Protein AF-A0A3D3GLY6-F1 (afdb_monomer)

Foldseek 3Di:
DPDALLVLLPCLQAPVLCVVLVVLLLCLQVCLVPLCSLVCLQVVLLVQLVQLLLQLLQDQFLSSVLNSLSSNLSSLLSNLSSLSDLLSLLLSLLSSLLSNLLSSLSSLLLNLLCVQQVDGGLVQAAQLCVAAVLSLVLLLLSLCLQLLHPLFSSVLSLLSSLVSQVVSVDPVSNVSSLQSSLSSLLSSCSNRVSNNHDDGGPSNPRGHYDDCVSSVSSNVSSVVRNVCSVPVVVCVVVSQVSSCSSNVHPGDDDPRDNDPPDDPSVVSSVVSNVSSVVCNVCSVVVNVVSVVVCPCVVVNPVVVVVVVVVVVVVVVVVVCCQQVVVDPVSVVLVVLVCCLVVLVVVCVVVVLQDDDDDDDDDPLNVVLVVLLVVLVVQLVPPPDVLSNLVSVLSNLLSVLVVCVVVPNPVCSVVSNVVSVVVSVVVVVVRVPDDPDCPDDDPVVVVSVVVSVVSSVVSVVSCVVSVCVVDPDDPPVNVVLCVCQCPPVVDPPSVCSCCCPVVVVVVVVVVVVVVVVVVVVVVVVVVVVVVVVVVVVD

Secondary structure (DSSP, 8-state):
--S-HHHHHIIIIISHHHHHHHHHHHHHHHHTT-HHHHHHHHHHHHHHHHHHHHHHHT--SHHHHHHHHHHHHHHHHHHHHHT--HHHHHHHHHHHHHHHHHHHHHHHHHHHHHHHHS---TTT---GGGT-HHHHHHHHHHHHHHHT-TTSHHHHHHHHHHHHHHHTT-HHHHHHHHHHHHHHHHHHIIIIITTTSSSPPGGGTT--PPPHHHHHHHHHHHHHHHHHHH-GGGTHHHHHHHHHHHHT-S-------S---S-HHHHHHHHHHHHHHHHHHTHHHHHHHHHHH-HHHHH-HHHHHHHHHHHHHHHHHHHHHHH--S-HHHHHHHHHHHHHHHHHHHHHHTT-----PPPPPPHHHHHHHHHHHHHHHHHHT-SSHHHHHHHHHHHHHHHHHHHHHTT-HHHHHHHHHHHHHHHHHHHHHHHTS-----PPPHHHHHHHHHHHHHHHHHHHHHHHHHHHHS-S--HHHHHHHHHHHHHH--S-HHHHIIIIITHHHHHHHHHHHHHHHHHHHHHHHHHHHHHHHHTT-

Solvent-accessible surface area (backbone atoms only — not comparable to full-atom values): 27711 Å² total; per-residue (Å²): 127,87,64,58,36,70,59,45,17,46,37,61,31,61,43,66,67,43,48,61,56,49,50,52,42,68,45,31,69,79,44,65,87,38,62,72,53,26,52,49,30,27,52,52,9,50,53,33,25,52,52,15,47,55,55,21,65,71,49,69,33,42,64,50,32,52,50,24,44,40,47,16,49,52,12,48,35,39,20,26,50,16,63,70,39,74,65,17,37,40,24,21,46,41,32,52,53,31,45,30,23,24,43,27,17,47,31,40,41,48,36,50,46,30,71,32,37,77,51,51,34,42,91,59,37,14,19,36,35,84,49,23,51,68,58,36,51,27,24,42,48,16,21,38,20,56,31,32,35,86,61,16,28,22,20,46,21,48,44,39,48,48,45,42,33,54,74,64,72,40,66,66,57,36,53,50,46,38,51,48,40,10,48,36,21,20,48,21,42,48,65,37,40,42,31,31,44,75,65,70,23,82,56,38,69,77,36,52,58,71,59,67,83,70,44,46,62,21,42,52,26,18,49,50,32,38,50,37,13,72,40,33,72,78,48,43,65,62,38,45,54,53,35,19,65,35,66,72,47,97,76,66,93,75,86,76,62,72,71,93,63,98,44,74,59,50,53,47,52,50,47,12,37,51,49,3,52,50,50,49,75,42,37,74,57,52,46,52,50,56,63,67,62,42,55,58,83,75,67,20,72,70,53,52,50,51,51,50,53,51,47,51,53,52,48,51,51,50,51,45,55,70,72,64,66,84,46,68,68,57,54,50,49,52,54,51,52,49,50,47,49,55,53,48,51,46,38,59,78,66,62,52,78,68,91,72,86,82,75,88,81,52,74,69,60,52,49,48,53,50,52,39,51,54,25,50,53,46,30,73,69,38,92,44,73,65,51,23,45,53,23,50,40,52,37,37,50,47,51,19,52,51,28,47,75,73,73,34,57,70,60,15,54,50,39,43,52,51,37,55,51,48,45,53,52,51,50,61,53,55,72,73,49,82,89,77,80,82,78,75,56,69,72,56,53,53,53,51,49,54,52,54,49,52,47,51,51,51,52,51,48,51,54,50,35,50,59,65,74,58,82,73,83,53,69,70,58,52,50,45,69,66,37,25,49,76,76,68,72,28,88,54,50,69,60,38,38,42,65,59,84,40,29,67,59,47,54,49,53,53,48,51,53,50,52,52,50,53,50,53,52,50,53,53,51,51,54,53,51,51,54,55,48,63,74,72,109

Nearest PDB structures (foldseek):
  8e9h-assembly1_L  TM=6.274E-01  e=2.540E-12  Mycolicibacterium smegmatis MC2 155
  6z16-assembly1_d  TM=9.261E-01  e=4.169E-08  Anoxybacillus flavithermus WK1
  8qc1-assembly1_M  TM=8.524E-01  e=6.469E-08  Paracoccus denitrificans PD1222
  7qru-assembly1_D  TM=8.802E-01  e=4.063E-07  Alkalihalophilus pseudofirmus
  8e73-assembly1_4M  TM=8.757E-01  e=1.243E-06  Vigna radiata

Radius of gyration: 42.7 Å; Cα contacts (8 Å, |Δi|>4): 617; chains: 1; bounding box: 94×70×102 Å

Mean predicted aligned error: 9.86 Å

Structure (mmCIF, N/CA/C/O backbone):
data_AF-A0A3D3GLY6-F1
#
_entry.id   AF-A0A3D3GLY6-F1
#
loop_
_atom_site.group_PDB
_atom_site.id
_atom_site.type_symbol
_atom_site.label_atom_id
_atom_site.label_alt_id
_atom_site.label_comp_id
_atom_site.label_asym_id
_atom_site.label_entity_id
_atom_site.label_seq_id
_atom_site.pdbx_PDB_ins_code
_atom_site.Cartn_x
_atom_site.Cartn_y
_atom_site.Cartn_z
_atom_site.occupancy
_atom_site.B_iso_or_equiv
_atom_site.auth_seq_id
_atom_site.auth_comp_id
_atom_site.auth_asym_id
_atom_site.auth_atom_id
_atom_site.pdbx_PDB_model_num
ATOM 1 N N . MET A 1 1 ? -4.978 -11.527 12.964 1.00 84.69 1 MET A N 1
ATOM 2 C CA . MET A 1 1 ? -4.929 -11.670 14.441 1.00 84.69 1 MET A CA 1
ATOM 3 C C . MET A 1 1 ? -4.265 -12.987 14.858 1.00 84.69 1 MET A C 1
ATOM 5 O O . MET A 1 1 ? -4.819 -13.727 15.661 1.00 84.69 1 MET A O 1
ATOM 9 N N . ALA A 1 2 ? -3.084 -13.294 14.309 1.00 83.44 2 ALA A N 1
ATOM 10 C CA . ALA A 1 2 ? -2.338 -14.515 14.643 1.00 83.44 2 ALA A CA 1
ATOM 11 C C . ALA A 1 2 ? -1.409 -14.332 15.857 1.00 83.44 2 ALA A C 1
ATOM 13 O O . ALA A 1 2 ? -1.022 -15.305 16.491 1.00 83.44 2 ALA A O 1
ATOM 14 N N . ALA A 1 3 ? -1.079 -13.081 16.197 1.00 85.75 3 ALA A N 1
ATOM 15 C CA . ALA A 1 3 ? -0.189 -12.758 17.299 1.00 85.75 3 ALA A CA 1
ATOM 16 C C . ALA A 1 3 ? -0.751 -13.200 18.672 1.00 85.75 3 ALA A C 1
ATOM 18 O O . ALA A 1 3 ? -1.979 -13.276 18.865 1.00 85.75 3 ALA A O 1
ATOM 19 N N . PRO A 1 4 ? 0.135 -13.422 19.662 1.00 87.75 4 PRO A N 1
ATOM 20 C CA . PRO A 1 4 ? -0.261 -13.637 21.049 1.00 87.75 4 PRO A CA 1
ATOM 21 C C . PRO A 1 4 ? -1.202 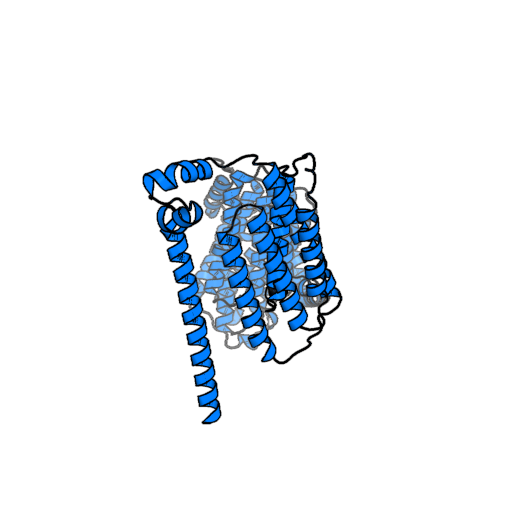-12.537 21.561 1.00 87.75 4 PRO A C 1
ATOM 23 O O . PRO A 1 4 ? -1.154 -11.384 21.120 1.00 87.75 4 PRO A O 1
ATOM 26 N N . ALA A 1 5 ? -2.094 -12.890 22.490 1.00 85.12 5 ALA A N 1
ATOM 27 C CA . ALA A 1 5 ? -3.094 -11.951 23.003 1.00 85.12 5 ALA A CA 1
ATOM 28 C C . ALA A 1 5 ? -2.485 -10.706 23.684 1.00 85.12 5 ALA A C 1
ATOM 30 O O . ALA A 1 5 ? -2.968 -9.617 23.383 1.00 85.12 5 ALA A O 1
ATOM 31 N N . PRO A 1 6 ? -1.402 -10.800 24.489 1.00 87.56 6 PRO A N 1
ATOM 32 C CA . PRO A 1 6 ? -0.769 -9.615 25.077 1.00 87.56 6 PRO A CA 1
ATOM 33 C C . PRO A 1 6 ? -0.200 -8.658 24.022 1.00 87.56 6 PRO A C 1
ATOM 35 O O . PRO A 1 6 ? -0.396 -7.449 24.107 1.00 87.56 6 PRO A O 1
ATOM 38 N N . VAL A 1 7 ? 0.425 -9.205 22.971 1.00 90.56 7 VAL A N 1
ATOM 39 C CA . VAL A 1 7 ? 0.927 -8.424 21.829 1.00 90.56 7 VAL A CA 1
ATOM 40 C C . VAL A 1 7 ? -0.230 -7.722 21.118 1.00 90.56 7 VAL A C 1
ATOM 42 O O . VAL A 1 7 ? -0.147 -6.535 20.813 1.00 90.56 7 VAL A O 1
ATOM 45 N N . SER A 1 8 ? -1.343 -8.432 20.915 1.00 89.88 8 SER A N 1
ATOM 46 C CA . SER A 1 8 ? -2.545 -7.857 20.302 1.00 89.88 8 SER A CA 1
ATOM 47 C C . SER A 1 8 ? -3.153 -6.751 21.170 1.00 89.88 8 SER A C 1
ATOM 49 O O . SER A 1 8 ? -3.515 -5.700 20.645 1.00 89.88 8 SER A O 1
ATOM 51 N N . ALA A 1 9 ? -3.220 -6.953 22.490 1.00 89.69 9 ALA A N 1
ATOM 52 C CA . ALA A 1 9 ? -3.707 -5.956 23.437 1.00 89.69 9 ALA A CA 1
ATOM 53 C C . ALA A 1 9 ? -2.845 -4.689 23.394 1.00 89.69 9 ALA A C 1
ATOM 55 O O . ALA A 1 9 ? -3.384 -3.593 23.295 1.00 89.69 9 ALA A O 1
ATOM 56 N N . TYR A 1 10 ? -1.519 -4.818 23.389 1.00 91.06 10 TYR A N 1
ATOM 57 C CA . TYR A 1 10 ? -0.627 -3.662 23.336 1.00 91.06 10 TYR A CA 1
ATOM 58 C C . TYR A 1 10 ? -0.712 -2.918 21.991 1.00 91.06 10 TYR A C 1
ATOM 60 O O . TYR A 1 10 ? -1.022 -1.722 21.961 1.00 91.06 10 TYR A O 1
ATOM 68 N N . LEU A 1 11 ? -0.515 -3.633 20.875 1.00 91.25 11 LEU A N 1
ATOM 69 C CA . LEU A 1 11 ? -0.419 -3.036 19.538 1.00 91.25 11 LEU A CA 1
ATOM 70 C C . LEU A 1 11 ? -1.758 -2.496 19.019 1.00 91.25 11 LEU A C 1
ATOM 72 O O . LEU A 1 11 ? -1.790 -1.400 18.458 1.00 91.25 11 LEU A O 1
ATOM 76 N N . HIS A 1 12 ? -2.855 -3.241 19.199 1.00 87.25 12 HIS A N 1
ATOM 77 C CA . HIS A 1 12 ? -4.176 -2.877 18.667 1.00 87.25 12 HIS A CA 1
ATOM 78 C C . HIS A 1 12 ? -5.052 -2.103 19.652 1.00 87.25 12 HIS A C 1
ATOM 80 O O . HIS A 1 12 ? -6.079 -1.561 19.237 1.00 87.25 12 HIS A O 1
ATOM 86 N N . SER A 1 13 ? -4.684 -2.035 20.936 1.00 85.00 13 SER A N 1
ATOM 87 C CA . SER A 1 13 ? -5.352 -1.118 21.858 1.00 85.00 13 SER A CA 1
ATOM 88 C C . SER A 1 13 ? -4.663 0.232 21.892 1.00 85.00 13 SER A C 1
ATOM 90 O O . SER A 1 13 ? -5.348 1.231 21.689 1.00 85.00 13 SER A O 1
ATOM 92 N N . SER A 1 14 ? -3.344 0.292 22.131 1.00 84.69 14 SER A N 1
ATOM 93 C CA . SER A 1 14 ? -2.709 1.499 22.685 1.00 84.69 14 SER A CA 1
ATOM 94 C C . SER A 1 14 ? -1.572 2.107 21.869 1.00 84.69 14 SER A C 1
ATOM 96 O O . SER A 1 14 ? -1.420 3.321 21.938 1.00 84.69 14 SER A O 1
ATOM 98 N N . THR A 1 15 ? -0.794 1.331 21.110 1.00 90.25 15 THR A N 1
ATOM 99 C CA . THR A 1 15 ? 0.449 1.850 20.506 1.00 90.25 15 THR A CA 1
ATOM 100 C C . THR A 1 15 ? 0.402 1.961 18.988 1.00 90.25 15 THR A C 1
ATOM 102 O O . THR A 1 15 ? 0.088 3.030 18.468 1.00 90.25 15 THR A O 1
ATOM 105 N N . MET A 1 16 ? 0.688 0.876 18.264 1.00 92.50 16 MET A N 1
ATOM 106 C CA . MET A 1 16 ? 0.916 0.900 16.812 1.00 92.50 16 MET A CA 1
ATOM 107 C C . MET A 1 16 ? -0.246 1.537 16.049 1.00 92.50 16 MET A C 1
ATOM 109 O O . MET A 1 16 ? -0.038 2.410 15.212 1.00 92.50 16 MET A O 1
ATOM 113 N N . VAL A 1 17 ? -1.481 1.154 16.374 1.00 93.31 17 VAL A N 1
ATOM 114 C CA . VAL A 1 17 ? -2.658 1.682 15.671 1.00 93.31 17 VAL A CA 1
ATOM 115 C C . VAL A 1 17 ? -2.953 3.153 15.980 1.00 93.31 17 VAL A C 1
ATOM 117 O O . VAL A 1 17 ? -3.583 3.835 15.177 1.00 93.31 17 VAL A O 1
ATOM 120 N N . LYS A 1 18 ? -2.485 3.660 17.127 1.00 94.75 18 LYS A N 1
ATOM 121 C CA . LYS A 1 18 ? -2.655 5.062 17.521 1.00 94.75 18 LYS A CA 1
ATOM 122 C C . LYS A 1 18 ? -1.574 5.974 16.947 1.00 94.75 18 LYS A C 1
ATOM 124 O O . LYS A 1 18 ? -1.777 7.181 16.947 1.00 94.75 18 LYS A O 1
ATOM 129 N N . ALA A 1 19 ? -0.476 5.433 16.413 1.00 95.50 19 ALA A N 1
ATOM 130 C CA . ALA A 1 19 ? 0.593 6.232 15.812 1.00 95.50 19 ALA A CA 1
ATOM 131 C C . ALA A 1 19 ? 0.090 7.094 14.638 1.00 95.50 19 ALA A C 1
ATOM 133 O O . ALA A 1 19 ? 0.447 8.264 14.542 1.00 95.50 19 ALA A O 1
ATOM 134 N N . GLY A 1 20 ? -0.797 6.553 13.793 1.00 95.25 20 GLY A N 1
ATOM 135 C CA . GLY A 1 20 ? -1.424 7.319 12.709 1.00 95.25 20 GLY A CA 1
ATOM 136 C C . GLY A 1 20 ? -2.334 8.438 13.224 1.00 95.25 20 GLY A C 1
ATOM 137 O O . GLY A 1 20 ? -2.241 9.569 12.760 1.00 95.25 20 GLY A O 1
ATOM 138 N N . VAL A 1 21 ? -3.157 8.151 14.241 1.00 96.06 21 VAL A N 1
ATOM 139 C CA . VAL A 1 21 ? -4.015 9.160 14.893 1.00 96.06 21 VAL A CA 1
ATOM 140 C C . VAL A 1 21 ? -3.166 10.252 15.549 1.00 96.06 21 VAL A C 1
ATOM 142 O O . VAL A 1 21 ? -3.475 11.430 15.411 1.00 96.06 21 VAL A O 1
ATOM 145 N N . TYR A 1 22 ? -2.068 9.873 16.208 1.00 95.94 22 TYR A N 1
ATOM 146 C CA . TYR A 1 22 ? -1.103 10.806 16.782 1.00 95.94 22 TYR A CA 1
ATOM 147 C C . TYR A 1 22 ? -0.462 11.692 15.712 1.00 95.94 22 TYR A C 1
ATOM 149 O O . TYR A 1 22 ? -0.390 12.899 15.907 1.00 95.94 22 TYR A O 1
ATOM 157 N N . LEU A 1 23 ? -0.035 11.129 14.576 1.00 96.75 23 LEU A N 1
ATOM 158 C CA . LEU A 1 23 ? 0.554 11.908 13.486 1.00 96.75 23 LEU A CA 1
ATOM 159 C C . LEU A 1 23 ? -0.451 12.914 12.910 1.00 96.75 23 LEU A C 1
ATOM 161 O O . LEU A 1 23 ? -0.112 14.082 12.759 1.00 96.75 23 LEU A O 1
ATOM 165 N N . ILE A 1 24 ? -1.695 12.491 12.661 1.00 96.31 24 ILE A N 1
ATOM 166 C CA . ILE A 1 24 ? -2.774 13.382 12.200 1.00 96.31 24 ILE A CA 1
ATOM 167 C C . ILE A 1 24 ? -2.991 14.512 13.210 1.00 96.31 24 ILE A C 1
ATOM 169 O O . ILE A 1 24 ? -2.989 15.681 12.835 1.00 96.31 24 ILE A O 1
ATOM 173 N N . ALA A 1 25 ? -3.114 14.175 14.495 1.00 95.56 25 ALA A N 1
ATOM 174 C CA . ALA A 1 25 ? -3.268 15.148 15.570 1.00 95.56 25 ALA A CA 1
ATOM 175 C C . ALA A 1 25 ? -2.060 16.099 15.674 1.00 95.56 25 ALA A C 1
ATOM 177 O O . ALA A 1 25 ? -2.229 17.295 15.897 1.00 95.56 25 ALA A O 1
ATOM 178 N N . ARG A 1 26 ? -0.836 15.601 15.464 1.00 95.19 26 ARG A N 1
ATOM 179 C CA . ARG A 1 26 ? 0.390 16.404 15.532 1.00 95.19 26 ARG A CA 1
ATOM 180 C C . ARG A 1 26 ? 0.553 17.340 14.337 1.00 95.19 26 ARG A C 1
ATOM 182 O O . ARG A 1 26 ? 1.097 18.428 14.501 1.00 95.19 26 ARG A O 1
ATOM 189 N N . CYS A 1 27 ? 0.086 16.926 13.165 1.00 95.19 27 CYS A N 1
ATOM 190 C CA . CYS A 1 27 ? 0.073 17.729 11.946 1.00 95.19 27 CYS A CA 1
ATOM 191 C C . CYS A 1 27 ? -1.143 18.668 11.862 1.00 95.19 27 CYS A C 1
ATOM 193 O O . CYS A 1 27 ? -1.151 19.569 11.027 1.00 95.19 27 CYS A O 1
ATOM 195 N N . HIS A 1 28 ? -2.146 18.499 12.729 1.00 94.12 28 HIS A N 1
ATOM 196 C CA . HIS A 1 28 ? -3.363 19.308 12.726 1.00 94.12 28 HIS A CA 1
ATOM 197 C C . HIS A 1 28 ? -3.098 20.826 12.813 1.00 94.12 28 HIS A C 1
ATOM 199 O O . HIS A 1 28 ? -3.657 21.529 11.978 1.00 94.12 28 HIS A O 1
ATOM 205 N N . PRO A 1 29 ? -2.208 21.363 13.682 1.00 92.69 29 PRO A N 1
ATOM 206 C CA . PRO A 1 29 ? -1.890 22.798 13.690 1.00 92.69 29 PRO A CA 1
ATOM 207 C C . PRO A 1 29 ? -1.388 23.359 12.351 1.00 92.69 29 PRO A C 1
ATOM 209 O O . PRO A 1 29 ? -1.497 24.555 12.110 1.00 92.69 29 PRO A O 1
ATOM 212 N N . ILE A 1 30 ? -0.800 22.510 11.499 1.00 93.88 30 ILE A N 1
ATOM 213 C CA . ILE A 1 30 ? -0.208 22.908 10.215 1.00 93.88 30 ILE A CA 1
ATOM 214 C C . ILE A 1 30 ? -1.272 22.906 9.111 1.00 93.88 30 ILE A C 1
ATOM 216 O O . ILE A 1 30 ? -1.297 23.806 8.277 1.00 93.88 30 ILE A O 1
ATOM 220 N N . PHE A 1 31 ? -2.145 21.893 9.093 1.00 94.44 31 PHE A N 1
ATOM 221 C CA . PHE A 1 31 ? -3.068 21.649 7.977 1.00 94.44 31 PHE A CA 1
ATOM 222 C C . PHE A 1 31 ? -4.538 21.966 8.275 1.00 94.44 31 PHE A C 1
ATOM 224 O O . PHE A 1 31 ? -5.358 21.881 7.364 1.00 94.44 31 PHE A O 1
ATOM 231 N N . SER A 1 32 ? -4.894 22.357 9.503 1.00 90.38 32 SER A N 1
ATOM 232 C CA . SER A 1 32 ? -6.287 22.614 9.911 1.00 90.38 32 SER A CA 1
ATOM 233 C C . SER A 1 32 ? -6.993 23.710 9.110 1.00 90.38 32 SER A C 1
ATOM 235 O O . SER A 1 32 ? -8.216 23.719 9.053 1.00 90.38 32 SER A O 1
ATOM 237 N N . GLN A 1 33 ? -6.250 24.609 8.460 1.00 91.31 33 GLN A N 1
ATOM 238 C CA . GLN A 1 33 ? -6.814 25.649 7.591 1.00 91.31 33 GLN A CA 1
ATOM 239 C C . GLN A 1 33 ? -7.206 25.130 6.195 1.00 91.31 33 GLN A C 1
ATOM 241 O O . GLN A 1 33 ? -7.867 25.835 5.435 1.00 91.31 33 GLN A O 1
ATOM 246 N N . SER A 1 34 ? -6.796 23.913 5.826 1.00 95.81 34 SER A N 1
ATOM 247 C CA . SER A 1 34 ? -7.109 23.315 4.528 1.00 95.81 34 SER A CA 1
ATOM 248 C C . SER A 1 34 ? -8.420 22.528 4.591 1.00 95.81 34 SER A C 1
ATOM 250 O O . SER A 1 34 ? -8.514 21.523 5.296 1.00 95.81 34 SER A O 1
ATOM 252 N N . SER A 1 35 ? -9.411 22.924 3.785 1.00 94.12 35 SER A N 1
ATOM 253 C CA . SER A 1 35 ? -10.656 22.155 3.626 1.00 94.12 35 SER A CA 1
ATOM 254 C C . SER A 1 35 ? -10.389 20.746 3.101 1.00 94.12 35 SER A C 1
ATOM 256 O O . SER A 1 35 ? -10.939 19.784 3.622 1.00 94.12 35 SER A O 1
ATOM 258 N N . LEU A 1 36 ? -9.455 20.597 2.153 1.00 95.88 36 LEU A N 1
ATOM 259 C CA . LEU A 1 36 ? -9.066 19.293 1.616 1.00 95.88 36 LEU A CA 1
ATOM 260 C C . LEU A 1 36 ? -8.558 18.350 2.714 1.00 95.88 36 LEU A C 1
ATOM 262 O O . LEU A 1 36 ? -8.867 17.162 2.673 1.00 95.88 36 LEU A O 1
ATOM 266 N N . TRP A 1 37 ? -7.814 18.860 3.701 1.00 96.19 37 TRP A N 1
ATOM 267 C CA . TRP A 1 37 ? -7.368 18.071 4.851 1.00 96.19 37 TRP A CA 1
ATOM 268 C C . TRP A 1 37 ? -8.553 17.622 5.717 1.00 96.19 37 TRP A C 1
ATOM 270 O O . TRP A 1 37 ? -8.733 16.422 5.932 1.00 96.19 37 TRP A O 1
ATOM 280 N N . LEU A 1 38 ? -9.385 18.564 6.167 1.00 95.44 38 LEU A N 1
ATOM 281 C CA . LEU A 1 38 ? -10.520 18.291 7.057 1.00 95.44 38 LEU A CA 1
ATOM 282 C C . LEU A 1 38 ? -11.572 17.373 6.414 1.00 95.44 38 LEU A C 1
ATOM 284 O O . LEU A 1 38 ? -11.981 16.375 7.018 1.00 95.44 38 LEU A O 1
ATOM 288 N N . ASP A 1 39 ? -11.946 17.645 5.164 1.00 95.38 39 ASP A N 1
ATOM 289 C CA . ASP A 1 39 ? -12.925 16.854 4.414 1.00 95.38 39 ASP A CA 1
ATOM 290 C C . ASP A 1 39 ? -12.407 15.440 4.144 1.00 95.38 39 ASP A C 1
ATOM 292 O O . ASP A 1 39 ? -13.142 14.463 4.320 1.00 95.38 39 ASP A O 1
ATOM 296 N N . SER A 1 40 ? -11.125 15.306 3.778 1.00 96.94 40 SER A N 1
ATOM 297 C CA . SER A 1 40 ? -10.514 13.991 3.558 1.00 96.94 40 SER A CA 1
ATOM 298 C C . SER A 1 40 ? -10.526 13.159 4.836 1.00 96.94 40 SER A C 1
ATOM 300 O O . SER A 1 40 ? -10.934 11.999 4.797 1.00 96.94 40 SER A O 1
ATOM 302 N N . LEU A 1 41 ? -10.131 13.732 5.978 1.00 97.31 41 LEU A N 1
ATOM 303 C CA . LEU A 1 41 ? -10.155 13.026 7.263 1.00 97.31 41 LEU A CA 1
ATOM 304 C C . LEU A 1 41 ? -11.582 12.647 7.675 1.00 97.31 41 LEU A C 1
ATOM 306 O O . LEU A 1 41 ? -11.821 11.509 8.082 1.00 97.31 41 LEU A O 1
ATOM 310 N N . THR A 1 42 ? -12.537 13.563 7.522 1.00 96.25 42 THR A N 1
ATOM 311 C CA . THR A 1 42 ? -13.940 13.332 7.886 1.00 96.25 42 THR A CA 1
ATOM 312 C C . THR A 1 42 ? -14.542 12.187 7.078 1.00 96.25 42 THR A C 1
ATOM 314 O O . THR A 1 42 ? -15.036 11.212 7.652 1.00 96.25 42 THR A O 1
ATOM 317 N N . TRP A 1 43 ? -14.461 12.254 5.747 1.00 96.12 43 TRP A N 1
ATOM 318 C CA . TRP A 1 43 ? -15.091 11.262 4.876 1.00 96.12 43 TRP A CA 1
ATOM 319 C C . TRP A 1 43 ? -14.339 9.934 4.843 1.00 96.12 43 TRP A C 1
ATOM 321 O O . TRP A 1 43 ? -14.972 8.876 4.872 1.00 96.12 43 TRP A O 1
ATOM 331 N N . PHE A 1 44 ? -13.004 9.955 4.850 1.00 96.75 44 PHE A N 1
ATOM 332 C CA . PHE A 1 44 ? -12.218 8.724 4.929 1.00 96.75 44 PHE A CA 1
ATOM 333 C C . PHE A 1 44 ? -12.395 8.038 6.290 1.00 96.75 44 PHE A C 1
ATOM 335 O O . PHE A 1 44 ? -12.546 6.813 6.357 1.00 96.75 44 PHE A O 1
ATOM 342 N N . GLY A 1 45 ? -12.456 8.819 7.374 1.00 97.06 45 GLY A N 1
ATOM 343 C CA . GLY A 1 45 ? -12.800 8.338 8.709 1.00 97.06 45 GLY A CA 1
ATOM 344 C C . GLY A 1 45 ? -14.180 7.681 8.729 1.00 97.06 45 GLY A C 1
ATOM 345 O O . GLY A 1 45 ? -14.291 6.514 9.105 1.00 97.06 45 GLY A O 1
ATOM 346 N N . ALA A 1 46 ? -15.211 8.366 8.226 1.00 95.88 46 ALA A N 1
ATOM 347 C CA . ALA A 1 46 ? -16.580 7.851 8.150 1.00 95.88 46 ALA A CA 1
ATOM 348 C C . ALA A 1 46 ? -16.695 6.558 7.312 1.00 95.88 46 ALA A C 1
ATOM 350 O O . ALA A 1 46 ? -17.326 5.585 7.739 1.00 95.88 46 ALA A O 1
ATOM 351 N N . ALA A 1 47 ? -16.031 6.497 6.153 1.00 95.06 47 ALA A N 1
ATOM 352 C CA . ALA A 1 47 ? -15.969 5.287 5.331 1.00 95.06 47 ALA A CA 1
ATOM 353 C C . ALA A 1 47 ? -15.272 4.126 6.066 1.00 95.06 47 ALA A C 1
ATOM 355 O O . ALA A 1 47 ? -15.697 2.968 5.976 1.00 95.06 47 ALA A O 1
ATOM 356 N N . THR A 1 48 ? -14.231 4.433 6.844 1.00 95.50 48 THR A N 1
ATOM 357 C CA . THR A 1 48 ? -13.503 3.452 7.661 1.00 95.50 48 THR A CA 1
ATOM 358 C C . THR A 1 48 ? -14.353 2.932 8.821 1.00 95.50 48 THR A C 1
ATOM 360 O O . THR A 1 48 ? -14.333 1.726 9.082 1.00 95.50 48 THR A O 1
ATOM 363 N N . VAL A 1 49 ? -15.148 3.793 9.471 1.00 95.56 49 VAL A N 1
ATOM 364 C CA . VAL A 1 49 ? -16.133 3.395 10.495 1.00 95.56 49 VAL A CA 1
ATOM 365 C C . VAL A 1 49 ? -17.076 2.336 9.931 1.00 95.56 49 VAL A C 1
ATOM 367 O O . VAL A 1 49 ? -17.176 1.240 10.481 1.00 95.56 49 VAL A O 1
ATOM 370 N N . LEU A 1 50 ? -17.706 2.619 8.788 1.00 92.19 50 LEU A N 1
ATOM 371 C CA . LEU A 1 50 ? -18.625 1.686 8.134 1.00 92.19 50 LEU A CA 1
ATOM 372 C C . LEU A 1 50 ? -17.952 0.377 7.740 1.00 92.19 50 LEU A C 1
ATOM 374 O O . LEU A 1 50 ? -18.477 -0.702 8.020 1.00 92.19 50 LEU A O 1
ATOM 378 N N . THR A 1 51 ? -16.785 0.468 7.107 1.00 90.75 51 THR A N 1
ATOM 379 C CA . THR A 1 51 ? -16.060 -0.706 6.618 1.00 90.75 51 THR A CA 1
ATOM 380 C C . THR A 1 51 ? -15.632 -1.603 7.778 1.00 90.75 51 THR A C 1
ATOM 382 O O . THR A 1 51 ? -15.855 -2.813 7.736 1.00 90.75 51 THR A O 1
ATOM 385 N N . GLY A 1 52 ? -15.074 -1.023 8.845 1.00 93.12 52 GLY A N 1
ATOM 386 C CA . GLY A 1 52 ? -14.687 -1.755 10.049 1.00 93.12 52 GLY A CA 1
ATOM 387 C C . GLY A 1 52 ? -15.888 -2.393 10.745 1.00 93.12 52 GLY A C 1
ATOM 388 O O . GLY A 1 52 ? -15.876 -3.592 11.020 1.00 93.12 52 GLY A O 1
ATOM 389 N N . ALA A 1 53 ? -16.954 -1.626 10.966 1.00 91.94 53 ALA A N 1
ATOM 390 C CA . ALA A 1 53 ? -18.160 -2.104 11.634 1.00 91.94 53 ALA A CA 1
ATOM 391 C C . ALA A 1 53 ? -18.848 -3.238 10.846 1.00 91.94 53 ALA A C 1
ATOM 393 O O . ALA A 1 53 ? -19.231 -4.263 11.414 1.00 91.94 53 ALA A O 1
ATOM 394 N N . TRP A 1 54 ? -18.928 -3.112 9.521 1.00 89.25 54 TRP A N 1
ATOM 395 C CA . TRP A 1 54 ? -19.487 -4.145 8.653 1.00 89.25 54 TRP A CA 1
ATOM 396 C C . TRP A 1 54 ? -18.627 -5.415 8.611 1.00 89.25 54 TRP A C 1
ATOM 398 O O . TRP A 1 54 ? -19.156 -6.526 8.704 1.00 89.25 54 TRP A O 1
ATOM 408 N N . LEU A 1 55 ? -17.300 -5.281 8.490 1.00 89.69 55 LEU A N 1
ATOM 409 C CA . LEU A 1 55 ? -16.388 -6.429 8.495 1.00 89.69 55 LEU A CA 1
ATOM 410 C C . LEU A 1 55 ? -16.361 -7.133 9.852 1.00 89.69 55 LEU A C 1
ATOM 412 O O . LEU A 1 55 ? -16.208 -8.356 9.879 1.00 89.69 55 LEU A O 1
ATOM 416 N N . ALA A 1 56 ? -16.564 -6.402 10.953 1.00 91.38 56 ALA A N 1
ATOM 417 C CA . ALA A 1 56 ? -16.702 -6.986 12.281 1.00 91.38 56 ALA A CA 1
ATOM 418 C C . ALA A 1 56 ? -17.891 -7.954 12.331 1.00 91.38 56 ALA A C 1
ATOM 420 O O . ALA A 1 56 ? -17.702 -9.095 12.734 1.00 91.38 56 ALA A O 1
ATOM 421 N N . LEU A 1 57 ? -19.072 -7.570 11.833 1.00 89.38 57 LEU A N 1
ATOM 422 C CA . LEU A 1 57 ? -20.281 -8.417 11.839 1.00 89.38 57 LEU A CA 1
ATOM 423 C C . LEU A 1 57 ? -20.133 -9.748 11.072 1.00 89.38 57 LEU A C 1
ATOM 425 O O . LEU A 1 57 ? -20.933 -10.664 11.271 1.00 89.38 57 LEU A O 1
ATOM 429 N N . GLN A 1 58 ? -19.134 -9.867 10.193 1.00 87.19 58 GLN A N 1
ATOM 430 C CA . GLN A 1 58 ? -18.862 -11.084 9.417 1.00 87.19 58 GLN A CA 1
ATOM 431 C C . GLN A 1 58 ? -17.959 -12.090 10.126 1.00 87.19 58 GLN A C 1
ATOM 433 O O . GLN A 1 58 ? -17.858 -13.233 9.676 1.00 87.19 58 GLN A O 1
ATOM 438 N N . GLN A 1 59 ? -17.269 -11.675 11.186 1.00 89.50 59 GLN A N 1
ATOM 439 C CA . GLN A 1 59 ? -16.295 -12.536 11.843 1.00 89.50 59 GLN A CA 1
ATOM 440 C C . GLN A 1 59 ? -16.976 -13.581 12.729 1.00 89.50 59 GLN A C 1
ATOM 442 O O . GLN A 1 59 ? -18.143 -13.470 13.078 1.00 89.50 59 GLN A O 1
ATOM 447 N N . CYS A 1 60 ? -16.233 -14.625 13.086 1.00 88.12 60 CYS A N 1
ATOM 448 C CA . CYS A 1 60 ? -16.661 -15.659 14.034 1.00 88.12 60 CYS A CA 1
ATOM 449 C C . CYS A 1 60 ? -15.564 -15.942 15.075 1.00 88.12 60 CYS A C 1
ATOM 451 O O . CYS A 1 60 ? -15.494 -17.031 15.620 1.00 88.12 60 CYS A O 1
ATOM 453 N N . ASP A 1 61 ? -14.671 -14.982 15.320 1.00 93.31 61 ASP A N 1
ATOM 454 C CA . ASP A 1 61 ? -13.538 -15.114 16.242 1.00 93.31 61 ASP A CA 1
ATOM 455 C C . ASP A 1 61 ? -13.449 -13.855 17.110 1.00 93.31 61 ASP A C 1
ATOM 457 O O . ASP A 1 61 ? -13.523 -12.738 16.587 1.00 93.31 61 ASP A O 1
ATOM 461 N N . LEU A 1 62 ? -13.283 -14.031 18.426 1.00 92.69 62 LEU A N 1
ATOM 462 C CA . LEU A 1 62 ? -13.206 -12.935 19.399 1.00 92.69 62 LEU A CA 1
ATOM 463 C C . LEU A 1 62 ? -12.149 -11.889 19.032 1.00 92.69 62 LEU A C 1
ATOM 465 O O . LEU A 1 62 ? -12.447 -10.694 18.993 1.00 92.69 62 LEU A O 1
ATOM 469 N N . LYS A 1 63 ? -10.917 -12.307 18.718 1.00 93.56 63 LYS A N 1
ATOM 470 C CA . LYS A 1 63 ? -9.839 -11.369 18.374 1.00 93.56 63 LYS A CA 1
ATOM 471 C C . LYS A 1 63 ? -10.126 -10.661 17.054 1.00 93.56 63 LYS A C 1
ATOM 473 O O . LYS A 1 63 ? -9.815 -9.478 16.935 1.00 93.56 63 LYS A O 1
ATOM 478 N N . LYS A 1 64 ? -10.719 -11.345 16.071 1.00 92.12 64 LYS A N 1
ATOM 479 C CA . LYS A 1 64 ? -11.103 -10.727 14.789 1.00 92.12 64 LYS A CA 1
ATOM 480 C C . LYS A 1 64 ? -12.242 -9.719 14.951 1.00 92.12 64 LYS A C 1
ATOM 482 O O . LYS A 1 64 ? -12.142 -8.636 14.376 1.00 92.12 64 LYS A O 1
ATOM 487 N N . TYR A 1 65 ? -13.264 -10.012 15.762 1.00 91.56 65 TYR A N 1
ATOM 488 C CA . TYR A 1 65 ? -14.287 -9.022 16.124 1.00 91.56 65 TYR A CA 1
ATOM 489 C C . TYR A 1 65 ? -13.633 -7.776 16.707 1.00 91.56 65 TYR A C 1
ATOM 491 O O . TYR A 1 65 ? -13.889 -6.653 16.267 1.00 91.56 65 TYR A O 1
ATOM 499 N N . LEU A 1 66 ? -12.729 -7.978 17.667 1.00 93.88 66 LEU A N 1
ATOM 500 C CA . LEU A 1 66 ? -12.045 -6.872 18.304 1.00 93.88 66 LEU A CA 1
ATOM 501 C C . LEU A 1 66 ? -11.178 -6.091 17.302 1.00 93.88 66 LEU A C 1
ATOM 503 O O . LEU A 1 66 ? -11.243 -4.867 17.292 1.00 93.88 66 LEU A O 1
ATOM 507 N N . ALA A 1 67 ? -10.450 -6.759 16.417 1.00 93.88 67 ALA A N 1
ATOM 508 C CA . ALA A 1 67 ? -9.626 -6.107 15.407 1.00 93.88 67 ALA A CA 1
ATOM 509 C C . ALA A 1 67 ? -10.407 -5.157 14.492 1.00 93.88 67 ALA A C 1
ATOM 511 O O . ALA A 1 67 ? -10.024 -3.999 14.337 1.00 93.88 67 ALA A O 1
ATOM 512 N N . TYR A 1 68 ? -11.516 -5.611 13.907 1.00 94.00 68 TYR A N 1
ATOM 513 C CA . TYR A 1 68 ? -12.298 -4.764 13.002 1.00 94.00 68 TYR A CA 1
ATOM 514 C C . TYR A 1 68 ? -13.023 -3.633 13.734 1.00 94.00 68 TYR A C 1
ATOM 516 O O . TYR A 1 68 ? -13.143 -2.532 13.199 1.00 94.00 68 TYR A O 1
ATOM 524 N N . MET A 1 69 ? -13.403 -3.842 14.996 1.00 94.62 69 MET A N 1
ATOM 525 C CA . MET A 1 69 ? -13.892 -2.741 15.827 1.00 94.62 69 MET A CA 1
ATOM 526 C C . MET A 1 69 ? -12.794 -1.734 16.188 1.00 94.62 69 MET A C 1
ATOM 528 O O . MET A 1 69 ? -13.104 -0.561 16.360 1.00 94.62 69 MET A O 1
ATOM 532 N N . THR A 1 70 ? -11.520 -2.143 16.255 1.00 95.69 70 THR A N 1
ATOM 533 C CA . THR A 1 70 ? -10.402 -1.188 16.334 1.00 95.69 70 THR A CA 1
ATOM 534 C C . THR A 1 70 ? -10.330 -0.356 15.055 1.00 95.69 70 THR A C 1
ATOM 536 O O . THR A 1 70 ? -10.226 0.860 15.148 1.00 95.69 70 THR A O 1
ATOM 539 N N . VAL A 1 71 ? -10.441 -0.970 13.870 1.00 95.69 71 VAL A N 1
ATOM 540 C CA . VAL A 1 71 ? -10.469 -0.228 12.590 1.00 95.69 71 VAL A CA 1
ATOM 541 C C . VAL A 1 71 ? -11.589 0.813 12.598 1.00 95.69 71 VAL A C 1
ATOM 543 O O . VAL A 1 71 ? -11.338 1.985 12.327 1.00 95.69 71 VAL A O 1
ATOM 546 N N . SER A 1 72 ? -12.795 0.412 13.009 1.00 96.06 72 SER A N 1
ATOM 547 C CA . SER A 1 72 ? -13.917 1.341 13.159 1.00 96.06 72 SER A CA 1
ATOM 548 C C . SER A 1 72 ? -13.619 2.459 14.166 1.00 96.06 72 SER A C 1
ATOM 550 O O . SER A 1 72 ? -13.976 3.605 13.920 1.00 96.06 72 SER A O 1
ATOM 552 N N . ALA A 1 73 ? -12.946 2.160 15.281 1.00 96.38 73 ALA A N 1
ATOM 553 C CA . ALA A 1 73 ? -12.661 3.140 16.331 1.00 96.38 73 ALA A CA 1
ATOM 554 C C . ALA A 1 73 ? -11.643 4.185 15.894 1.00 96.38 73 ALA A C 1
ATOM 556 O O . ALA A 1 73 ? -11.804 5.364 16.196 1.00 96.38 73 ALA A O 1
ATOM 557 N N . LEU A 1 74 ? -10.615 3.763 15.161 1.00 96.81 74 LEU A N 1
ATOM 558 C CA . LEU A 1 74 ? -9.664 4.686 14.551 1.00 96.81 74 LEU A CA 1
ATOM 559 C C . LEU A 1 74 ? -10.366 5.555 13.507 1.00 96.81 74 LEU A C 1
ATOM 561 O O . LEU A 1 74 ? -10.114 6.752 13.470 1.00 96.81 74 LEU A O 1
ATOM 565 N N . GLY A 1 75 ? -11.293 4.983 12.729 1.00 97.19 75 GLY A N 1
ATOM 566 C CA . GLY A 1 75 ? -12.157 5.741 11.823 1.00 97.19 75 GLY A CA 1
ATOM 567 C C . GLY A 1 75 ? -12.938 6.844 12.543 1.00 97.19 75 GLY A C 1
ATOM 568 O O . GLY A 1 75 ? -12.946 7.975 12.070 1.00 97.19 75 GLY A O 1
ATOM 569 N N . VAL A 1 76 ? -13.512 6.551 13.720 1.00 96.94 76 VAL A N 1
ATOM 570 C CA . VAL A 1 76 ? -14.177 7.561 14.566 1.00 96.94 76 VAL A CA 1
ATOM 571 C C . VAL A 1 76 ? -13.189 8.649 14.991 1.00 96.94 76 VAL A C 1
ATOM 573 O O . VAL A 1 76 ? -13.486 9.825 14.828 1.00 96.94 76 VAL A O 1
ATOM 576 N N . MET A 1 77 ? -12.004 8.287 15.496 1.00 97.00 77 MET A N 1
ATOM 577 C CA . MET A 1 77 ? -10.999 9.273 15.929 1.00 97.00 77 MET A CA 1
ATOM 578 C C . MET A 1 77 ? -10.557 10.185 14.777 1.00 97.00 77 MET A C 1
ATOM 580 O O . MET A 1 77 ? -10.467 11.396 14.955 1.00 97.00 77 MET A O 1
ATOM 584 N N . VAL A 1 78 ? -10.312 9.611 13.596 1.00 97.69 78 VAL A N 1
ATOM 585 C CA . VAL A 1 78 ? -9.921 10.348 12.385 1.00 97.69 78 VAL A CA 1
ATOM 586 C C . VAL A 1 78 ? -11.055 11.254 11.903 1.00 97.69 78 VAL A C 1
ATOM 588 O O . VAL A 1 78 ? -10.807 12.414 11.595 1.00 97.69 78 VAL A O 1
ATOM 591 N N . MET A 1 79 ? -12.297 10.764 11.914 1.00 96.81 79 MET A N 1
ATOM 592 C CA . MET A 1 79 ? -13.480 11.553 11.560 1.00 96.81 79 MET A CA 1
ATOM 593 C C . MET A 1 79 ? -13.678 12.741 12.512 1.00 96.81 79 MET A C 1
ATOM 595 O O . MET A 1 79 ? -13.942 13.851 12.064 1.00 96.81 79 MET A O 1
ATOM 599 N N . LEU A 1 80 ? -13.519 12.529 13.822 1.00 96.19 80 LEU A N 1
ATOM 600 C CA . LEU A 1 80 ? -13.658 13.586 14.827 1.00 96.19 80 LEU A CA 1
ATOM 601 C C . LEU A 1 80 ? -12.551 14.645 14.709 1.00 96.19 80 LEU A C 1
ATOM 603 O O . LEU A 1 80 ? -12.850 15.836 14.789 1.00 96.19 80 LEU A O 1
ATOM 607 N N . LEU A 1 81 ? -11.304 14.235 14.445 1.00 95.94 81 LEU A N 1
ATOM 608 C CA . LEU A 1 81 ? -10.207 15.162 14.124 1.00 95.94 81 LEU A CA 1
ATOM 609 C C . LEU A 1 81 ? -10.467 15.924 12.814 1.00 95.94 81 LEU A C 1
ATOM 611 O O . LEU A 1 81 ? -10.137 17.100 12.720 1.00 95.94 81 LEU A O 1
ATOM 615 N N . GLY A 1 82 ? -11.090 15.276 11.829 1.00 95.19 82 GLY A N 1
ATOM 616 C CA . GLY A 1 82 ? -11.488 15.894 10.564 1.00 95.19 82 GLY A CA 1
ATOM 617 C C . GLY A 1 82 ? -12.589 16.945 10.694 1.00 95.19 82 GLY A C 1
ATOM 618 O O . GLY A 1 82 ? -12.691 17.800 9.824 1.00 95.19 82 GLY A O 1
ATOM 619 N N . SER A 1 83 ? -13.367 16.945 11.786 1.00 91.25 83 SER A N 1
ATOM 620 C CA . SER A 1 83 ? -14.406 17.964 12.003 1.00 91.25 83 SER A CA 1
ATOM 621 C C . SER A 1 83 ? -13.847 19.389 12.080 1.00 91.25 83 SER A C 1
ATOM 623 O O . SER A 1 83 ? -14.603 20.341 11.922 1.00 91.25 83 SER A O 1
ATOM 625 N N . GLY A 1 84 ? -12.549 19.549 12.378 1.00 83.81 84 GLY A N 1
ATOM 626 C CA . GLY A 1 84 ? -11.888 20.851 12.510 1.00 83.81 84 GLY A CA 1
ATOM 627 C C . GLY A 1 84 ? -12.374 21.691 13.695 1.00 83.81 84 GLY A C 1
ATOM 628 O O . GLY A 1 84 ? -11.911 22.813 13.883 1.00 83.81 84 GLY A O 1
ATOM 629 N N . THR A 1 85 ? -13.292 21.163 14.510 1.00 89.00 85 THR A N 1
ATOM 630 C CA . THR A 1 85 ? -13.848 21.863 15.669 1.00 89.00 85 THR A CA 1
ATOM 631 C C . THR A 1 85 ? -13.065 21.538 16.934 1.00 89.00 85 THR A C 1
ATOM 633 O O . THR A 1 85 ? -12.589 20.417 17.135 1.00 89.00 85 THR A O 1
ATOM 636 N N . SER A 1 86 ? -12.990 22.510 17.841 1.00 88.31 86 SER A N 1
ATOM 637 C CA . SER A 1 86 ? -12.405 22.328 19.172 1.00 88.31 86 SER A CA 1
ATOM 638 C C . SER A 1 86 ? -13.063 21.173 19.932 1.00 88.31 86 SER A C 1
ATOM 640 O O . SER A 1 86 ? -12.384 20.330 20.522 1.00 88.31 86 SER A O 1
ATOM 642 N N . PHE A 1 87 ? -14.392 21.095 19.862 1.00 90.06 87 PHE A N 1
ATOM 643 C CA . PHE A 1 87 ? -15.172 20.040 20.492 1.00 90.06 87 PHE A CA 1
ATOM 644 C C . PHE A 1 87 ? -14.863 18.658 19.895 1.00 90.06 87 PHE A C 1
ATOM 646 O O . PHE A 1 87 ? -14.637 17.705 20.642 1.00 90.06 87 PHE A O 1
ATOM 653 N N . GLY A 1 88 ? -14.742 18.552 18.569 1.00 92.88 88 GLY A N 1
ATOM 654 C CA . GLY A 1 88 ? -14.386 17.301 17.900 1.00 92.88 88 GLY A CA 1
ATOM 655 C C . GLY A 1 88 ? -12.986 16.795 18.248 1.00 92.88 88 GLY A C 1
ATOM 656 O O . GLY A 1 88 ? -12.808 15.598 18.480 1.00 92.88 88 GLY A O 1
ATOM 657 N N . ILE A 1 89 ? -12.001 17.687 18.387 1.00 93.94 89 ILE A N 1
ATOM 658 C CA . ILE A 1 89 ? -10.648 17.315 18.840 1.00 93.94 89 ILE A CA 1
ATOM 659 C C . ILE A 1 89 ? -10.694 16.743 20.263 1.00 93.94 89 ILE A C 1
ATOM 661 O O . ILE A 1 89 ? -10.089 15.702 20.542 1.00 93.94 89 ILE A O 1
ATOM 665 N N . GLN A 1 90 ? -11.442 17.380 21.166 1.00 92.88 90 GLN A N 1
ATOM 666 C CA . GLN A 1 90 ? -11.605 16.881 22.531 1.00 92.88 90 GLN A CA 1
ATOM 667 C C . GLN A 1 90 ? -12.334 15.533 22.565 1.00 92.88 90 GLN A C 1
ATOM 669 O O . GLN A 1 90 ? -11.889 14.614 23.259 1.00 92.88 90 GLN A O 1
ATOM 674 N N . ALA A 1 91 ? -13.402 15.385 21.776 1.00 94.38 91 ALA A N 1
ATOM 675 C CA . ALA A 1 91 ? -14.126 14.129 21.618 1.00 94.38 91 ALA A CA 1
ATOM 676 C C . ALA A 1 91 ? -13.205 13.015 21.096 1.00 94.38 91 ALA A C 1
ATOM 678 O O . ALA A 1 91 ? -13.230 11.901 21.622 1.00 94.38 91 ALA A O 1
ATOM 679 N N . ALA A 1 92 ? -12.335 13.316 20.125 1.00 96.06 92 ALA A N 1
ATOM 680 C CA . ALA A 1 92 ? -11.358 12.370 19.593 1.00 96.06 92 ALA A CA 1
ATOM 681 C C . ALA A 1 92 ? -10.379 11.893 20.673 1.00 96.06 92 ALA A C 1
ATOM 683 O O . ALA A 1 92 ? -10.135 10.690 20.787 1.00 96.06 92 ALA A O 1
ATOM 684 N N . MET A 1 93 ? -9.842 12.805 21.491 1.00 94.94 93 MET A N 1
ATOM 685 C CA . MET A 1 93 ? -8.902 12.462 22.567 1.00 94.94 93 MET A CA 1
ATOM 686 C C . MET A 1 93 ? -9.570 11.676 23.700 1.00 94.94 93 MET A C 1
ATOM 688 O O . MET A 1 93 ? -9.001 10.705 24.208 1.00 94.94 93 MET A O 1
ATOM 692 N N . LEU A 1 94 ? -10.801 12.038 24.061 1.00 94.81 94 LEU A N 1
ATOM 693 C CA . LEU A 1 94 ? -11.586 11.309 25.051 1.00 94.81 94 LEU A CA 1
ATOM 694 C C . LEU A 1 94 ? -11.914 9.889 24.564 1.00 94.81 94 LEU A C 1
ATOM 696 O O . LEU A 1 94 ? -11.718 8.911 25.290 1.00 94.81 94 LEU A O 1
ATOM 700 N N . PHE A 1 95 ? -12.354 9.761 23.310 1.00 95.69 95 PHE A N 1
ATOM 701 C CA . PHE A 1 95 ? -12.647 8.474 22.685 1.00 95.69 95 PHE A CA 1
ATOM 702 C C . PHE A 1 95 ? -11.385 7.611 22.533 1.00 95.69 95 PHE A C 1
ATOM 704 O O . PHE A 1 95 ? -11.436 6.400 22.753 1.00 95.69 95 PHE A O 1
ATOM 711 N N . LEU A 1 96 ? -10.234 8.223 22.233 1.00 96.00 96 LEU A N 1
ATOM 712 C CA . LEU A 1 96 ? -8.922 7.571 22.189 1.00 96.00 96 LEU A CA 1
ATOM 713 C C . LEU A 1 96 ? -8.562 6.924 23.532 1.00 96.00 96 LEU A C 1
ATOM 715 O O . LEU A 1 96 ? -8.122 5.764 23.551 1.00 96.00 96 LEU A O 1
ATOM 719 N N . LEU A 1 97 ? -8.771 7.646 24.638 1.00 95.69 97 LEU A N 1
ATOM 720 C CA . LEU A 1 97 ? -8.536 7.145 25.992 1.00 95.69 97 LEU A CA 1
ATOM 721 C C . LEU A 1 97 ? -9.525 6.031 26.353 1.00 95.69 97 LEU A C 1
ATOM 723 O O . LEU A 1 97 ? -9.097 4.947 26.754 1.00 95.69 97 LEU A O 1
ATOM 727 N N . ALA A 1 98 ? -10.826 6.252 26.140 1.00 96.06 98 ALA A N 1
ATOM 728 C CA . ALA A 1 98 ? -11.857 5.244 26.387 1.00 96.06 98 ALA A CA 1
ATOM 729 C C . ALA A 1 98 ? -11.559 3.942 25.627 1.00 96.06 98 ALA A C 1
ATOM 731 O O . ALA A 1 98 ? -11.534 2.865 26.229 1.00 96.06 98 ALA A O 1
ATOM 732 N N . HIS A 1 99 ? -11.240 4.054 24.331 1.00 96.50 99 HIS A N 1
ATOM 733 C CA . HIS A 1 99 ? -10.849 2.929 23.486 1.00 96.50 99 HIS A CA 1
ATOM 734 C C . HIS A 1 99 ? -9.630 2.193 24.034 1.00 96.50 99 HIS A C 1
ATOM 736 O O . HIS A 1 99 ? -9.653 0.969 24.088 1.00 96.50 99 HIS A O 1
ATOM 742 N N . ALA A 1 100 ? -8.588 2.901 24.484 1.00 95.94 100 ALA A N 1
ATOM 743 C CA . ALA A 1 100 ? -7.402 2.263 25.068 1.00 95.94 100 ALA A CA 1
ATOM 744 C C . ALA A 1 100 ? -7.750 1.319 26.235 1.00 95.94 100 ALA A C 1
ATOM 746 O O . ALA A 1 100 ? -7.202 0.217 26.338 1.00 95.94 100 ALA A O 1
ATOM 747 N N . LEU A 1 101 ? -8.668 1.758 27.099 1.00 96.31 101 LEU A N 1
ATOM 748 C CA . LEU A 1 101 ? -9.029 1.057 28.327 1.00 96.31 101 LEU A CA 1
ATOM 749 C C . LEU A 1 101 ? -9.902 -0.163 28.036 1.00 96.31 101 LEU A C 1
ATOM 751 O O . LEU A 1 101 ? -9.484 -1.294 28.303 1.00 96.31 101 LEU A O 1
ATOM 755 N N . TYR A 1 102 ? -11.079 0.031 27.426 1.00 96.38 102 TYR A N 1
ATOM 756 C CA . TYR A 1 102 ? -11.979 -1.100 27.186 1.00 96.38 102 TYR A CA 1
ATOM 757 C C . TYR A 1 102 ? -11.361 -2.102 26.210 1.00 96.38 102 TYR A C 1
ATOM 759 O O . TYR A 1 102 ? -11.534 -3.308 26.371 1.00 96.38 102 TYR A O 1
ATOM 767 N N . LYS A 1 103 ? -10.601 -1.640 25.209 1.00 95.56 103 LYS A N 1
ATOM 768 C CA . LYS A 1 103 ? -10.059 -2.537 24.189 1.00 95.56 103 LYS A CA 1
ATOM 769 C C . LYS A 1 103 ? -8.903 -3.374 24.706 1.00 95.56 103 LYS A C 1
ATOM 771 O O . LYS A 1 103 ? -8.840 -4.563 24.391 1.00 95.56 103 LYS A O 1
ATOM 776 N N . GLY A 1 104 ? -8.032 -2.774 25.516 1.00 95.56 104 GLY A N 1
ATOM 777 C CA . GLY A 1 104 ? -6.948 -3.488 26.180 1.00 95.56 104 GLY A CA 1
ATOM 778 C C . GLY A 1 104 ? -7.507 -4.589 27.078 1.00 95.56 104 GLY A C 1
ATOM 779 O O . GLY A 1 104 ? -7.094 -5.741 26.948 1.00 95.56 104 GLY A O 1
ATOM 780 N N . CYS A 1 105 ? -8.529 -4.261 27.877 1.00 96.69 105 CYS A N 1
ATOM 781 C CA . CYS A 1 105 ? -9.243 -5.238 28.696 1.00 96.69 105 CYS A CA 1
ATOM 782 C C . CYS A 1 105 ? -9.844 -6.370 27.845 1.00 96.69 105 CYS A C 1
ATOM 784 O O . CYS A 1 105 ? -9.555 -7.539 28.089 1.00 96.69 105 CYS A O 1
ATOM 786 N N . LEU A 1 106 ? -10.603 -6.049 26.791 1.00 96.44 106 LEU A N 1
ATOM 787 C CA . LEU A 1 106 ? -11.265 -7.057 25.955 1.00 96.44 106 LEU A CA 1
ATOM 788 C C . LEU A 1 106 ? -10.285 -7.989 25.225 1.00 96.44 106 LEU A C 1
ATOM 790 O O . LEU A 1 106 ? -10.574 -9.176 25.085 1.00 96.44 106 LEU A O 1
ATOM 794 N N . PHE A 1 107 ? -9.124 -7.500 24.774 1.00 96.06 107 PHE A N 1
ATOM 795 C CA . PHE A 1 107 ? -8.102 -8.373 24.181 1.00 96.06 107 PHE A CA 1
ATOM 796 C C . PHE A 1 107 ? -7.439 -9.288 25.216 1.00 96.06 107 PHE A C 1
ATOM 798 O O . PHE A 1 107 ? -7.143 -10.440 24.890 1.00 96.06 107 PHE A O 1
ATOM 805 N N . MET A 1 108 ? -7.223 -8.804 26.444 1.00 95.75 108 MET A N 1
ATOM 806 C CA . MET A 1 108 ? -6.720 -9.633 27.545 1.00 95.75 108 MET A CA 1
ATOM 807 C C . MET A 1 108 ? -7.745 -10.702 27.936 1.00 95.75 108 MET A C 1
ATOM 809 O O . MET A 1 108 ? -7.390 -11.875 27.994 1.00 95.75 108 MET A O 1
ATOM 813 N N . VAL A 1 109 ? -9.023 -10.331 28.076 1.00 96.50 109 VAL A N 1
ATOM 814 C CA . VAL A 1 109 ? -10.144 -11.261 28.308 1.00 96.50 109 VAL A CA 1
ATOM 815 C C . VAL A 1 109 ? -10.226 -12.311 27.201 1.00 96.50 109 VAL A C 1
ATOM 817 O O . VAL A 1 109 ? -10.293 -13.499 27.495 1.00 96.50 109 VAL A O 1
ATOM 820 N N . ALA A 1 110 ? -10.161 -11.910 25.928 1.00 95.56 110 ALA A N 1
ATOM 821 C CA . ALA A 1 110 ? -10.169 -12.859 24.814 1.00 95.56 110 ALA A CA 1
ATOM 822 C C . ALA A 1 110 ? -8.969 -13.822 24.862 1.00 95.56 110 ALA A C 1
ATOM 824 O O . ALA A 1 110 ? -9.099 -14.978 24.473 1.00 95.56 110 ALA A O 1
ATOM 825 N N . GLY A 1 111 ? -7.808 -13.362 25.342 1.00 94.94 111 GLY A N 1
ATOM 826 C CA . GLY A 1 111 ? -6.637 -14.207 25.580 1.00 94.94 111 GLY A CA 1
ATOM 827 C C . GLY A 1 111 ? -6.810 -15.183 26.743 1.00 94.94 111 GLY A C 1
ATOM 828 O O . GLY A 1 111 ? -6.401 -16.332 26.626 1.00 94.94 111 GLY A O 1
ATOM 829 N N . ILE A 1 112 ? -7.433 -14.740 27.836 1.00 95.56 112 ILE A N 1
ATOM 830 C CA . ILE A 1 112 ? -7.759 -15.578 28.995 1.00 95.56 112 ILE A CA 1
ATOM 831 C C . ILE A 1 112 ? -8.753 -16.680 28.599 1.00 95.56 112 ILE A C 1
ATOM 833 O O . ILE A 1 112 ? -8.510 -17.851 28.875 1.00 95.56 112 ILE A O 1
ATOM 837 N N . VAL A 1 113 ? -9.834 -16.323 27.899 1.00 95.38 113 VAL A N 1
ATOM 838 C CA . VAL A 1 113 ? -10.842 -17.286 27.421 1.00 95.38 113 VAL A CA 1
ATOM 839 C C . VAL A 1 113 ? -10.215 -18.305 26.472 1.00 95.38 113 VAL A C 1
ATOM 841 O O . VAL A 1 113 ? -10.444 -19.501 26.619 1.00 95.38 113 VAL A O 1
ATOM 844 N N . ASP A 1 114 ? -9.383 -17.852 25.536 1.00 94.19 114 ASP A N 1
ATOM 845 C CA . ASP A 1 114 ? -8.657 -18.726 24.614 1.00 94.19 114 ASP A CA 1
ATOM 846 C C . ASP A 1 114 ? -7.711 -19.695 25.334 1.00 94.19 114 ASP A C 1
ATOM 848 O O . ASP A 1 114 ? -7.671 -20.874 25.003 1.00 94.19 114 ASP A O 1
ATOM 852 N N . HIS A 1 115 ? -6.983 -19.220 26.346 1.00 93.25 115 HIS A N 1
ATOM 853 C CA . HIS A 1 115 ? -6.117 -20.070 27.161 1.00 93.25 115 HIS A CA 1
ATOM 854 C C . HIS A 1 115 ? -6.915 -21.115 27.957 1.00 93.25 115 HIS A C 1
ATOM 856 O O . HIS A 1 115 ? -6.491 -22.260 28.060 1.00 93.25 115 HIS A O 1
ATOM 862 N N . ALA A 1 116 ? -8.068 -20.731 28.511 1.00 93.06 116 ALA A N 1
ATOM 863 C CA . ALA A 1 116 ? -8.873 -21.597 29.372 1.00 93.06 116 ALA A CA 1
ATOM 864 C C . ALA A 1 116 ? -9.766 -22.592 28.609 1.00 93.06 116 ALA A C 1
ATOM 866 O O . ALA A 1 116 ? -10.155 -23.609 29.176 1.00 93.06 116 ALA A O 1
ATOM 867 N N . THR A 1 117 ? -10.131 -22.294 27.357 1.00 93.38 117 THR A N 1
ATOM 868 C CA . THR A 1 117 ? -11.113 -23.084 26.582 1.00 93.38 117 THR A CA 1
ATOM 869 C C . THR A 1 117 ? -10.579 -23.622 25.258 1.00 93.38 117 THR A C 1
ATOM 871 O O . THR A 1 117 ? -11.234 -24.454 24.637 1.00 93.38 117 THR A O 1
ATOM 874 N N . HIS A 1 118 ? -9.435 -23.121 24.776 1.00 92.25 118 HIS A N 1
ATOM 875 C CA . HIS A 1 118 ? -8.922 -23.349 23.416 1.00 92.25 118 HIS A CA 1
ATOM 876 C C . HIS A 1 118 ? -9.926 -23.027 22.295 1.00 92.25 118 HIS A C 1
ATOM 878 O O . HIS A 1 118 ? -9.750 -23.438 21.148 1.00 92.25 118 HIS A O 1
ATOM 884 N N . CYS A 1 119 ? -10.969 -22.257 22.610 1.00 92.38 119 CYS A N 1
ATOM 885 C CA . CYS A 1 119 ? -12.000 -21.842 21.680 1.00 92.38 119 CYS A CA 1
ATOM 886 C C . CYS A 1 119 ? -12.101 -20.316 21.668 1.00 92.38 119 CYS A C 1
ATOM 888 O O . CYS A 1 119 ? -12.153 -19.644 22.697 1.00 92.38 119 CYS A O 1
ATOM 890 N N . ARG A 1 120 ? -12.140 -19.750 20.460 1.00 91.31 120 ARG A N 1
ATOM 891 C CA . ARG A 1 120 ? -12.288 -18.304 20.236 1.00 91.31 120 ARG A CA 1
ATOM 892 C C . ARG A 1 120 ? -13.585 -17.936 19.542 1.00 91.31 120 ARG A C 1
ATOM 894 O O . ARG A 1 120 ? -13.804 -16.750 19.295 1.00 91.31 120 ARG A O 1
ATOM 901 N N . ASN A 1 121 ? -14.416 -18.914 19.189 1.00 93.75 121 ASN A N 1
ATOM 902 C CA . ASN A 1 121 ? -15.663 -18.661 18.490 1.00 93.75 121 ASN A CA 1
ATOM 903 C C . ASN A 1 121 ? -16.765 -18.327 19.497 1.00 93.75 121 ASN A C 1
ATOM 905 O O . ASN A 1 121 ? -17.182 -19.207 20.249 1.00 93.75 121 ASN A O 1
ATOM 909 N N . PRO A 1 122 ? -17.314 -17.098 19.502 1.00 90.38 122 PRO A N 1
ATOM 910 C CA . PRO A 1 122 ? -18.363 -16.758 20.452 1.00 90.38 122 PRO A CA 1
ATOM 911 C C . PRO A 1 122 ? -19.614 -17.606 20.273 1.00 90.38 122 PRO A C 1
ATOM 913 O O . PRO A 1 122 ? -20.357 -17.751 21.225 1.00 90.38 122 PRO A O 1
ATOM 916 N N . GLU A 1 123 ? -19.904 -18.142 19.083 1.00 89.56 123 GLU A N 1
ATOM 917 C CA . GLU A 1 123 ? -21.037 -19.061 18.859 1.00 89.56 123 GLU A CA 1
ATOM 918 C C . GLU A 1 123 ? -20.893 -20.422 19.537 1.00 89.56 123 GLU A C 1
ATOM 920 O O . GLU A 1 123 ? -21.910 -21.043 19.826 1.00 89.56 123 GLU A O 1
ATOM 925 N N . GLU A 1 124 ? -19.675 -20.840 19.863 1.00 91.25 124 GLU A N 1
ATOM 926 C CA . GLU A 1 124 ? -19.406 -22.120 20.527 1.00 91.25 124 GLU A CA 1
ATOM 927 C C . GLU A 1 124 ? -19.207 -21.973 22.043 1.00 91.25 124 GLU A C 1
ATOM 929 O O . GLU A 1 124 ? -19.198 -22.969 22.762 1.00 91.25 124 GLU A O 1
ATOM 934 N N . LEU A 1 125 ? -19.078 -20.736 22.533 1.00 93.19 125 LEU A N 1
ATOM 935 C CA . LEU A 1 125 ? -18.872 -20.413 23.942 1.00 93.19 125 LEU A CA 1
ATOM 936 C C . LEU A 1 125 ? -20.192 -20.026 24.626 1.00 93.19 125 LEU A C 1
ATOM 938 O O . LEU A 1 125 ? -20.967 -19.221 24.102 1.00 93.19 125 LEU A O 1
ATOM 942 N N . GLY A 1 126 ? -20.414 -20.547 25.834 1.00 93.81 126 GLY A N 1
ATOM 943 C CA . GLY A 1 126 ? -21.543 -20.180 26.686 1.00 93.81 126 GLY A CA 1
ATOM 944 C C . GLY A 1 126 ? -21.340 -20.570 28.150 1.00 93.81 126 GLY A C 1
ATOM 945 O O . GLY A 1 126 ? -20.661 -21.548 28.465 1.00 93.81 126 GLY A O 1
ATOM 946 N N . GLY A 1 127 ? -21.943 -19.802 29.059 1.00 93.81 127 GLY A N 1
ATOM 947 C CA . GLY A 1 127 ? -21.989 -20.116 30.493 1.00 93.81 127 GLY A CA 1
ATOM 948 C C . GLY A 1 127 ? -20.664 -19.999 31.264 1.00 93.81 127 GLY A C 1
ATOM 949 O O . GLY A 1 127 ? -20.602 -20.460 32.408 1.00 93.81 127 GLY A O 1
ATOM 950 N N . LEU A 1 128 ? -19.623 -19.371 30.696 1.00 94.94 128 LEU A N 1
ATOM 951 C CA . LEU A 1 128 ? -18.299 -19.253 31.334 1.00 94.94 128 LEU A CA 1
ATOM 952 C C . LEU A 1 128 ? -18.305 -18.508 32.678 1.00 94.94 128 LEU A C 1
ATOM 954 O O . LEU A 1 128 ? -17.417 -18.741 33.493 1.00 94.94 128 LEU A O 1
ATOM 958 N N . MET A 1 129 ? -19.304 -17.662 32.963 1.00 95.62 129 MET A N 1
ATOM 959 C CA . MET A 1 129 ? -19.373 -16.893 34.217 1.00 95.62 129 MET A CA 1
ATOM 960 C C . MET A 1 129 ? -19.336 -17.778 35.473 1.00 95.62 129 MET A C 1
ATOM 962 O O . MET A 1 129 ? -18.834 -17.350 36.507 1.00 95.62 129 MET A O 1
ATOM 966 N N . ARG A 1 130 ? -19.831 -19.021 35.392 1.00 92.19 130 ARG A N 1
ATOM 967 C CA . ARG A 1 130 ? -19.814 -19.968 36.523 1.00 92.19 130 ARG A CA 1
ATOM 968 C C . ARG A 1 130 ? -18.413 -20.487 36.858 1.00 92.19 130 ARG A C 1
ATOM 970 O O . ARG A 1 130 ? -18.187 -20.915 37.982 1.00 92.19 130 ARG A O 1
ATOM 977 N N . LYS A 1 131 ? -17.505 -20.494 35.879 1.00 94.50 131 LYS A N 1
ATOM 978 C CA . LYS A 1 131 ? -16.135 -21.019 35.995 1.00 94.50 131 LYS A CA 1
ATOM 979 C C . LYS A 1 131 ? -15.090 -19.907 36.085 1.00 94.50 131 LYS A C 1
ATOM 981 O O . LYS A 1 131 ? -14.050 -20.107 36.699 1.00 94.50 131 LYS A O 1
ATOM 986 N N . MET A 1 132 ? -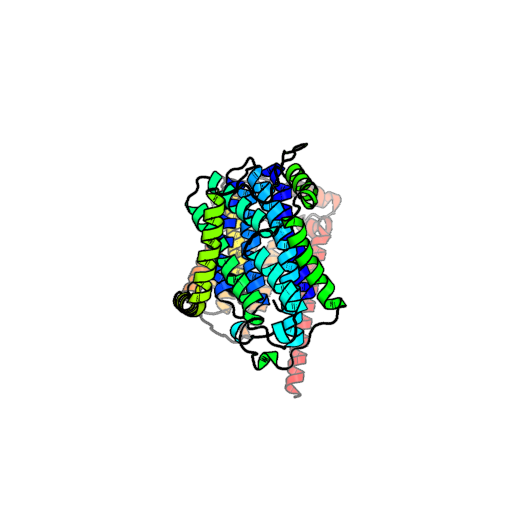15.372 -18.757 35.471 1.00 96.25 132 MET A N 1
ATOM 987 C CA . MET A 1 132 ? -14.454 -17.626 35.333 1.00 96.25 132 MET A CA 1
ATOM 988 C C . MET A 1 132 ? -15.138 -16.297 35.724 1.00 96.25 132 MET A C 1
ATOM 990 O O . MET A 1 132 ? -15.318 -15.417 34.871 1.00 96.25 132 MET A O 1
ATOM 994 N N . PRO A 1 133 ? -15.613 -16.145 36.977 1.00 96.19 133 PRO A N 1
ATOM 995 C CA . PRO A 1 133 ? -16.391 -14.981 37.404 1.00 96.19 133 PRO A CA 1
ATOM 996 C C . PRO A 1 133 ? -15.616 -13.657 37.329 1.00 96.19 133 PRO A C 1
ATOM 998 O O . PRO A 1 133 ? -16.207 -12.627 36.998 1.00 96.19 133 PRO A O 1
ATOM 1001 N N . TRP A 1 134 ? -14.304 -13.655 37.576 1.00 96.94 134 TRP A N 1
ATOM 1002 C CA . TRP A 1 134 ? -13.484 -12.438 37.549 1.00 96.94 134 TRP A CA 1
ATOM 1003 C C . TRP A 1 134 ? -13.165 -12.003 36.121 1.00 96.94 134 TRP A C 1
ATOM 1005 O O . TRP A 1 134 ? -13.210 -10.808 35.798 1.00 96.94 134 TRP A O 1
ATOM 1015 N N . THR A 1 135 ? -12.920 -12.977 35.240 1.00 97.19 135 THR A N 1
ATOM 1016 C CA . THR A 1 135 ? -12.828 -12.716 33.801 1.00 97.19 135 THR A CA 1
ATOM 1017 C C . THR A 1 135 ? -14.155 -12.166 33.271 1.00 97.19 135 THR A C 1
ATOM 1019 O O . THR A 1 135 ? -14.151 -11.170 32.546 1.00 97.19 135 THR A O 1
ATOM 1022 N N . ALA A 1 136 ? -15.290 -12.754 33.669 1.00 97.31 136 ALA A N 1
ATOM 1023 C CA . ALA A 1 136 ? -16.620 -12.293 33.269 1.00 97.31 136 ALA A CA 1
ATOM 1024 C C . ALA A 1 136 ? -16.909 -10.864 33.756 1.00 97.31 136 ALA A C 1
ATOM 1026 O O . ALA A 1 136 ? -17.371 -10.037 32.973 1.00 97.31 136 ALA A O 1
ATOM 1027 N N . ALA A 1 137 ? -16.580 -10.540 35.011 1.00 97.31 137 ALA A N 1
ATOM 1028 C CA . ALA A 1 137 ? -16.740 -9.191 35.550 1.00 97.31 137 ALA A CA 1
ATOM 1029 C C . ALA A 1 137 ? -15.932 -8.159 34.745 1.00 97.31 137 ALA A C 1
ATOM 1031 O O . ALA A 1 137 ? -16.476 -7.138 34.320 1.00 97.31 137 ALA A O 1
ATOM 1032 N N . SER A 1 138 ? -14.661 -8.459 34.454 1.00 97.62 138 SER A N 1
ATOM 1033 C CA . SER A 1 138 ? -13.805 -7.594 33.628 1.00 97.62 138 SER A CA 1
ATOM 1034 C C . SER A 1 138 ? -14.373 -7.425 32.214 1.00 97.62 138 SER A C 1
ATOM 1036 O O . SER A 1 138 ? -14.437 -6.308 31.695 1.00 97.62 138 SER A O 1
ATOM 1038 N N . ALA A 1 139 ? -14.851 -8.520 31.612 1.00 97.62 139 ALA A N 1
ATOM 1039 C CA . ALA A 1 139 ? -15.482 -8.514 30.298 1.00 97.62 139 ALA A CA 1
ATOM 1040 C C . ALA A 1 139 ? -16.741 -7.640 30.273 1.00 97.62 139 ALA A C 1
ATOM 1042 O O . ALA A 1 139 ? -16.894 -6.831 29.362 1.00 97.62 139 ALA A O 1
ATOM 1043 N N . PHE A 1 140 ? -17.615 -7.756 31.276 1.00 97.94 140 PHE A N 1
ATOM 1044 C CA . PHE A 1 140 ? -18.862 -6.995 31.355 1.00 97.94 140 PHE A CA 1
ATOM 1045 C C . PHE A 1 140 ? -18.612 -5.501 31.552 1.00 97.94 140 PHE A C 1
ATOM 1047 O O . PHE A 1 140 ? -19.205 -4.694 30.838 1.00 97.94 140 PHE A O 1
ATOM 1054 N N . LEU A 1 141 ? -17.697 -5.119 32.448 1.00 98.00 141 LEU A N 1
ATOM 1055 C CA . LEU A 1 141 ? -17.313 -3.716 32.634 1.00 98.00 141 LEU A CA 1
ATOM 1056 C C . LEU A 1 141 ? -16.758 -3.112 31.333 1.00 98.00 141 LEU A C 1
ATOM 1058 O O . LEU A 1 141 ? -17.163 -2.024 30.916 1.00 98.00 141 LEU A O 1
ATOM 1062 N N . ALA A 1 142 ? -15.876 -3.836 30.641 1.00 97.56 142 ALA A N 1
ATOM 1063 C CA . ALA A 1 142 ? -15.337 -3.381 29.364 1.00 97.56 142 ALA A CA 1
ATOM 1064 C C . ALA A 1 142 ? -16.393 -3.369 28.242 1.00 97.56 142 ALA A C 1
ATOM 1066 O O . ALA A 1 142 ? -16.371 -2.470 27.402 1.00 97.56 142 ALA A O 1
ATOM 1067 N N . ALA A 1 143 ? -17.342 -4.310 28.239 1.00 97.19 143 ALA A N 1
ATOM 1068 C CA . ALA A 1 143 ? -18.459 -4.350 27.295 1.00 97.19 143 ALA A CA 1
ATOM 1069 C C . ALA A 1 143 ? -19.388 -3.145 27.462 1.00 97.19 143 ALA A C 1
ATOM 1071 O O . ALA A 1 143 ? -19.751 -2.510 26.474 1.00 97.19 143 ALA A O 1
ATOM 1072 N N . LEU A 1 144 ? -19.735 -2.803 28.706 1.00 97.44 144 LEU A N 1
ATOM 1073 C CA . LEU A 1 144 ? -20.562 -1.639 29.026 1.00 97.44 144 LEU A CA 1
ATOM 1074 C C . LEU A 1 144 ? -19.868 -0.339 28.609 1.00 97.44 144 LEU A C 1
ATOM 1076 O O . LEU A 1 144 ? -20.496 0.520 27.990 1.00 97.44 144 LEU A O 1
ATOM 1080 N N . SER A 1 145 ? -18.560 -0.230 28.853 1.00 97.44 145 SER A N 1
ATOM 1081 C CA . SER A 1 145 ? -17.760 0.892 28.355 1.00 97.44 145 SER A CA 1
ATOM 1082 C C . SER A 1 145 ? -17.741 0.948 26.821 1.00 97.44 145 SER A C 1
ATOM 1084 O O . SER A 1 145 ? -18.031 1.993 26.244 1.00 97.44 145 SER A O 1
ATOM 1086 N N . MET A 1 146 ? -17.504 -0.176 26.135 1.00 96.56 146 MET A N 1
ATOM 1087 C CA . MET A 1 146 ? -17.495 -0.242 24.666 1.00 96.56 146 MET A CA 1
ATOM 1088 C C . MET A 1 146 ? -18.858 0.097 24.036 1.00 96.56 146 MET A C 1
ATOM 1090 O O . MET A 1 146 ? -18.898 0.768 23.007 1.00 96.56 146 MET A O 1
ATOM 1094 N N . ALA A 1 147 ? -19.967 -0.342 24.636 1.00 96.06 147 ALA A N 1
ATOM 1095 C CA . ALA A 1 147 ? -21.326 0.003 24.203 1.00 96.06 147 ALA A CA 1
ATOM 1096 C C . ALA A 1 147 ? -21.695 1.475 24.498 1.00 96.06 147 ALA A C 1
ATOM 1098 O O . ALA A 1 147 ? -22.714 1.988 24.020 1.00 96.06 147 ALA A O 1
ATOM 1099 N N . GLY A 1 148 ? -20.876 2.157 25.302 1.00 94.25 148 GLY A N 1
ATOM 1100 C CA . GLY A 1 148 ? -21.131 3.501 25.790 1.00 94.25 148 GLY A CA 1
ATOM 1101 C C . GLY A 1 148 ? -22.350 3.545 26.701 1.00 94.25 148 GLY A C 1
ATOM 1102 O O . GLY A 1 148 ? -23.270 4.311 26.431 1.00 94.25 148 GLY A O 1
ATOM 1103 N N . PHE A 1 149 ? -22.390 2.687 27.720 1.00 94.06 149 PHE A N 1
ATOM 1104 C CA . PHE A 1 149 ? -23.432 2.663 28.748 1.00 94.06 149 PHE A CA 1
ATOM 1105 C C . PHE A 1 149 ? -23.026 3.525 29.960 1.00 94.06 149 PHE A C 1
ATOM 1107 O O . PHE A 1 149 ? -21.849 3.590 30.318 1.00 94.06 149 PHE A O 1
ATOM 1114 N N . PHE A 1 150 ? -23.983 4.198 30.599 1.00 91.38 150 PHE A N 1
ATOM 1115 C CA . PHE A 1 150 ? -23.738 5.014 31.797 1.00 91.38 150 PHE A CA 1
ATOM 1116 C C . PHE A 1 150 ? -23.380 4.124 33.012 1.00 91.38 150 PHE A C 1
ATOM 1118 O O . PHE A 1 150 ? -24.032 3.094 33.181 1.00 91.38 150 PHE A O 1
ATOM 1125 N N . PRO A 1 151 ? -22.403 4.464 33.886 1.00 93.56 151 PRO A N 1
ATOM 1126 C CA . PRO A 1 151 ? -21.584 5.682 33.955 1.00 93.56 151 PRO A CA 1
ATOM 1127 C C . PRO A 1 151 ? -20.119 5.464 33.503 1.00 93.56 151 PRO A C 1
ATOM 1129 O O . PRO A 1 151 ? -19.191 5.849 34.209 1.00 93.56 151 PRO A O 1
ATOM 1132 N N . PHE A 1 152 ? -19.865 4.799 32.372 1.00 95.94 152 PHE A N 1
ATOM 1133 C CA . PHE A 1 152 ? -18.492 4.497 31.924 1.00 95.94 152 PHE A CA 1
ATOM 1134 C C . PHE A 1 152 ? -17.877 5.620 31.079 1.00 95.94 152 PHE A C 1
ATOM 1136 O O . PHE A 1 152 ? -18.584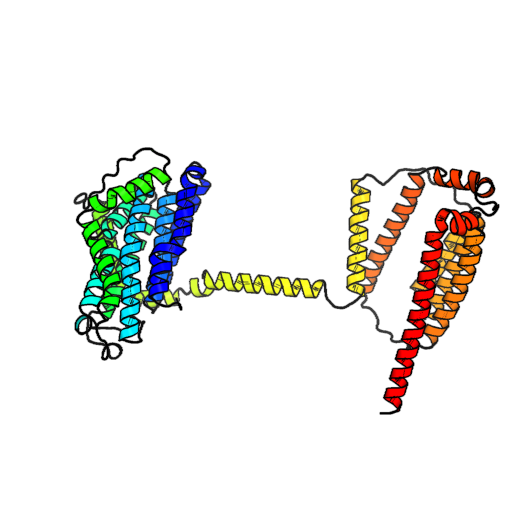 6.353 30.394 1.00 95.94 152 PHE A O 1
ATOM 1143 N N . LEU A 1 153 ? -16.542 5.704 31.016 1.00 95.19 153 LEU A N 1
ATOM 1144 C CA . LEU A 1 153 ? -15.852 6.685 30.163 1.00 95.19 153 LEU A CA 1
ATOM 1145 C C . LEU A 1 153 ? -16.253 6.569 28.679 1.00 95.19 153 LEU A C 1
ATOM 1147 O O . LEU A 1 153 ? -16.343 7.570 27.969 1.00 95.19 153 LEU A O 1
ATOM 1151 N N . GLY A 1 154 ? -16.540 5.352 28.208 1.00 94.88 154 GLY A N 1
ATOM 1152 C CA . GLY A 1 154 ? -17.022 5.134 26.846 1.00 94.88 154 GLY A CA 1
ATOM 1153 C C . GLY A 1 154 ? -18.411 5.720 26.565 1.00 94.88 154 GLY A C 1
ATOM 1154 O O . GLY A 1 154 ? -18.697 6.032 25.412 1.00 94.88 154 GLY A O 1
ATOM 1155 N N . PHE A 1 155 ? -19.254 5.938 27.585 1.00 95.44 155 PHE A N 1
ATOM 1156 C CA . PHE A 1 155 ? -20.514 6.676 27.429 1.00 95.44 155 PHE A CA 1
ATOM 1157 C C . PHE A 1 155 ? -20.240 8.135 27.078 1.00 95.44 155 PHE A C 1
ATOM 1159 O O . PHE A 1 155 ? -20.722 8.599 26.050 1.00 95.44 155 PHE A O 1
ATOM 1166 N N . ILE A 1 156 ? -19.373 8.803 27.846 1.00 94.00 156 ILE A N 1
ATOM 1167 C CA . ILE A 1 156 ? -18.993 10.200 27.593 1.00 94.00 156 ILE A CA 1
ATOM 1168 C C . ILE A 1 156 ? -18.365 10.332 26.198 1.00 94.00 156 ILE A C 1
ATOM 1170 O O . ILE A 1 156 ? -18.767 11.183 25.413 1.00 94.00 156 ILE A O 1
ATOM 1174 N N . GLY A 1 157 ? -17.441 9.429 25.842 1.00 93.69 157 GLY A N 1
ATOM 1175 C CA . GLY A 1 157 ? -16.820 9.416 24.514 1.00 93.69 157 GLY A CA 1
ATOM 1176 C C . GLY A 1 157 ? -17.823 9.242 23.367 1.00 93.69 157 GLY A C 1
ATOM 1177 O O . GLY A 1 157 ? -17.693 9.896 22.334 1.00 93.69 157 GLY A O 1
ATOM 1178 N N . LYS A 1 158 ? -18.840 8.386 23.536 1.00 94.56 158 LYS A N 1
ATOM 1179 C CA . LYS A 1 158 ? -19.893 8.174 22.531 1.00 94.56 158 LYS A CA 1
ATOM 1180 C C . LYS A 1 158 ? -20.844 9.368 22.434 1.00 94.56 158 LYS A C 1
ATOM 1182 O O . LYS A 1 158 ? -21.201 9.746 21.321 1.00 94.56 158 LYS A O 1
ATOM 1187 N N . GLU A 1 159 ? -21.253 9.957 23.557 1.00 94.00 159 GLU A N 1
ATOM 1188 C CA . GLU A 1 159 ? -22.104 11.154 23.543 1.00 94.00 159 GLU A CA 1
ATOM 1189 C C . GLU A 1 159 ? -21.396 12.320 22.861 1.00 94.00 159 GLU A C 1
ATOM 1191 O O . GLU A 1 159 ? -21.969 12.924 21.962 1.00 94.00 159 GLU A O 1
ATOM 1196 N N . TRP A 1 160 ? -20.122 12.553 23.181 1.00 93.62 160 TRP A N 1
ATOM 1197 C CA . TRP A 1 160 ? -19.329 13.614 22.558 1.00 93.62 160 TRP A CA 1
ATOM 1198 C C . TRP A 1 160 ? -19.095 13.362 21.067 1.00 93.62 160 TRP A C 1
ATOM 1200 O O . TRP A 1 160 ? -19.104 14.294 20.265 1.00 93.62 160 TRP A O 1
ATOM 1210 N N . MET A 1 161 ? -18.936 12.100 20.657 1.00 94.81 161 MET A N 1
ATOM 1211 C CA . MET A 1 161 ? -18.903 11.743 19.238 1.00 94.81 161 MET A CA 1
ATOM 1212 C C . MET A 1 161 ? -20.221 12.118 18.540 1.00 94.81 161 MET A C 1
ATOM 1214 O O . MET A 1 161 ? -20.192 12.766 17.495 1.00 94.81 161 MET A O 1
ATOM 1218 N N . LEU A 1 162 ? -21.369 11.721 19.102 1.00 94.00 162 LEU A N 1
ATOM 1219 C CA . LEU A 1 162 ? -22.687 12.028 18.532 1.00 94.00 162 LEU A CA 1
ATOM 1220 C C . LEU A 1 162 ? -22.959 13.534 18.515 1.00 94.00 162 LEU A C 1
ATOM 1222 O O . LEU A 1 162 ? -23.488 14.044 17.534 1.00 94.00 162 LEU A O 1
ATOM 1226 N N . GLU A 1 163 ? -22.559 14.242 19.565 1.00 93.31 163 GLU A N 1
ATOM 1227 C CA . GLU A 1 163 ? -22.691 15.688 19.685 1.00 93.31 163 GLU A CA 1
ATOM 1228 C C . GLU A 1 163 ? -21.824 16.428 18.662 1.00 93.31 163 GLU A C 1
ATOM 1230 O O . GLU A 1 163 ? -22.315 17.343 18.008 1.00 93.31 163 GLU A O 1
ATOM 1235 N N . THR A 1 164 ? -20.576 16.001 18.443 1.00 92.81 164 THR A N 1
ATOM 1236 C CA . THR A 1 164 ? -19.696 16.588 17.411 1.00 92.81 164 THR A CA 1
ATOM 1237 C C . THR A 1 164 ? -20.350 16.494 16.039 1.00 92.81 164 THR A C 1
ATOM 1239 O O . THR A 1 164 ? -20.388 17.450 15.268 1.00 92.81 164 THR A O 1
ATOM 1242 N N . VAL A 1 165 ? -20.897 15.320 15.736 1.00 92.69 165 VAL A N 1
ATOM 1243 C CA . VAL A 1 165 ? -21.522 15.066 14.447 1.00 92.69 165 VAL A CA 1
ATOM 1244 C C . VAL A 1 165 ? -22.868 15.784 14.321 1.00 92.69 165 VAL A C 1
ATOM 1246 O O . VAL A 1 165 ? -23.204 16.254 13.236 1.00 92.69 165 VAL A O 1
ATOM 1249 N N . LEU A 1 166 ? -23.620 15.935 15.411 1.00 92.44 166 LEU A N 1
ATOM 1250 C CA . LEU A 1 166 ? -24.847 16.727 15.430 1.00 92.44 166 LEU A CA 1
ATOM 1251 C C . LEU A 1 166 ? -24.566 18.202 15.104 1.00 92.44 166 LEU A C 1
ATOM 1253 O O . LEU A 1 166 ? -25.261 18.775 14.269 1.00 92.44 166 LEU A O 1
ATOM 1257 N N . HIS A 1 167 ? -23.513 18.778 15.694 1.00 90.06 167 HIS A N 1
ATOM 1258 C CA . HIS A 1 167 ? -23.077 20.155 15.431 1.00 90.06 167 HIS A CA 1
ATOM 1259 C C . HIS A 1 167 ? -22.520 20.368 14.018 1.00 90.06 167 HIS A C 1
ATOM 1261 O O . HIS A 1 167 ? -22.479 21.499 13.551 1.00 90.06 167 HIS A O 1
ATOM 1267 N N . SER A 1 168 ? -22.118 19.304 13.315 1.00 87.56 168 SER A N 1
ATOM 1268 C CA . SER A 1 168 ? -21.698 19.408 11.910 1.00 87.56 168 SER A CA 1
ATOM 1269 C C . SER A 1 168 ? -22.859 19.655 10.936 1.00 87.56 168 SER A C 1
ATOM 1271 O O . SER A 1 168 ? -22.619 19.825 9.744 1.00 87.56 168 SER A O 1
ATOM 1273 N N . GLU A 1 169 ? -24.113 19.580 11.409 1.00 86.62 169 GLU A N 1
ATOM 1274 C CA . GLU A 1 169 ? -25.360 19.664 10.623 1.00 86.62 169 GLU A CA 1
ATOM 1275 C C . GLU A 1 169 ? -25.473 18.641 9.470 1.00 86.62 169 GLU A C 1
ATOM 1277 O O . GLU A 1 169 ? -26.442 18.621 8.704 1.00 86.62 169 GLU A O 1
ATOM 1282 N N . ASN A 1 170 ? -24.527 17.704 9.375 1.00 90.25 170 ASN A N 1
ATOM 1283 C CA . ASN A 1 170 ? -24.490 16.685 8.344 1.00 90.25 170 ASN A CA 1
ATOM 1284 C C . ASN A 1 170 ? -25.286 15.447 8.778 1.00 90.25 170 ASN A C 1
ATOM 1286 O O . ASN A 1 170 ? -24.811 14.573 9.512 1.00 90.25 170 ASN A O 1
ATOM 1290 N N . ARG A 1 171 ? -26.513 15.340 8.260 1.00 91.62 171 ARG A N 1
ATOM 1291 C CA . ARG A 1 171 ? -27.427 14.224 8.555 1.00 91.62 171 ARG A CA 1
ATOM 1292 C C . ARG A 1 171 ? -26.832 12.855 8.223 1.00 91.62 171 ARG A C 1
ATOM 1294 O O . ARG A 1 171 ? -27.139 11.890 8.919 1.00 91.62 171 ARG A O 1
ATOM 1301 N N . VAL A 1 172 ? -25.993 12.760 7.187 1.00 92.81 172 VAL A N 1
ATOM 1302 C CA . VAL A 1 172 ? -25.350 11.496 6.801 1.00 92.81 172 VAL A CA 1
ATOM 1303 C C . VAL A 1 172 ? -24.390 11.061 7.897 1.00 92.81 172 VAL A C 1
ATOM 1305 O O . VAL A 1 172 ? -24.522 9.951 8.406 1.00 92.81 172 VAL A O 1
ATOM 1308 N N . LEU A 1 173 ? -23.483 11.943 8.323 1.00 93.19 173 LEU A N 1
ATOM 1309 C CA . LEU A 1 173 ? -22.555 11.634 9.409 1.00 93.19 173 LEU A CA 1
ATOM 1310 C C . LEU A 1 173 ? -23.310 11.272 10.695 1.00 93.19 173 LEU A C 1
ATOM 1312 O O . LEU A 1 173 ? -22.912 10.331 11.379 1.00 93.19 173 LEU A O 1
ATOM 1316 N N . LEU A 1 174 ? -24.424 11.949 11.007 1.00 93.44 174 LEU A N 1
ATOM 1317 C CA . LEU A 1 174 ? -25.217 11.652 12.208 1.00 93.44 174 LEU A CA 1
ATOM 1318 C C . LEU A 1 174 ? -25.801 10.238 12.172 1.00 93.44 174 LEU A C 1
ATOM 1320 O O . LEU A 1 174 ? -25.666 9.486 13.140 1.00 93.44 174 LEU A O 1
ATOM 1324 N N . MET A 1 175 ? -26.400 9.848 11.043 1.00 93.19 175 MET A N 1
ATOM 1325 C CA . MET A 1 175 ? -26.893 8.481 10.846 1.00 93.19 175 MET A CA 1
ATOM 1326 C C . MET A 1 175 ? -25.758 7.461 10.967 1.00 93.19 175 MET A C 1
ATOM 1328 O O . MET A 1 175 ? -25.937 6.420 11.601 1.00 93.19 175 MET A O 1
ATOM 1332 N N . LEU A 1 176 ? -24.579 7.774 10.419 1.00 92.69 176 LEU A N 1
ATOM 1333 C CA . LEU A 1 176 ? -23.390 6.932 10.539 1.00 92.69 176 LEU A CA 1
ATOM 1334 C C . LEU A 1 176 ? -22.914 6.802 11.988 1.00 92.69 176 LEU A C 1
ATOM 1336 O O . LEU A 1 176 ? -22.583 5.697 12.410 1.00 92.69 176 LEU A O 1
ATOM 1340 N N . GLY A 1 177 ? -22.929 7.885 12.765 1.00 92.44 177 GLY A N 1
ATOM 1341 C CA . GLY A 1 177 ? -22.572 7.880 14.184 1.00 92.44 177 GLY A CA 1
ATOM 1342 C C . GLY A 1 177 ? -23.514 7.014 15.023 1.00 92.44 177 GLY A C 1
ATOM 1343 O O . GLY A 1 177 ? -23.052 6.193 15.820 1.00 92.44 177 GLY A O 1
ATOM 1344 N N . VAL A 1 178 ? -24.829 7.129 14.805 1.00 94.50 178 VAL A N 1
ATOM 1345 C CA . VAL A 1 178 ? -25.840 6.291 15.481 1.00 94.50 178 VAL A CA 1
ATOM 1346 C C . VAL A 1 178 ? -25.692 4.824 15.074 1.00 94.50 178 VAL A C 1
ATOM 1348 O O . VAL A 1 178 ? -25.695 3.937 15.931 1.00 94.50 178 VAL A O 1
ATOM 1351 N N . PHE A 1 179 ? -25.508 4.558 13.779 1.00 93.88 179 PHE A N 1
ATOM 1352 C CA . PHE A 1 179 ? -25.302 3.209 13.255 1.00 93.88 179 PHE A CA 1
ATOM 1353 C C . PHE A 1 179 ? -24.021 2.566 13.799 1.00 93.88 179 PHE A C 1
ATOM 1355 O O . PHE A 1 179 ? -24.043 1.410 14.225 1.00 93.88 179 PHE A O 1
ATOM 1362 N N . ALA A 1 180 ? -22.923 3.323 13.854 1.00 93.50 180 ALA A N 1
ATOM 1363 C CA . ALA A 1 180 ? -21.690 2.890 14.490 1.00 93.50 180 ALA A CA 1
ATOM 1364 C C . ALA A 1 180 ? -21.954 2.551 15.959 1.00 93.50 180 ALA A C 1
ATOM 1366 O O . ALA A 1 180 ? -21.710 1.418 16.362 1.00 93.50 180 ALA A O 1
ATOM 1367 N N . GLY A 1 181 ? -22.555 3.460 16.734 1.00 94.31 181 GLY A N 1
ATOM 1368 C CA . GLY A 1 181 ? -22.924 3.207 18.131 1.00 94.31 181 GLY A CA 1
ATOM 1369 C C . GLY A 1 181 ? -23.741 1.921 18.323 1.00 94.31 181 GLY A C 1
ATOM 1370 O O . GLY A 1 181 ? -23.463 1.143 19.238 1.00 94.31 181 GLY A O 1
ATOM 1371 N N . ALA A 1 182 ? -24.682 1.642 17.416 1.00 96.12 182 ALA A N 1
ATOM 1372 C CA . ALA A 1 182 ? -25.461 0.407 17.426 1.00 96.12 182 ALA A CA 1
ATOM 1373 C C . ALA A 1 182 ? -24.609 -0.844 17.174 1.00 96.12 182 ALA A C 1
ATOM 1375 O O . ALA A 1 182 ? -24.750 -1.838 17.890 1.00 96.12 182 ALA A O 1
ATOM 1376 N N . ILE A 1 183 ? -23.679 -0.809 16.215 1.00 95.19 183 ILE A N 1
ATOM 1377 C CA . ILE A 1 183 ? -22.761 -1.934 15.985 1.00 95.19 183 ILE A CA 1
ATOM 1378 C C . ILE A 1 183 ? -21.804 -2.119 17.169 1.00 95.19 183 ILE A C 1
ATOM 1380 O O . ILE A 1 183 ? -21.553 -3.258 17.563 1.00 95.19 183 ILE A O 1
ATOM 1384 N N . TYR A 1 184 ? -21.314 -1.039 17.785 1.00 95.38 184 TYR A N 1
ATOM 1385 C CA . TYR A 1 184 ? -20.488 -1.124 18.996 1.00 95.38 184 TYR A CA 1
ATOM 1386 C C . TYR A 1 184 ? -21.228 -1.839 20.125 1.00 95.38 184 TYR A C 1
ATOM 1388 O O . TYR A 1 184 ? -20.675 -2.770 20.710 1.00 95.38 184 TYR A O 1
ATOM 1396 N N . ALA A 1 185 ? -22.484 -1.468 20.383 1.00 96.56 185 ALA A N 1
ATOM 1397 C CA . ALA A 1 185 ? -23.317 -2.138 21.375 1.00 96.56 185 ALA A CA 1
ATOM 1398 C C . ALA A 1 185 ? -23.578 -3.613 21.010 1.00 96.56 185 ALA A C 1
ATOM 1400 O O . ALA A 1 185 ? -23.408 -4.494 21.854 1.00 96.56 185 ALA A O 1
ATOM 1401 N N . ALA A 1 186 ? -23.905 -3.910 19.748 1.00 95.88 186 ALA A N 1
ATOM 1402 C CA . ALA A 1 186 ? -24.127 -5.282 19.291 1.00 95.88 186 ALA A CA 1
ATOM 1403 C C . ALA A 1 186 ? -22.879 -6.165 19.467 1.00 95.88 186 ALA A C 1
ATOM 14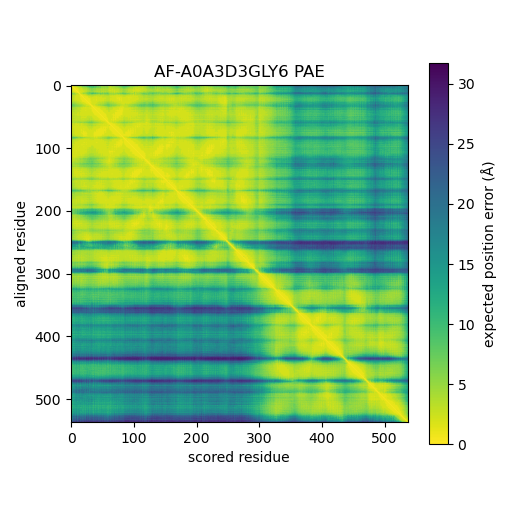05 O O . ALA A 1 186 ? -22.972 -7.266 20.012 1.00 95.88 186 ALA A O 1
ATOM 1406 N N . ILE A 1 187 ? -21.703 -5.683 19.044 1.00 95.12 187 ILE A N 1
ATOM 1407 C CA . ILE A 1 187 ? -20.437 -6.420 19.157 1.00 95.12 187 ILE A CA 1
ATOM 1408 C C . ILE A 1 187 ? -19.973 -6.512 20.613 1.00 95.12 187 ILE A C 1
ATOM 1410 O O . ILE A 1 187 ? -19.433 -7.549 20.992 1.00 95.12 187 ILE A O 1
ATOM 1414 N N . ALA A 1 188 ? -20.211 -5.497 21.448 1.00 96.06 188 ALA A N 1
ATOM 1415 C CA . ALA A 1 188 ? -19.928 -5.579 22.881 1.00 96.06 188 ALA A CA 1
ATOM 1416 C C . ALA A 1 188 ? -20.696 -6.745 23.525 1.00 96.06 188 ALA A C 1
ATOM 1418 O O . ALA A 1 188 ? -20.104 -7.568 24.223 1.00 96.06 188 ALA A O 1
ATOM 1419 N N . ILE A 1 189 ? -21.987 -6.896 23.208 1.00 95.38 189 ILE A N 1
ATOM 1420 C CA . ILE A 1 189 ? -22.774 -8.044 23.678 1.00 95.38 189 ILE A CA 1
ATOM 1421 C C . ILE A 1 189 ? -22.214 -9.348 23.090 1.00 95.38 189 ILE A C 1
ATOM 1423 O O . ILE A 1 189 ? -22.005 -10.324 23.810 1.00 95.38 189 ILE A O 1
ATOM 1427 N N . TRP A 1 190 ? -21.930 -9.372 21.790 1.00 92.75 190 TRP A N 1
ATOM 1428 C CA . TRP A 1 190 ? -21.527 -10.589 21.086 1.00 92.75 190 TRP A CA 1
ATOM 1429 C C . TRP A 1 190 ? -20.162 -11.135 21.508 1.00 92.75 190 TRP A C 1
ATOM 1431 O O . TRP A 1 190 ? -20.000 -12.346 21.652 1.00 92.75 190 TRP A O 1
ATOM 1441 N N . ALA A 1 191 ? -19.183 -10.254 21.694 1.00 92.38 191 ALA A N 1
ATOM 1442 C CA . ALA A 1 191 ? -17.810 -10.628 21.997 1.00 92.38 191 ALA A CA 1
ATOM 1443 C C . ALA A 1 191 ? -17.548 -10.741 23.506 1.00 92.38 191 ALA A C 1
ATOM 1445 O O . ALA A 1 191 ? -16.688 -11.519 23.903 1.00 92.38 191 ALA A O 1
ATOM 1446 N N . ALA A 1 192 ? -18.264 -9.994 24.350 1.00 93.25 192 ALA A N 1
ATOM 1447 C CA . ALA A 1 192 ? -17.918 -9.886 25.769 1.00 93.25 192 ALA A CA 1
ATOM 1448 C C . ALA A 1 192 ? -19.024 -10.322 26.737 1.00 93.25 192 ALA A C 1
ATOM 1450 O O . ALA A 1 192 ? -18.716 -10.627 27.883 1.00 93.25 192 ALA A O 1
ATOM 1451 N N . VAL A 1 193 ? -20.288 -10.407 26.305 1.00 94.81 193 VAL A N 1
ATOM 1452 C CA . VAL A 1 193 ? -21.391 -10.886 27.161 1.00 94.81 193 VAL A CA 1
ATOM 1453 C C . VAL A 1 193 ? -21.772 -12.323 26.818 1.00 94.81 193 VAL A C 1
ATOM 1455 O O . VAL A 1 193 ? -21.814 -13.196 27.684 1.00 94.81 193 VAL A O 1
ATOM 1458 N N . LYS A 1 194 ? -22.005 -12.588 25.532 1.00 94.69 194 LYS A N 1
ATOM 1459 C CA . LYS A 1 194 ? -22.487 -13.870 25.015 1.00 94.69 194 LYS A CA 1
ATOM 1460 C C . LYS A 1 194 ? -21.633 -15.079 25.445 1.00 94.69 194 LYS A C 1
ATOM 1462 O O . LYS A 1 194 ? -22.250 -16.054 25.862 1.00 94.69 194 LYS A O 1
ATOM 1467 N N . PRO A 1 195 ? -20.282 -15.043 25.429 1.00 95.38 195 PRO A N 1
ATOM 1468 C CA . PRO A 1 195 ? -19.471 -16.188 25.865 1.00 95.38 195 PRO A CA 1
ATOM 1469 C C . PRO A 1 195 ? -19.682 -16.596 27.334 1.00 95.38 195 PRO A C 1
ATOM 1471 O O . PRO A 1 195 ? -19.464 -17.748 27.701 1.00 95.38 195 PRO A O 1
ATOM 1474 N N . PHE A 1 196 ? -20.104 -15.660 28.190 1.00 95.88 196 PHE A N 1
ATOM 1475 C CA . PHE A 1 196 ? -20.183 -15.865 29.638 1.00 95.88 196 PHE A CA 1
ATOM 1476 C C . PHE A 1 196 ? -21.582 -16.223 30.140 1.00 95.88 196 PHE A C 1
ATOM 1478 O O . PHE A 1 196 ? -21.708 -16.839 31.199 1.00 95.88 196 PHE A O 1
ATOM 1485 N N . VAL A 1 197 ? -22.625 -15.867 29.390 1.00 93.94 197 VAL A N 1
ATOM 1486 C CA . VAL A 1 197 ? -24.032 -16.064 29.769 1.00 93.94 197 VAL A CA 1
ATOM 1487 C C . VAL A 1 197 ? -24.599 -17.327 29.105 1.00 93.94 19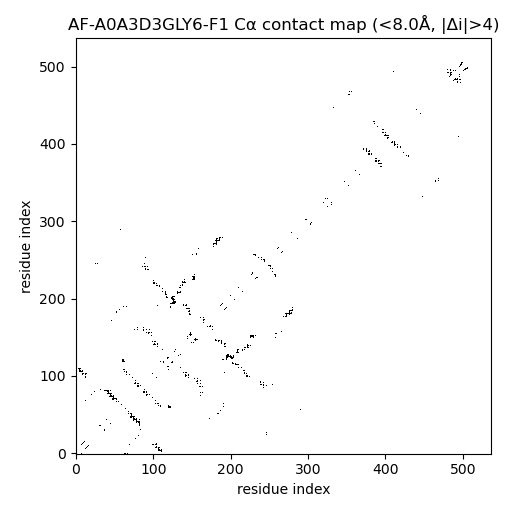7 VAL A C 1
ATOM 1489 O O . VAL A 1 197 ? -24.067 -17.822 28.115 1.00 93.94 197 VAL A O 1
ATOM 1492 N N . GLY A 1 198 ? -25.693 -17.868 29.646 1.00 91.06 198 GLY A N 1
ATOM 1493 C CA . GLY A 1 198 ? -26.407 -19.016 29.080 1.00 91.06 198 GLY A CA 1
ATOM 1494 C C . GLY A 1 198 ? -26.014 -20.356 29.702 1.00 91.06 198 GLY A C 1
ATOM 1495 O O . GLY A 1 198 ? -25.486 -20.416 30.813 1.00 91.06 198 GLY A O 1
ATOM 1496 N N . LYS A 1 199 ? -26.335 -21.448 28.997 1.00 90.44 199 LYS A N 1
ATOM 1497 C CA . LYS A 1 199 ? -25.949 -22.806 29.405 1.00 90.44 199 LYS A CA 1
ATOM 1498 C C . LYS A 1 199 ? -24.455 -23.014 29.149 1.00 90.44 199 LYS A C 1
ATOM 1500 O O . LYS A 1 199 ? -23.927 -22.478 28.179 1.00 90.44 199 LYS A O 1
ATOM 1505 N N . LEU A 1 200 ? -23.806 -23.787 30.020 1.00 90.75 200 LEU A N 1
ATOM 1506 C CA . LEU A 1 200 ? -22.396 -24.138 29.869 1.00 90.75 200 LEU A CA 1
ATOM 1507 C C . LEU A 1 200 ? -22.211 -24.936 28.572 1.00 90.75 200 LEU A C 1
ATOM 1509 O O . LEU A 1 200 ? -22.856 -25.970 28.393 1.00 90.75 200 LEU A O 1
ATOM 1513 N N . SER A 1 201 ? -21.385 -24.428 27.661 1.00 90.12 201 SER A N 1
ATOM 1514 C CA . SER A 1 201 ? -21.034 -25.119 26.417 1.00 90.12 201 SER A CA 1
ATOM 1515 C C . SER A 1 201 ? -20.037 -26.250 26.680 1.00 90.12 201 SER A C 1
ATOM 1517 O O . SER A 1 201 ? -19.235 -26.153 27.605 1.00 90.12 201 SER A O 1
ATOM 1519 N N . SER A 1 202 ? -20.002 -27.271 25.820 1.00 87.00 202 SER A N 1
ATOM 1520 C CA . SER A 1 202 ? -18.977 -28.331 25.879 1.00 87.00 202 SER A CA 1
ATOM 1521 C C . SER A 1 202 ? -17.554 -27.765 25.792 1.00 87.00 202 SER A C 1
ATOM 1523 O O . SER A 1 202 ? -16.678 -28.162 26.550 1.00 87.00 202 SER A O 1
ATOM 1525 N N . ALA A 1 203 ? -17.342 -26.735 24.965 1.00 83.56 203 ALA A N 1
ATOM 1526 C CA . ALA A 1 203 ? -16.068 -26.012 24.879 1.00 83.56 203 ALA A CA 1
ATOM 1527 C C . ALA A 1 203 ? -15.647 -25.318 26.196 1.00 83.56 203 ALA A C 1
ATOM 1529 O O . ALA A 1 203 ? -14.495 -24.928 26.348 1.00 83.56 203 ALA A O 1
ATOM 1530 N N . ALA A 1 204 ? -16.569 -25.143 27.149 1.00 83.56 204 ALA A N 1
ATOM 1531 C CA . ALA A 1 204 ? -16.343 -24.461 28.423 1.00 83.56 204 ALA A CA 1
ATOM 1532 C C . ALA A 1 204 ? -16.253 -25.426 29.620 1.00 83.56 204 ALA A C 1
ATOM 1534 O O . ALA A 1 204 ? -16.143 -24.977 30.762 1.00 83.56 204 ALA A O 1
ATOM 1535 N N . GLU A 1 205 ? -16.308 -26.740 29.394 1.00 84.44 205 GLU A N 1
ATOM 1536 C CA . GLU A 1 205 ? -16.376 -27.735 30.471 1.00 84.44 205 GLU A CA 1
ATOM 1537 C C . GLU A 1 205 ? -15.097 -27.764 31.325 1.00 84.44 205 GLU A C 1
ATOM 1539 O O . GLU A 1 205 ? -15.163 -27.752 32.559 1.00 84.44 205 GLU A O 1
ATOM 1544 N N . HIS A 1 206 ? -13.938 -27.678 30.666 1.00 88.00 206 HIS A N 1
ATOM 1545 C CA . HIS A 1 206 ? -12.611 -27.605 31.291 1.00 88.00 206 HIS A CA 1
ATOM 1546 C C . HIS A 1 206 ? -12.131 -26.170 31.569 1.00 88.00 206 HIS A C 1
ATOM 1548 O O . HIS A 1 206 ? -10.975 -25.964 31.950 1.00 88.00 206 HIS A O 1
ATOM 1554 N N . ALA A 1 207 ? -13.007 -25.174 31.398 1.00 92.06 207 ALA A N 1
ATOM 1555 C CA . ALA A 1 207 ? -12.662 -23.788 31.675 1.00 92.06 207 ALA A CA 1
ATOM 1556 C C . ALA A 1 207 ? -12.306 -23.604 33.155 1.00 92.06 207 ALA A C 1
ATOM 1558 O O . ALA A 1 207 ? -13.003 -24.088 34.053 1.00 92.06 207 ALA A O 1
ATOM 1559 N N . HIS A 1 208 ? -11.237 -22.858 33.397 1.00 92.19 208 HIS A N 1
ATOM 1560 C CA . HIS A 1 208 ? -10.756 -22.491 34.719 1.00 92.19 208 HIS A CA 1
ATOM 1561 C C . HIS A 1 208 ? -10.399 -21.007 34.728 1.00 92.19 208 HIS A C 1
ATOM 1563 O O . HIS A 1 208 ? -10.054 -20.432 33.696 1.00 92.19 208 HIS A O 1
ATOM 1569 N N . GLU A 1 209 ? -10.512 -20.380 35.894 1.00 95.19 209 GLU A N 1
ATOM 1570 C CA . GLU A 1 209 ? -10.140 -18.980 36.059 1.00 95.19 209 GLU A CA 1
ATOM 1571 C C . GLU A 1 209 ? -8.631 -18.786 35.852 1.00 95.19 209 GLU A C 1
ATOM 1573 O O . GLU A 1 209 ? -7.818 -19.642 36.213 1.00 95.19 209 GLU A O 1
ATOM 1578 N N . ALA A 1 210 ? -8.257 -17.650 35.264 1.00 93.62 210 ALA A N 1
ATOM 1579 C CA . ALA A 1 210 ? -6.855 -17.320 35.053 1.00 93.62 210 ALA A CA 1
ATOM 1580 C C . ALA A 1 210 ? -6.147 -16.959 36.374 1.00 93.62 210 ALA A C 1
ATOM 1582 O O . ALA A 1 210 ? -6.779 -16.441 37.300 1.00 93.62 210 ALA A O 1
ATOM 1583 N N . PRO A 1 211 ? -4.821 -17.173 36.474 1.00 94.38 211 PRO A N 1
ATOM 1584 C CA . PRO A 1 211 ? -4.065 -16.751 37.645 1.00 94.38 211 PRO A CA 1
ATOM 1585 C C . PRO A 1 211 ? -4.146 -15.222 37.836 1.00 94.38 211 PRO A C 1
ATOM 1587 O O . PRO A 1 211 ? -4.244 -14.481 36.848 1.00 94.38 211 PRO A O 1
ATOM 1590 N N . PRO A 1 212 ? -4.035 -14.713 39.080 1.00 93.50 212 PRO A N 1
ATOM 1591 C CA . PRO A 1 212 ? -4.184 -13.285 39.377 1.00 93.50 212 PRO A CA 1
ATOM 1592 C C . PRO A 1 212 ? -3.280 -12.363 38.549 1.00 93.50 212 PRO A C 1
ATOM 1594 O O . PRO A 1 212 ? -3.700 -11.275 38.166 1.00 93.50 212 PRO A O 1
ATOM 1597 N N . SER A 1 213 ? -2.066 -12.808 38.210 1.00 92.44 213 SER A N 1
ATOM 1598 C CA . SER A 1 213 ? -1.121 -12.054 37.376 1.00 92.44 213 SER A CA 1
ATOM 1599 C C . SER A 1 213 ? -1.648 -11.776 35.963 1.00 92.44 213 SER A C 1
ATOM 1601 O O . SER A 1 213 ? -1.392 -10.707 35.411 1.00 92.44 213 SER A O 1
ATOM 1603 N N . MET A 1 214 ? -2.417 -12.704 35.387 1.00 92.19 214 MET A N 1
ATOM 1604 C CA . MET A 1 214 ? -3.026 -12.550 34.064 1.00 92.19 214 MET A CA 1
ATOM 1605 C C . MET A 1 214 ? -4.311 -11.709 34.127 1.00 92.19 214 MET A C 1
ATOM 1607 O O . MET A 1 214 ? -4.583 -10.934 33.209 1.00 92.19 214 MET A O 1
ATOM 1611 N N . LEU A 1 215 ? -5.075 -11.819 35.221 1.00 93.81 215 LEU A N 1
ATOM 1612 C CA . LEU A 1 215 ? -6.300 -11.044 35.454 1.00 93.81 215 LEU A CA 1
ATOM 1613 C C . LEU A 1 215 ? -6.032 -9.573 35.771 1.00 93.81 215 LEU A C 1
ATOM 1615 O O . LEU A 1 215 ? -6.824 -8.713 35.384 1.00 93.81 215 LEU A O 1
ATOM 1619 N N . PHE A 1 216 ? -4.926 -9.280 36.460 1.00 95.00 216 PHE A N 1
ATOM 1620 C CA . PHE A 1 216 ? -4.621 -7.950 36.983 1.00 95.00 216 PHE A CA 1
ATOM 1621 C C . PHE A 1 216 ? -4.717 -6.861 35.907 1.00 95.00 216 PHE A C 1
ATOM 1623 O O . PHE A 1 216 ? -5.411 -5.865 36.096 1.00 95.00 216 PHE A O 1
ATOM 1630 N N . GLY A 1 217 ? -4.101 -7.078 34.739 1.00 93.94 217 GLY A N 1
ATOM 1631 C CA . GLY A 1 217 ? -4.141 -6.112 33.639 1.00 93.94 217 GLY A CA 1
ATOM 1632 C C . GLY A 1 217 ? -5.559 -5.848 33.120 1.00 93.94 217 GLY A C 1
ATOM 1633 O O . GLY A 1 217 ? -5.945 -4.694 32.931 1.00 93.94 217 GLY A O 1
ATOM 1634 N N . ALA A 1 218 ? -6.360 -6.902 32.935 1.00 95.50 218 ALA A N 1
ATOM 1635 C CA . ALA A 1 218 ? -7.737 -6.768 32.465 1.00 95.50 218 ALA A CA 1
ATOM 1636 C C . ALA A 1 218 ? -8.614 -6.046 33.499 1.00 95.50 218 ALA A C 1
ATOM 1638 O O . ALA A 1 218 ? -9.354 -5.126 33.137 1.00 95.50 218 ALA A O 1
ATOM 1639 N N . GLY A 1 219 ? -8.485 -6.422 34.774 1.00 96.00 219 GLY A N 1
ATOM 1640 C CA . GLY A 1 219 ? -9.225 -5.826 35.883 1.00 96.00 219 GLY A CA 1
ATOM 1641 C C . GLY A 1 219 ? -8.904 -4.344 36.068 1.00 96.00 219 GLY A C 1
ATOM 1642 O O . GLY A 1 219 ? -9.819 -3.526 36.126 1.00 96.00 219 GLY A O 1
ATOM 1643 N N . VAL A 1 220 ? -7.620 -3.967 36.069 1.00 97.19 220 VAL A N 1
ATOM 1644 C CA . VAL A 1 220 ? -7.196 -2.561 36.203 1.00 97.19 220 VAL A CA 1
ATOM 1645 C C . VAL A 1 220 ? -7.771 -1.702 35.078 1.00 97.19 220 VAL A C 1
ATOM 1647 O O . VAL A 1 220 ? -8.340 -0.646 35.345 1.00 97.19 220 VAL A O 1
ATOM 1650 N N . LEU A 1 221 ? -7.686 -2.154 33.824 1.00 96.75 221 LEU A N 1
ATOM 1651 C CA . LEU A 1 221 ? -8.205 -1.393 32.683 1.00 96.75 221 LEU A CA 1
ATOM 1652 C C . LEU A 1 221 ? -9.735 -1.247 32.718 1.00 96.75 221 LEU A C 1
ATOM 1654 O O . LEU A 1 221 ? -10.252 -0.168 32.418 1.00 96.75 221 LEU A O 1
ATOM 1658 N N . ALA A 1 222 ? -10.453 -2.305 33.105 1.00 96.62 222 ALA A N 1
ATOM 1659 C CA . ALA A 1 222 ? -11.902 -2.268 33.284 1.00 96.62 222 ALA A CA 1
ATOM 1660 C C . ALA A 1 222 ? -12.314 -1.282 34.390 1.00 96.62 222 ALA A C 1
ATOM 1662 O O . ALA A 1 222 ? -13.181 -0.431 34.170 1.00 96.62 222 ALA A O 1
ATOM 1663 N N . CYS A 1 223 ? -11.652 -1.349 35.548 1.00 97.31 223 CYS A N 1
ATOM 1664 C CA . CYS A 1 223 ? -11.903 -0.461 36.679 1.00 97.31 223 CYS A CA 1
ATOM 1665 C C . CYS A 1 223 ? -11.573 0.998 36.348 1.00 97.31 223 CYS A C 1
ATOM 1667 O O . CYS A 1 223 ? -12.377 1.874 36.648 1.00 97.31 223 CYS A O 1
ATOM 1669 N N . LEU A 1 224 ? -10.452 1.278 35.674 1.00 96.94 224 LEU A N 1
ATOM 1670 C CA . LEU A 1 224 ? -10.104 2.639 35.245 1.00 96.94 224 LEU A CA 1
ATOM 1671 C C . LEU A 1 224 ? -11.152 3.229 34.293 1.00 96.94 224 LEU A C 1
ATOM 1673 O O . LEU A 1 224 ? -11.496 4.402 34.415 1.00 96.94 224 LEU A O 1
ATOM 1677 N N . GLY A 1 225 ? -11.706 2.419 33.384 1.00 95.69 225 GLY A N 1
ATOM 1678 C CA . GLY A 1 225 ? -12.788 2.853 32.497 1.00 95.69 225 GLY A CA 1
ATOM 1679 C C . GLY A 1 225 ? -14.064 3.263 33.245 1.00 95.69 225 GLY A C 1
ATOM 1680 O O . GLY A 1 225 ? -14.760 4.178 32.801 1.00 95.69 225 GLY A O 1
ATOM 1681 N N . LEU A 1 226 ? -14.358 2.618 34.378 1.00 96.94 226 LEU A N 1
ATOM 1682 C CA . LEU A 1 226 ? -15.468 2.982 35.260 1.00 96.94 226 LEU A CA 1
ATOM 1683 C C . LEU A 1 226 ? -15.127 4.200 36.131 1.00 96.94 226 LEU A C 1
ATOM 1685 O O . LEU A 1 226 ? -15.913 5.139 36.191 1.00 96.94 226 LEU A O 1
ATOM 1689 N N . ILE A 1 227 ? -13.947 4.220 36.757 1.00 96.50 227 ILE A N 1
ATOM 1690 C CA . ILE A 1 227 ? -13.488 5.308 37.637 1.00 96.50 227 ILE A CA 1
ATOM 1691 C C . ILE A 1 227 ? -13.439 6.638 36.880 1.00 96.50 227 ILE A C 1
ATOM 1693 O O . ILE A 1 227 ? -13.962 7.636 37.369 1.00 96.50 227 ILE A O 1
ATOM 1697 N N . PHE A 1 228 ? -12.870 6.658 35.671 1.00 95.06 228 PHE A N 1
ATOM 1698 C CA . PHE A 1 228 ? -12.851 7.860 34.832 1.00 95.06 228 PHE A CA 1
ATOM 1699 C C . PHE A 1 228 ? -14.228 8.236 34.285 1.00 95.06 228 PHE A C 1
ATOM 1701 O O . PHE A 1 228 ? -14.443 9.392 33.941 1.00 95.06 228 PHE A O 1
ATOM 1708 N N . GLY A 1 229 ? -15.162 7.288 34.202 1.00 92.75 229 GLY A N 1
ATOM 1709 C CA . GLY A 1 229 ? -16.552 7.591 33.884 1.00 92.75 229 GLY A CA 1
ATOM 1710 C C . GLY A 1 229 ? -17.261 8.278 35.052 1.00 92.75 229 GLY A C 1
ATOM 1711 O O . GLY A 1 229 ? -17.793 9.368 34.890 1.00 92.75 229 GLY A O 1
ATOM 1712 N N . ILE A 1 230 ? -17.194 7.701 36.253 1.00 94.00 230 ILE A N 1
ATOM 1713 C CA . ILE A 1 230 ? -17.821 8.259 37.463 1.00 94.00 230 ILE A CA 1
ATOM 1714 C C . ILE A 1 230 ? -17.199 9.608 37.845 1.00 94.00 230 ILE A C 1
ATOM 1716 O O . ILE A 1 230 ? -17.915 10.534 38.222 1.00 94.00 230 ILE A O 1
ATOM 1720 N N . SER A 1 231 ? -15.874 9.729 37.729 1.00 92.88 231 SER A N 1
ATOM 1721 C CA . SER A 1 231 ? -15.123 10.944 38.048 1.00 92.88 231 SER A CA 1
ATOM 1722 C C . SER A 1 231 ? -14.286 11.408 36.846 1.00 92.88 231 SER A C 1
ATOM 1724 O O . SER A 1 231 ? -13.068 11.190 36.798 1.00 92.88 231 SER A O 1
ATOM 1726 N N . PRO A 1 232 ? -14.911 12.079 35.855 1.00 89.88 232 PRO A N 1
ATOM 1727 C CA . PRO A 1 232 ? -14.210 12.540 34.657 1.00 89.88 232 PRO A CA 1
ATOM 1728 C C . PRO A 1 232 ? -13.112 13.565 34.958 1.00 89.88 232 PRO A C 1
ATOM 1730 O O . PRO A 1 232 ? -12.147 13.680 34.202 1.00 89.88 232 PRO A O 1
ATOM 1733 N N . SER A 1 233 ? -13.201 14.268 36.091 1.00 88.56 233 SER A N 1
ATOM 1734 C CA . SER A 1 233 ? -12.187 15.221 36.557 1.00 88.56 233 SER A CA 1
ATOM 1735 C C . SER A 1 233 ? -10.789 14.609 36.680 1.00 88.56 233 SER A C 1
ATOM 1737 O O . SER A 1 233 ? -9.813 15.327 36.484 1.00 88.56 233 SER A O 1
ATOM 1739 N N . LEU A 1 234 ? -10.677 13.297 36.924 1.00 91.81 234 LEU A N 1
ATOM 1740 C CA . LEU A 1 234 ? -9.394 12.593 37.015 1.00 91.81 234 LEU A CA 1
ATOM 1741 C C . LEU A 1 234 ? -8.668 12.497 35.667 1.00 91.81 234 LEU A C 1
ATOM 1743 O O . LEU A 1 234 ? -7.444 12.570 35.618 1.00 91.81 234 LEU A O 1
ATOM 1747 N N . CYS A 1 235 ? -9.411 12.336 34.570 1.00 91.69 235 CYS A N 1
ATOM 1748 C CA . CYS A 1 235 ? -8.832 12.231 33.228 1.00 91.69 235 CYS A CA 1
ATOM 1749 C C . CYS A 1 235 ? -8.843 13.563 32.464 1.00 91.69 235 CYS A C 1
ATOM 1751 O O . CYS A 1 235 ? -8.074 13.731 31.516 1.00 91.69 235 CYS A O 1
ATOM 1753 N N . LYS A 1 236 ? -9.657 14.534 32.901 1.00 90.38 236 LYS A N 1
ATOM 1754 C CA . LYS A 1 236 ? -9.787 15.858 32.281 1.00 90.38 236 LYS A CA 1
ATOM 1755 C C . LYS A 1 236 ? -8.438 16.548 32.014 1.00 90.38 236 LYS A C 1
ATOM 1757 O O . LYS A 1 236 ? -8.266 16.959 30.872 1.00 90.38 236 LYS A O 1
ATOM 1762 N N . PRO A 1 237 ? -7.476 16.646 32.961 1.00 90.81 237 PRO A N 1
ATOM 1763 C CA . PRO A 1 237 ? -6.203 17.331 32.711 1.00 90.81 237 PRO A CA 1
ATOM 1764 C C . PRO A 1 237 ? -5.411 16.719 31.553 1.00 90.81 237 PRO A C 1
ATOM 1766 O O . PRO A 1 237 ? -4.798 17.438 30.766 1.00 90.81 237 PRO A O 1
ATOM 1769 N N . LEU A 1 238 ? -5.460 15.389 31.423 1.00 91.38 238 LEU A N 1
ATOM 1770 C CA . LEU A 1 238 ? -4.769 14.656 30.368 1.00 91.38 238 LEU A CA 1
ATOM 1771 C C . LEU A 1 238 ? -5.395 14.941 28.998 1.00 91.38 238 LEU A C 1
ATOM 1773 O O . LEU A 1 238 ? -4.686 15.259 28.044 1.00 91.38 238 LEU A O 1
ATOM 1777 N N . VAL A 1 239 ? -6.726 14.856 28.906 1.00 91.44 239 VAL A N 1
ATOM 1778 C CA . VAL A 1 239 ? -7.453 15.097 27.650 1.00 91.44 239 VAL A CA 1
ATOM 1779 C C . VAL A 1 239 ? -7.364 16.574 27.253 1.00 91.44 239 VAL A C 1
ATOM 1781 O O . VAL A 1 239 ? -7.163 16.874 26.078 1.00 91.44 239 VAL A O 1
ATOM 1784 N N . SER A 1 240 ? -7.456 17.502 28.212 1.00 89.50 240 SER A N 1
ATOM 1785 C CA . SER A 1 240 ? -7.356 18.938 27.936 1.00 89.50 240 SER A CA 1
ATOM 1786 C C . SER A 1 240 ? -5.957 19.334 27.482 1.00 89.50 240 SER A C 1
ATOM 1788 O O . SER A 1 240 ? -5.837 20.074 26.515 1.00 89.50 240 SER A O 1
ATOM 1790 N N . ALA A 1 241 ? -4.901 18.810 28.116 1.00 90.75 241 ALA A N 1
ATOM 1791 C CA . ALA A 1 241 ? -3.528 19.080 27.692 1.00 90.75 241 ALA A CA 1
ATOM 1792 C C . ALA A 1 241 ? -3.271 18.581 26.261 1.00 90.75 241 ALA A C 1
ATOM 1794 O O . ALA A 1 241 ? -2.672 19.293 25.456 1.00 90.75 241 ALA A O 1
ATOM 1795 N N . ALA A 1 242 ? -3.776 17.388 25.925 1.00 92.19 242 ALA A N 1
ATOM 1796 C CA . ALA A 1 242 ? -3.687 16.853 24.571 1.00 92.19 242 ALA A CA 1
ATOM 1797 C C . ALA A 1 242 ? -4.440 17.731 23.557 1.00 92.19 242 ALA A C 1
ATOM 1799 O O . ALA A 1 242 ? -3.879 18.077 22.521 1.00 92.19 242 ALA A O 1
ATOM 1800 N N . ALA A 1 243 ? -5.677 18.135 23.862 1.00 91.50 243 ALA A N 1
ATOM 1801 C CA . ALA A 1 243 ? -6.471 18.985 22.976 1.00 91.50 243 ALA A CA 1
ATOM 1802 C C . ALA A 1 243 ? -5.831 20.370 22.763 1.00 91.50 243 ALA A C 1
ATOM 1804 O O . ALA A 1 243 ? -5.677 20.788 21.617 1.00 91.50 243 ALA A O 1
ATOM 1805 N N . SER A 1 244 ? -5.376 21.037 23.830 1.00 90.38 244 SER A N 1
ATOM 1806 C CA . SER A 1 244 ? -4.679 22.330 23.741 1.00 90.38 244 SER A CA 1
ATOM 1807 C C . SER A 1 244 ? -3.423 22.245 22.865 1.00 90.38 244 SER A C 1
ATOM 1809 O O . SER A 1 244 ? -3.192 23.110 22.021 1.00 90.38 244 SER A O 1
ATOM 1811 N N . ALA A 1 245 ? -2.643 21.165 22.995 1.00 91.88 245 ALA A N 1
ATOM 1812 C CA . ALA A 1 245 ? -1.449 20.950 22.178 1.00 91.88 245 ALA A CA 1
ATOM 1813 C C . ALA A 1 245 ? -1.763 20.735 20.684 1.00 91.88 245 ALA A C 1
ATOM 1815 O O . ALA A 1 245 ? -0.976 21.145 19.832 1.00 91.88 245 ALA A O 1
ATOM 1816 N N . ILE A 1 246 ? -2.895 20.099 20.360 1.00 92.88 246 ILE A N 1
ATOM 1817 C CA . ILE A 1 246 ? -3.362 19.876 18.977 1.00 92.88 246 ILE A CA 1
ATOM 1818 C C . ILE A 1 246 ? -3.919 21.164 18.361 1.00 92.88 246 ILE A C 1
ATOM 1820 O O . ILE A 1 246 ? -3.805 21.376 17.156 1.00 92.88 246 ILE A O 1
ATOM 1824 N N . MET A 1 247 ? -4.526 22.020 19.179 1.00 87.50 247 MET A N 1
ATOM 1825 C CA . MET A 1 247 ? -5.085 23.298 18.737 1.00 87.50 247 MET A CA 1
ATOM 1826 C C . MET A 1 247 ? -4.045 24.423 18.682 1.00 87.50 247 MET A C 1
ATOM 1828 O O . MET A 1 247 ? -4.318 25.460 18.095 1.00 87.50 247 MET A O 1
ATOM 1832 N N . ALA A 1 248 ? -2.854 24.210 19.255 1.00 85.81 248 ALA A N 1
ATOM 1833 C CA . ALA A 1 248 ? -1.835 25.243 19.456 1.00 85.81 248 ALA A CA 1
ATOM 1834 C C . ALA A 1 248 ? -2.349 26.448 20.275 1.00 85.81 248 ALA A C 1
ATOM 1836 O O . ALA A 1 248 ? -1.943 27.586 20.050 1.00 85.81 248 ALA A O 1
ATOM 1837 N N . GLU A 1 249 ? -3.214 26.183 21.260 1.00 79.25 249 GLU A N 1
ATOM 1838 C CA . GLU A 1 249 ? -3.795 27.191 22.154 1.00 79.25 249 GLU A CA 1
ATOM 1839 C C . GLU A 1 249 ? -3.331 26.987 23.607 1.00 79.25 249 GLU A C 1
ATOM 1841 O O . GLU A 1 249 ? -3.014 25.873 24.030 1.00 79.25 249 GLU A O 1
ATOM 1846 N N . THR A 1 250 ? -3.283 28.067 24.395 1.00 63.94 250 THR A N 1
ATOM 1847 C CA . THR A 1 250 ? -2.736 28.059 25.766 1.00 63.94 250 THR A CA 1
ATOM 1848 C C . THR A 1 250 ? -3.637 27.356 26.780 1.00 63.94 250 THR A C 1
ATOM 1850 O O . THR A 1 250 ? -3.138 26.701 27.694 1.00 63.94 250 THR A O 1
ATOM 1853 N N . SER A 1 251 ? -4.960 27.461 26.642 1.00 61.97 251 SER A N 1
ATOM 1854 C CA . SER A 1 251 ? -5.922 26.743 27.481 1.00 61.97 251 SER A CA 1
ATOM 1855 C C . SER A 1 251 ? -7.303 26.778 26.843 1.00 61.97 251 SER A C 1
ATOM 1857 O O . SER A 1 251 ? -7.849 27.859 26.630 1.00 61.97 251 SER A O 1
ATOM 1859 N N . TYR A 1 252 ? -7.889 25.606 26.588 1.00 63.16 252 TYR A N 1
ATOM 1860 C CA . TYR A 1 252 ? -9.270 25.520 26.128 1.00 63.16 252 TYR A CA 1
ATOM 1861 C C . TYR A 1 252 ? -10.196 25.043 27.255 1.00 63.16 252 TYR A C 1
ATOM 1863 O O . TYR A 1 252 ? -9.929 24.003 27.873 1.00 63.16 252 TYR A O 1
ATOM 1871 N N . PRO A 1 253 ? -11.307 25.748 27.537 1.00 66.38 253 PRO A N 1
ATOM 1872 C CA . PRO A 1 253 ? -12.239 25.336 28.574 1.00 66.38 253 PRO A CA 1
ATOM 1873 C C . PRO A 1 253 ? -12.937 24.027 28.182 1.00 66.38 253 PRO A C 1
ATOM 1875 O O . PRO A 1 253 ? -13.840 23.998 27.352 1.00 66.38 253 PRO A O 1
ATOM 1878 N N . MET A 1 254 ? -12.541 22.925 28.820 1.00 73.75 254 MET A N 1
ATOM 1879 C CA . MET A 1 254 ? -13.225 21.637 28.704 1.00 73.75 254 MET A CA 1
ATOM 1880 C C . MET A 1 254 ? -14.220 21.469 29.858 1.00 73.75 254 MET A C 1
ATOM 1882 O O . MET A 1 254 ? -13.828 21.296 31.021 1.00 73.75 254 MET A O 1
ATOM 1886 N N . LYS A 1 255 ? -15.520 21.481 29.555 1.00 74.00 255 LYS A N 1
ATOM 1887 C CA . LYS A 1 255 ? -16.566 21.081 30.508 1.00 74.00 255 LYS A CA 1
ATOM 1888 C C . LYS A 1 255 ? -16.815 19.581 30.383 1.00 74.00 255 LYS A C 1
ATOM 1890 O O . LYS A 1 255 ? -17.730 19.148 29.701 1.00 74.00 255 LYS A O 1
ATOM 1895 N N . LEU A 1 256 ? -15.970 18.788 31.037 1.00 77.50 256 LEU A N 1
ATOM 1896 C CA . LEU A 1 256 ? -16.144 17.340 31.090 1.00 77.50 256 LEU A CA 1
ATOM 1897 C C . LEU A 1 256 ? -17.113 16.983 32.224 1.00 77.50 256 LEU A C 1
ATOM 1899 O O . LEU A 1 256 ? -16.714 16.919 33.387 1.00 77.50 256 LEU A O 1
ATOM 1903 N N . VAL A 1 257 ? -18.386 16.799 31.879 1.00 78.38 257 VAL A N 1
ATOM 1904 C CA . VAL A 1 257 ? -19.442 16.357 32.799 1.00 78.38 257 VAL A CA 1
ATOM 1905 C C . VAL A 1 257 ? -19.865 14.943 32.406 1.00 78.38 257 VAL A C 1
ATOM 1907 O O . VAL A 1 257 ? -19.981 14.642 31.220 1.00 78.38 257 VAL A O 1
ATOM 1910 N N . LEU A 1 258 ? -20.078 14.072 33.398 1.00 76.38 258 LEU A N 1
ATOM 1911 C CA . LEU A 1 258 ? -20.508 12.689 33.168 1.00 76.38 258 LEU A CA 1
ATOM 1912 C C . LEU A 1 258 ? -21.865 12.628 32.460 1.00 76.38 258 LEU A C 1
ATOM 1914 O O . LEU A 1 258 ? -22.059 11.789 31.591 1.00 76.38 258 LEU A O 1
ATOM 1918 N N . TRP A 1 259 ? -22.802 13.491 32.850 1.00 77.69 259 TRP A N 1
ATOM 1919 C CA . TRP A 1 259 ? -24.161 13.487 32.329 1.00 77.69 259 TRP A CA 1
ATOM 1920 C C . TRP A 1 259 ? -24.712 14.908 32.236 1.00 77.69 259 TRP A C 1
ATOM 1922 O O . TRP A 1 259 ? -24.687 15.657 33.210 1.00 77.69 259 TRP A O 1
ATOM 1932 N N . HIS A 1 260 ? -25.220 15.259 31.056 1.00 75.88 260 HIS A N 1
ATOM 1933 C CA . HIS A 1 260 ? -25.774 16.580 30.746 1.00 75.88 260 HIS A CA 1
ATOM 1934 C C . HIS A 1 260 ? -27.306 16.646 30.932 1.00 75.88 26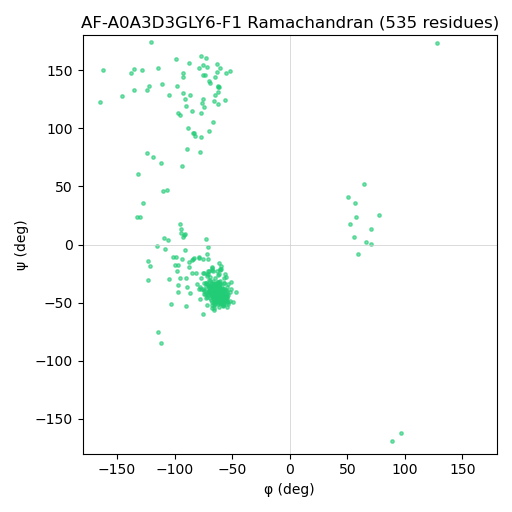0 HIS A C 1
ATOM 1936 O O . HIS A 1 260 ? -27.931 17.625 30.534 1.00 75.88 260 HIS A O 1
ATOM 1942 N N . GLY A 1 261 ? -27.917 15.613 31.529 1.00 83.88 261 GLY A N 1
ATOM 1943 C CA . GLY A 1 261 ? -29.366 15.493 31.713 1.00 83.88 261 GLY A CA 1
ATOM 1944 C C . GLY A 1 261 ? -30.088 14.817 30.540 1.00 83.88 261 GLY A C 1
ATOM 1945 O O . GLY A 1 261 ? -29.471 14.227 29.652 1.00 83.88 261 GLY A O 1
ATOM 1946 N N . PHE A 1 262 ? -31.421 14.882 30.544 1.00 86.62 262 PHE A N 1
ATOM 1947 C CA . PHE A 1 262 ? -32.256 14.366 29.455 1.00 86.62 262 PHE A CA 1
ATOM 1948 C C . PHE A 1 262 ? -32.241 15.336 28.269 1.00 86.62 262 PHE A C 1
ATOM 1950 O O . PHE A 1 262 ? -33.038 16.269 28.204 1.00 86.62 262 PHE A O 1
ATOM 1957 N N . ASN A 1 263 ? -31.321 15.116 27.332 1.00 90.06 263 ASN A N 1
ATOM 1958 C CA . ASN A 1 263 ? -31.190 15.904 26.109 1.00 90.06 263 ASN A CA 1
ATOM 1959 C C . ASN A 1 263 ? -31.343 15.025 24.851 1.00 90.06 263 ASN A C 1
ATOM 1961 O O . ASN A 1 263 ? -31.444 13.799 24.924 1.00 90.06 263 ASN A O 1
ATOM 1965 N N . PHE A 1 264 ? -31.368 15.652 23.674 1.00 90.62 264 PHE A N 1
ATOM 1966 C CA . PHE A 1 264 ? -31.523 14.938 22.404 1.00 90.62 264 PHE A CA 1
ATOM 1967 C C . PHE A 1 264 ? -30.397 13.915 22.147 1.00 90.62 264 PHE A C 1
ATOM 1969 O O . PHE A 1 264 ? -30.664 12.804 21.690 1.00 90.62 264 PHE A O 1
ATOM 1976 N N . ILE A 1 265 ? -29.152 14.250 22.505 1.00 91.44 265 ILE A N 1
ATOM 1977 C CA . ILE A 1 265 ? -27.976 13.376 22.348 1.00 91.44 265 ILE A CA 1
ATOM 1978 C C . ILE A 1 265 ? -28.104 12.122 23.221 1.00 91.44 265 ILE A C 1
ATOM 1980 O O . ILE A 1 265 ? -27.795 11.023 22.760 1.00 91.44 265 ILE A O 1
ATOM 1984 N N . PHE A 1 266 ? -28.634 12.254 24.436 1.00 91.56 266 PHE A N 1
ATOM 1985 C CA . PHE A 1 266 ? -28.905 11.138 25.336 1.00 91.56 266 PHE A CA 1
ATOM 1986 C C . PHE A 1 266 ? -29.923 10.163 24.724 1.00 91.56 266 PHE A C 1
ATOM 1988 O O . PHE A 1 266 ? -29.701 8.951 24.718 1.00 91.56 266 PHE A O 1
ATOM 1995 N N . PHE A 1 267 ? -31.005 10.670 24.121 1.00 93.31 267 PHE A N 1
ATOM 1996 C CA . PHE A 1 267 ? -31.975 9.818 23.422 1.00 93.31 267 PHE A CA 1
ATOM 1997 C C . PHE A 1 267 ? -31.386 9.153 22.168 1.00 93.31 267 PHE A C 1
ATOM 1999 O O . PHE A 1 267 ? -31.695 7.990 21.903 1.00 93.31 267 PHE A O 1
ATOM 2006 N N . LEU A 1 268 ? -30.497 9.829 21.429 1.00 92.94 268 LEU A N 1
ATOM 2007 C CA . LEU A 1 268 ? -29.740 9.215 20.327 1.00 92.94 268 LEU A CA 1
ATOM 2008 C C . LEU A 1 268 ? -28.769 8.128 20.819 1.00 92.94 268 LEU A C 1
ATOM 2010 O O . LEU A 1 268 ? -28.629 7.073 20.203 1.00 92.94 268 LEU A O 1
ATOM 2014 N N . SER A 1 269 ? -28.110 8.361 21.951 1.00 93.62 269 SER A N 1
ATOM 2015 C CA . SER A 1 269 ? -27.217 7.402 22.604 1.00 93.62 269 SER A CA 1
ATOM 2016 C C . SER A 1 269 ? -27.976 6.148 23.053 1.00 93.62 269 SER A C 1
ATOM 2018 O O . SER A 1 269 ? -27.500 5.023 22.844 1.00 93.62 269 SER A O 1
ATOM 2020 N N . LEU A 1 270 ? -29.178 6.333 23.610 1.00 94.31 270 LEU A N 1
ATOM 2021 C CA . LEU A 1 270 ? -30.076 5.258 24.026 1.00 94.31 270 LEU A CA 1
ATOM 2022 C C . LEU A 1 270 ? -30.652 4.498 22.825 1.00 94.31 270 LEU A C 1
ATOM 2024 O O . LEU A 1 270 ? -30.696 3.267 22.849 1.00 94.31 270 LEU A O 1
ATOM 2028 N N . SER A 1 271 ? -31.038 5.201 21.756 1.00 94.88 271 SER A N 1
ATOM 2029 C CA . SER A 1 271 ? -31.534 4.567 20.530 1.00 94.88 271 SER A CA 1
ATOM 2030 C C . SER A 1 271 ? -30.446 3.741 19.845 1.00 94.88 271 SER A C 1
ATOM 2032 O O . SER A 1 271 ? -30.725 2.621 19.421 1.00 94.88 271 SER A O 1
ATOM 2034 N N . ALA A 1 272 ? -29.192 4.210 19.831 1.00 95.31 272 ALA A N 1
ATOM 2035 C CA . ALA A 1 272 ? -28.055 3.435 19.340 1.00 95.31 272 ALA A CA 1
ATOM 2036 C C . ALA A 1 272 ? -27.875 2.128 20.136 1.00 95.31 272 ALA A C 1
ATOM 2038 O O . ALA A 1 272 ? -27.761 1.058 19.539 1.00 95.31 272 ALA A O 1
ATOM 2039 N N . ILE A 1 273 ? -27.926 2.175 21.474 1.00 95.69 273 ILE A N 1
ATOM 2040 C CA . ILE A 1 273 ? -27.854 0.961 22.310 1.00 95.69 273 ILE A CA 1
ATOM 2041 C C . ILE A 1 273 ? -29.039 0.029 22.018 1.00 95.69 273 ILE A C 1
ATOM 2043 O O . ILE A 1 273 ? -28.838 -1.169 21.813 1.00 95.69 273 ILE A O 1
ATOM 2047 N N . GLY A 1 274 ? -30.260 0.568 21.951 1.00 96.50 274 GLY A N 1
ATOM 2048 C CA . GLY A 1 274 ? -31.469 -0.197 21.639 1.00 96.50 274 GLY A CA 1
ATOM 2049 C C . GLY A 1 274 ? -31.385 -0.899 20.281 1.00 96.50 274 GLY A C 1
ATOM 2050 O O . GLY A 1 274 ? -31.639 -2.101 20.188 1.00 96.50 274 GLY A O 1
ATOM 2051 N N . LEU A 1 275 ? -30.940 -0.186 19.243 1.00 96.12 275 LEU A N 1
ATOM 2052 C CA . LEU A 1 275 ? -30.682 -0.747 17.915 1.00 96.12 275 LEU A CA 1
ATOM 2053 C C . LEU A 1 275 ? -29.605 -1.836 17.965 1.00 96.12 275 LEU A C 1
ATOM 2055 O O . LEU A 1 275 ? -29.773 -2.884 17.344 1.00 96.12 275 LEU A O 1
ATOM 2059 N N . GLY A 1 276 ? -28.537 -1.643 18.740 1.00 96.25 276 GLY A N 1
ATOM 2060 C CA . GLY A 1 276 ? -27.503 -2.658 18.944 1.00 96.25 276 GLY A CA 1
ATOM 2061 C C . GLY A 1 276 ? -28.034 -3.942 19.586 1.00 96.25 276 GLY A C 1
ATOM 2062 O O . GLY A 1 276 ? -27.731 -5.044 19.119 1.00 96.25 276 GLY A O 1
ATOM 2063 N N . CYS A 1 277 ? -28.899 -3.818 20.594 1.00 95.69 277 CYS A N 1
ATOM 2064 C CA . CYS A 1 277 ? -29.603 -4.955 21.189 1.00 95.69 277 CYS A CA 1
ATOM 2065 C C . CYS A 1 277 ? -30.482 -5.676 20.156 1.00 95.69 277 CYS A C 1
ATOM 2067 O O . CYS A 1 277 ? -30.445 -6.905 20.074 1.00 95.69 277 CYS A O 1
ATOM 2069 N N . VAL A 1 278 ? -31.223 -4.938 19.321 1.00 96.25 278 VAL A N 1
ATOM 2070 C CA . VAL A 1 278 ? -32.042 -5.521 18.240 1.00 96.25 278 VAL A CA 1
ATOM 2071 C C . VAL A 1 278 ? -31.173 -6.260 17.216 1.00 96.25 278 VAL A C 1
ATOM 2073 O O . VAL A 1 278 ? -31.495 -7.397 16.858 1.00 96.25 278 VAL A O 1
ATOM 2076 N N . ILE A 1 279 ? -30.051 -5.670 16.789 1.00 95.38 279 ILE A N 1
ATOM 2077 C CA . ILE A 1 279 ? -29.081 -6.301 15.876 1.00 95.38 279 ILE A CA 1
ATOM 2078 C C . ILE A 1 279 ? -28.570 -7.618 16.473 1.00 95.38 279 ILE A C 1
ATOM 2080 O O . ILE A 1 279 ? -28.544 -8.635 15.778 1.00 95.38 279 ILE A O 1
ATOM 2084 N N . TYR A 1 280 ? -28.224 -7.633 17.762 1.00 93.94 280 TYR A N 1
ATOM 2085 C CA . TYR A 1 280 ? -27.766 -8.842 18.447 1.00 93.94 280 TYR A CA 1
ATOM 2086 C C . TYR A 1 280 ? -28.862 -9.914 18.575 1.00 93.94 280 TYR A C 1
ATOM 2088 O O . TYR A 1 280 ? -28.603 -11.096 18.329 1.00 93.94 280 TYR A O 1
ATOM 2096 N N . LEU A 1 281 ? -30.096 -9.533 18.917 1.00 94.12 281 LEU A N 1
ATOM 2097 C CA . LEU A 1 281 ? -31.227 -10.468 19.001 1.00 94.12 281 LEU A CA 1
ATOM 2098 C C . LEU A 1 281 ? -31.561 -11.078 17.633 1.00 94.12 281 LEU A C 1
ATOM 2100 O O . LEU A 1 281 ? -31.918 -12.252 17.538 1.00 94.12 281 LEU A O 1
ATOM 2104 N N . LYS A 1 282 ? -31.399 -10.304 16.555 1.00 94.56 282 LYS A N 1
ATOM 2105 C CA . LYS A 1 282 ? -31.605 -10.748 15.169 1.00 94.56 282 LYS A CA 1
ATOM 2106 C C . LYS A 1 282 ? -30.306 -11.193 14.482 1.00 94.56 282 LYS A C 1
ATOM 2108 O O . LYS A 1 282 ? -30.294 -11.344 13.258 1.00 94.56 282 LYS A O 1
ATOM 2113 N N . ARG A 1 283 ? -29.233 -11.485 15.234 1.00 89.56 283 ARG A N 1
ATOM 2114 C CA . ARG A 1 283 ? -27.892 -11.791 14.691 1.00 89.56 283 ARG A CA 1
ATOM 2115 C C . ARG A 1 283 ? -27.874 -12.866 13.604 1.00 89.56 283 ARG A C 1
ATOM 2117 O O . ARG A 1 283 ? -27.167 -12.721 12.612 1.00 89.56 283 ARG A O 1
ATOM 2124 N N . GLY A 1 284 ? -28.695 -13.912 13.739 1.00 86.81 284 GLY A N 1
ATOM 2125 C CA . GLY A 1 284 ? -28.777 -14.989 12.748 1.00 86.81 284 GLY A CA 1
ATOM 2126 C C . GLY A 1 284 ? -29.314 -14.524 11.389 1.00 86.81 284 GLY A C 1
ATOM 2127 O O . GLY A 1 284 ? -28.865 -15.010 10.352 1.00 86.81 284 GLY A O 1
ATOM 2128 N N . LEU A 1 285 ? -30.237 -13.556 11.371 1.00 89.50 285 LEU A N 1
ATOM 2129 C CA . LEU A 1 285 ? -30.723 -12.932 10.136 1.00 89.50 285 LEU A CA 1
ATOM 2130 C C . LEU A 1 285 ? -29.681 -11.969 9.565 1.00 89.50 285 LEU A C 1
ATOM 2132 O O . LEU A 1 285 ? -29.429 -12.005 8.363 1.00 89.50 285 LEU A O 1
ATOM 2136 N N . VAL A 1 286 ? -29.037 -11.173 10.424 1.00 88.38 286 VAL A N 1
ATOM 2137 C CA . VAL A 1 286 ? -27.986 -10.220 10.029 1.00 88.38 286 VAL A CA 1
ATOM 2138 C C . VAL A 1 286 ? -26.826 -10.947 9.346 1.00 88.38 286 VAL A C 1
ATOM 2140 O O . VAL A 1 286 ? -26.465 -10.605 8.223 1.00 88.38 286 VAL A O 1
ATOM 2143 N N . GLN A 1 287 ? -26.299 -12.018 9.946 1.00 84.62 287 GLN A N 1
ATOM 2144 C CA . GLN A 1 287 ? -25.220 -12.802 9.335 1.00 84.62 287 GLN A CA 1
ATOM 2145 C C . GLN A 1 287 ? -25.643 -13.452 8.013 1.00 84.62 287 GLN A C 1
ATOM 2147 O O . GLN A 1 287 ? -24.860 -13.463 7.063 1.00 84.62 287 GLN A O 1
ATOM 2152 N N . LYS A 1 288 ? -26.877 -13.970 7.916 1.00 86.38 288 LYS A N 1
ATOM 2153 C CA . LYS A 1 288 ? -27.408 -14.525 6.658 1.00 86.38 288 LYS A CA 1
ATOM 2154 C C . LYS A 1 288 ? -27.508 -13.457 5.565 1.00 86.38 288 LYS A C 1
ATOM 2156 O O . LYS A 1 288 ? -27.112 -13.722 4.432 1.00 86.38 288 LYS A O 1
ATOM 2161 N N . ALA A 1 289 ? -28.001 -12.264 5.897 1.00 87.06 289 ALA A N 1
ATOM 2162 C CA . ALA A 1 289 ? -28.113 -11.148 4.962 1.00 87.06 289 ALA A CA 1
ATOM 2163 C C . ALA A 1 289 ? -26.732 -10.694 4.468 1.00 87.06 289 ALA A C 1
ATOM 2165 O O . ALA A 1 289 ? -26.509 -10.600 3.263 1.00 87.06 289 ALA A O 1
ATOM 2166 N N . ILE A 1 290 ? -25.773 -10.513 5.379 1.00 82.75 290 ILE A N 1
ATOM 2167 C CA . ILE A 1 290 ? -24.416 -10.085 5.022 1.00 82.75 290 ILE A CA 1
ATOM 2168 C C . ILE A 1 290 ? -23.714 -11.133 4.143 1.00 82.75 290 ILE A C 1
ATOM 2170 O O . ILE A 1 290 ? -23.078 -10.778 3.148 1.00 82.75 290 ILE A O 1
ATOM 2174 N N . ARG A 1 291 ? -23.873 -12.430 4.453 1.00 78.81 291 ARG A N 1
ATOM 2175 C CA . ARG A 1 291 ? -23.331 -13.523 3.624 1.00 78.81 291 ARG A CA 1
ATOM 2176 C C . ARG A 1 291 ? -23.907 -13.529 2.206 1.00 78.81 291 ARG A C 1
ATOM 2178 O O . ARG A 1 291 ? -23.167 -13.841 1.279 1.00 78.81 291 ARG A O 1
ATOM 2185 N N . LYS A 1 292 ? -25.186 -13.170 2.027 1.00 80.56 292 LYS A N 1
ATOM 2186 C CA . LYS A 1 292 ? -25.811 -13.033 0.697 1.00 80.56 292 LYS A CA 1
ATOM 2187 C C . LYS A 1 292 ? -25.302 -11.818 -0.070 1.00 80.56 292 LYS A C 1
ATOM 2189 O O . LYS A 1 292 ? -25.087 -11.922 -1.269 1.00 80.56 292 LYS A O 1
ATOM 2194 N N . ILE A 1 293 ? -25.119 -10.686 0.613 1.00 76.81 293 ILE A N 1
ATOM 2195 C CA . ILE A 1 293 ? -24.701 -9.434 -0.029 1.00 76.81 293 ILE A CA 1
ATOM 2196 C C . ILE A 1 293 ? -23.314 -9.590 -0.655 1.00 76.81 293 ILE A C 1
ATOM 2198 O O . ILE A 1 293 ? -23.094 -9.040 -1.725 1.00 76.81 293 ILE A O 1
ATOM 2202 N N . GLY A 1 294 ? -22.402 -10.362 -0.043 1.00 66.56 294 GLY A N 1
ATOM 2203 C CA . GLY A 1 294 ? -21.171 -10.878 -0.672 1.00 66.56 294 GLY A CA 1
ATOM 2204 C C . GLY A 1 294 ? -20.173 -9.839 -1.220 1.00 66.56 294 GLY A C 1
ATOM 2205 O O . GLY A 1 294 ? -19.056 -10.203 -1.582 1.00 66.56 294 GLY A O 1
ATOM 2206 N N . PHE A 1 295 ? -20.533 -8.555 -1.243 1.00 63.81 295 PHE A N 1
ATOM 2207 C CA . PHE A 1 295 ? -19.864 -7.483 -1.972 1.00 63.81 295 PHE A CA 1
ATOM 2208 C C . PHE A 1 295 ? -18.405 -7.332 -1.547 1.00 63.81 295 PHE A C 1
ATOM 2210 O O . PHE A 1 295 ? -17.509 -7.371 -2.382 1.00 63.81 295 PHE A O 1
ATOM 2217 N N . LEU A 1 296 ? -18.138 -7.307 -0.240 1.00 63.34 296 LEU A N 1
ATOM 2218 C CA . LEU A 1 296 ? -16.773 -7.212 0.291 1.00 63.34 296 LEU A CA 1
ATOM 2219 C C . LEU A 1 296 ? -15.972 -8.518 0.203 1.00 63.34 296 LEU A C 1
ATOM 2221 O O . LEU A 1 296 ? -14.758 -8.488 0.351 1.00 63.34 296 LEU A O 1
ATOM 2225 N N . LYS A 1 297 ? -16.598 -9.665 -0.079 1.00 63.28 297 LYS A N 1
ATOM 2226 C CA . LYS A 1 297 ? -15.841 -10.879 -0.431 1.00 63.28 297 LYS A CA 1
ATOM 2227 C C . LYS A 1 297 ? -15.282 -10.775 -1.858 1.00 63.28 297 LYS A C 1
ATOM 2229 O O . LYS A 1 297 ? -14.289 -11.417 -2.189 1.00 63.28 297 LYS A O 1
ATOM 2234 N N . ILE A 1 298 ? -15.913 -9.957 -2.704 1.00 60.12 298 ILE A N 1
ATOM 2235 C CA . ILE A 1 298 ? -15.530 -9.751 -4.104 1.00 60.12 298 ILE A CA 1
ATOM 2236 C C . ILE A 1 298 ? -14.665 -8.490 -4.276 1.00 60.12 298 ILE A C 1
ATOM 2238 O O . ILE A 1 298 ? -13.734 -8.545 -5.076 1.00 60.12 298 ILE A O 1
ATOM 2242 N N . TRP A 1 299 ? -14.923 -7.435 -3.494 1.00 66.44 299 TRP A N 1
ATOM 2243 C CA . TRP A 1 299 ? -14.314 -6.096 -3.585 1.00 66.44 299 TRP A CA 1
ATOM 2244 C C . TRP A 1 299 ? -13.785 -5.565 -2.236 1.00 66.44 299 TRP A C 1
ATOM 2246 O O . TRP A 1 299 ? -13.708 -4.360 -2.016 1.00 66.44 299 TRP A O 1
ATOM 2256 N N . GLY A 1 300 ? -13.478 -6.443 -1.278 1.00 79.50 300 GLY A N 1
ATOM 2257 C CA . GLY A 1 300 ? -12.972 -6.027 0.033 1.00 79.50 300 GLY A CA 1
ATOM 2258 C C . GLY A 1 300 ? -11.522 -5.527 -0.005 1.00 79.50 300 GLY A C 1
ATOM 2259 O O . GLY A 1 300 ? -10.781 -5.897 -0.919 1.00 79.50 300 GLY A O 1
ATOM 2260 N N . PRO A 1 301 ? -11.077 -4.767 1.018 1.00 82.62 301 PRO A N 1
ATOM 2261 C CA . PRO A 1 301 ? -9.720 -4.213 1.082 1.00 82.62 301 PRO A CA 1
ATOM 2262 C C . PRO A 1 301 ? -8.616 -5.269 0.934 1.00 82.62 301 PRO A C 1
ATOM 2264 O O . PRO A 1 301 ? -7.630 -5.052 0.239 1.00 82.62 301 PRO A O 1
ATOM 2267 N N . GLU A 1 302 ? -8.807 -6.442 1.544 1.00 85.44 302 GLU A N 1
ATOM 2268 C CA . GLU A 1 302 ? -7.866 -7.564 1.463 1.00 85.44 302 GLU A CA 1
ATOM 2269 C C . GLU A 1 302 ? -7.727 -8.093 0.030 1.00 85.44 302 GLU A C 1
ATOM 2271 O O . GLU A 1 302 ? -6.619 -8.276 -0.467 1.00 85.44 302 GLU A O 1
ATOM 2276 N N . LYS A 1 303 ? -8.846 -8.280 -0.676 1.00 84.88 303 LYS A N 1
ATOM 2277 C CA . LYS A 1 303 ? -8.823 -8.765 -2.057 1.00 84.88 303 LYS A CA 1
ATOM 2278 C C . LYS A 1 303 ? -8.271 -7.714 -3.019 1.00 84.88 303 LYS A C 1
ATOM 2280 O O . LYS A 1 303 ? -7.519 -8.075 -3.916 1.00 84.88 303 LYS A O 1
ATOM 2285 N N . GLY A 1 304 ? -8.586 -6.435 -2.802 1.00 88.56 304 GLY A N 1
ATOM 2286 C CA . GLY A 1 304 ? -7.989 -5.332 -3.556 1.00 88.56 304 GLY A CA 1
ATOM 2287 C C . GLY A 1 304 ? -6.464 -5.298 -3.418 1.00 88.56 304 GLY A C 1
ATOM 2288 O O . GLY A 1 304 ? -5.767 -5.143 -4.417 1.00 88.56 304 GLY A O 1
ATOM 2289 N N . TYR A 1 305 ? -5.939 -5.534 -2.210 1.00 90.25 305 TYR A N 1
ATOM 2290 C CA . TYR A 1 305 ? -4.496 -5.651 -1.979 1.00 90.25 305 TYR A CA 1
ATOM 2291 C C . TYR A 1 305 ? -3.869 -6.808 -2.772 1.00 90.25 305 TYR A C 1
ATOM 2293 O O . TYR A 1 305 ? -2.895 -6.594 -3.494 1.00 90.25 305 TYR A O 1
ATOM 2301 N N . PHE A 1 306 ? -4.441 -8.015 -2.693 1.00 91.75 306 PHE A N 1
ATOM 2302 C CA . PHE A 1 306 ? -3.914 -9.168 -3.433 1.00 91.75 306 PHE A CA 1
ATOM 2303 C C . PHE A 1 306 ? -4.007 -8.988 -4.952 1.00 91.75 306 PHE A C 1
ATOM 2305 O O . PHE A 1 306 ? -3.045 -9.284 -5.650 1.00 91.75 306 PHE A O 1
ATOM 2312 N N . GLN A 1 307 ? -5.104 -8.423 -5.461 1.00 92.00 307 GLN A N 1
ATOM 2313 C CA . GLN A 1 307 ? -5.248 -8.110 -6.887 1.00 92.00 307 GLN A CA 1
ATOM 2314 C C . GLN A 1 307 ? -4.221 -7.081 -7.365 1.00 92.00 307 GLN A C 1
ATOM 2316 O O . GLN A 1 307 ? -3.687 -7.219 -8.463 1.00 92.00 307 GLN A O 1
ATOM 2321 N N . LEU A 1 308 ? -3.918 -6.064 -6.554 1.00 94.69 308 LEU A N 1
ATOM 2322 C CA . LEU A 1 308 ? -2.882 -5.083 -6.876 1.00 94.69 308 LEU A CA 1
ATOM 2323 C C . LEU A 1 308 ? -1.504 -5.750 -6.923 1.00 94.69 308 LEU A C 1
ATOM 2325 O O . LEU A 1 308 ? -0.742 -5.516 -7.860 1.00 94.69 308 LEU A O 1
ATOM 2329 N N . LEU A 1 309 ? -1.202 -6.611 -5.951 1.00 96.12 309 LEU A N 1
ATOM 2330 C CA . LEU A 1 309 ? 0.068 -7.331 -5.885 1.00 96.12 309 LEU A CA 1
ATOM 2331 C C . LEU A 1 309 ? 0.238 -8.303 -7.063 1.00 96.12 309 LEU A C 1
ATOM 2333 O O . LEU A 1 309 ? 1.274 -8.292 -7.725 1.00 96.12 309 LEU A O 1
ATOM 2337 N N . GLU A 1 310 ? -0.790 -9.089 -7.380 1.00 96.25 310 GLU A N 1
ATOM 2338 C CA . GLU A 1 310 ? -0.820 -9.950 -8.568 1.00 96.25 310 GLU A CA 1
ATOM 2339 C C . GLU A 1 310 ? -0.698 -9.131 -9.859 1.00 96.25 310 GLU A C 1
ATOM 2341 O O . GLU A 1 310 ? 0.068 -9.491 -10.755 1.00 96.25 310 GLU A O 1
ATOM 2346 N N . GLY A 1 311 ? -1.389 -7.990 -9.935 1.00 96.75 311 GLY A N 1
ATOM 2347 C CA . GLY A 1 311 ? -1.284 -7.038 -11.036 1.00 96.75 311 GLY A CA 1
ATOM 2348 C C . GLY A 1 311 ? 0.151 -6.556 -11.238 1.00 96.75 311 GLY A C 1
ATOM 2349 O O . GLY A 1 311 ? 0.673 -6.637 -12.349 1.00 96.75 311 GLY A O 1
ATOM 2350 N N . LEU A 1 312 ? 0.827 -6.151 -10.162 1.00 97.75 312 LEU A N 1
ATOM 2351 C CA . LEU A 1 312 ? 2.222 -5.708 -10.191 1.00 97.75 312 LEU A CA 1
ATOM 2352 C C . LEU A 1 312 ? 3.159 -6.823 -10.671 1.00 97.75 312 LEU A C 1
ATOM 2354 O O . LEU A 1 312 ? 3.993 -6.592 -11.550 1.00 97.75 312 LEU A O 1
ATOM 2358 N N . LEU A 1 313 ? 3.004 -8.038 -10.145 1.00 97.19 313 LEU A N 1
ATOM 2359 C CA . LEU A 1 313 ? 3.822 -9.185 -10.548 1.00 97.19 313 LEU A CA 1
ATOM 2360 C C . LEU A 1 313 ? 3.581 -9.570 -12.012 1.00 97.19 313 LEU A C 1
ATOM 2362 O O . LEU A 1 313 ? 4.533 -9.825 -12.750 1.00 97.19 313 LEU A O 1
ATOM 2366 N N . SER A 1 314 ? 2.324 -9.559 -12.459 1.00 96.62 314 SER A N 1
ATOM 2367 C CA . SER A 1 314 ? 1.974 -9.847 -13.851 1.00 96.62 314 SER A CA 1
ATOM 2368 C C . SER A 1 314 ? 2.524 -8.789 -14.811 1.00 96.62 314 SER A C 1
ATOM 2370 O O . SER A 1 314 ? 3.049 -9.134 -15.871 1.00 96.62 314 SER A O 1
ATOM 2372 N N . PHE A 1 315 ? 2.490 -7.514 -14.415 1.00 96.94 315 PHE A N 1
ATOM 2373 C CA . PHE A 1 315 ? 3.069 -6.414 -15.175 1.00 96.94 315 PHE A CA 1
ATOM 2374 C C . PHE A 1 315 ? 4.592 -6.540 -15.270 1.00 96.94 315 PHE A C 1
ATOM 2376 O O . PHE A 1 315 ? 5.151 -6.417 -16.360 1.00 96.94 315 PHE A O 1
ATOM 2383 N N . SER A 1 316 ? 5.261 -6.868 -14.161 1.00 96.94 316 SER A N 1
ATOM 2384 C CA . SER A 1 316 ? 6.701 -7.140 -14.150 1.00 96.94 316 SER A CA 1
ATOM 2385 C C . SER A 1 316 ? 7.059 -8.313 -15.072 1.00 96.94 316 SER A C 1
ATOM 2387 O O . SER A 1 316 ? 7.952 -8.194 -15.912 1.00 96.94 316 SER A O 1
ATOM 2389 N N . ALA A 1 317 ? 6.314 -9.419 -15.008 1.00 95.50 317 ALA A N 1
ATOM 2390 C CA . ALA A 1 317 ? 6.526 -10.569 -15.885 1.00 95.50 317 ALA A CA 1
ATOM 2391 C C . ALA A 1 317 ? 6.298 -10.223 -17.368 1.00 95.50 317 ALA A C 1
ATOM 2393 O O . ALA A 1 317 ? 7.073 -10.639 -18.235 1.00 95.50 317 ALA A O 1
ATOM 2394 N N . PHE A 1 318 ? 5.264 -9.433 -17.670 1.00 95.00 318 PHE A N 1
ATOM 2395 C CA . PHE A 1 318 ? 4.996 -8.925 -19.014 1.00 95.00 318 PHE A CA 1
ATOM 2396 C C . PHE A 1 318 ? 6.153 -8.063 -19.536 1.00 95.00 318 PHE A C 1
ATOM 2398 O O . PHE A 1 318 ? 6.639 -8.299 -20.646 1.00 95.00 318 PHE A O 1
ATOM 2405 N N . GLN A 1 319 ? 6.632 -7.112 -18.729 1.00 95.06 319 GLN A N 1
ATOM 2406 C CA . GLN A 1 319 ? 7.756 -6.243 -19.076 1.00 95.06 319 GLN A CA 1
ATOM 2407 C C . GLN A 1 319 ? 9.022 -7.061 -19.361 1.00 95.06 319 GLN A C 1
ATOM 2409 O O . GLN A 1 319 ? 9.672 -6.861 -20.391 1.00 95.06 319 GLN A O 1
ATOM 2414 N N . THR A 1 320 ? 9.342 -8.024 -18.496 1.00 93.50 320 THR A N 1
ATOM 2415 C CA . THR A 1 320 ? 10.497 -8.913 -18.671 1.00 93.50 320 THR A CA 1
ATOM 2416 C C . THR A 1 320 ? 10.371 -9.735 -19.949 1.00 93.50 320 THR A C 1
ATOM 2418 O O . THR A 1 320 ? 11.323 -9.816 -20.721 1.00 93.50 320 THR A O 1
ATOM 2421 N N . LYS A 1 321 ? 9.189 -10.284 -20.249 1.00 89.38 321 LYS A N 1
ATOM 2422 C CA . LYS A 1 321 ? 8.963 -11.043 -21.488 1.00 89.38 321 LYS A CA 1
ATOM 2423 C C . LYS A 1 321 ? 9.124 -10.182 -22.745 1.00 89.38 321 LYS A C 1
ATOM 2425 O O . LYS A 1 321 ? 9.576 -10.688 -23.773 1.00 89.38 321 LYS A O 1
ATOM 2430 N N . LEU A 1 322 ? 8.753 -8.903 -22.675 1.00 85.50 322 LEU A N 1
ATOM 2431 C CA . LEU A 1 322 ? 8.883 -7.963 -23.787 1.00 85.50 322 LEU A CA 1
ATOM 2432 C C . LEU A 1 322 ? 10.346 -7.564 -24.035 1.00 85.50 322 LEU A C 1
ATOM 2434 O O . LEU A 1 322 ? 10.790 -7.563 -25.184 1.00 85.50 322 LEU A O 1
ATOM 2438 N N . LEU A 1 323 ? 11.090 -7.236 -22.974 1.00 86.62 323 LEU A N 1
ATOM 2439 C CA . LEU A 1 323 ? 12.450 -6.696 -23.076 1.00 86.62 323 LEU A CA 1
ATOM 2440 C C . LEU A 1 323 ? 13.534 -7.781 -23.103 1.00 86.62 323 LEU A C 1
ATOM 2442 O O . LEU A 1 323 ? 14.520 -7.648 -23.822 1.00 86.62 323 LEU A O 1
ATOM 2446 N N . GLN A 1 324 ? 13.360 -8.864 -22.346 1.00 89.06 324 GLN A N 1
ATOM 2447 C CA . GLN A 1 324 ? 14.366 -9.908 -22.131 1.00 89.06 324 GLN A CA 1
ATOM 2448 C C . GLN A 1 324 ? 13.994 -11.235 -22.809 1.00 89.06 324 GLN A C 1
ATOM 2450 O O . GLN A 1 324 ? 14.118 -12.313 -22.238 1.00 89.06 324 GLN A O 1
ATOM 2455 N N . GLY A 1 325 ? 13.555 -11.179 -24.068 1.00 82.94 325 GLY A N 1
ATOM 2456 C CA . GLY A 1 325 ? 13.139 -12.368 -24.824 1.00 82.94 325 GLY A CA 1
ATOM 2457 C C . GLY A 1 325 ? 14.271 -13.301 -25.291 1.00 82.94 325 GLY A C 1
ATOM 2458 O O . GLY A 1 325 ? 14.003 -14.208 -26.079 1.00 82.94 325 GLY A O 1
ATOM 2459 N N . GLY A 1 326 ? 15.534 -13.050 -24.914 1.00 87.19 326 GLY A N 1
ATOM 2460 C CA . GLY A 1 326 ? 16.706 -13.871 -25.267 1.00 87.19 326 GLY A CA 1
ATOM 2461 C C . GLY A 1 326 ? 17.136 -13.814 -26.740 1.00 87.19 326 GLY A C 1
ATOM 2462 O O . GLY A 1 326 ? 18.102 -14.455 -27.144 1.00 87.19 326 GLY A O 1
ATOM 2463 N N . ARG A 1 327 ? 16.438 -13.039 -27.579 1.00 85.75 327 ARG A N 1
ATOM 2464 C CA . ARG A 1 327 ? 16.731 -12.911 -29.013 1.00 85.75 327 ARG A CA 1
ATOM 2465 C C . ARG A 1 327 ? 17.573 -11.671 -29.273 1.00 85.75 327 ARG A C 1
ATOM 2467 O O . ARG A 1 327 ? 17.045 -10.563 -29.208 1.00 85.75 327 ARG A O 1
ATOM 2474 N N . LEU A 1 328 ? 18.826 -11.866 -29.694 1.00 88.69 328 LEU A N 1
ATOM 2475 C CA . LEU A 1 328 ? 19.771 -10.793 -30.040 1.00 88.69 328 LEU A CA 1
ATOM 2476 C C . LEU A 1 328 ? 19.148 -9.710 -30.948 1.00 88.69 328 LEU A C 1
ATOM 2478 O O . LEU A 1 328 ? 19.303 -8.521 -30.695 1.00 88.69 328 LEU A O 1
ATOM 2482 N N . ARG A 1 329 ? 18.336 -10.117 -31.938 1.00 87.00 329 ARG A N 1
ATOM 2483 C CA . ARG A 1 329 ? 17.606 -9.206 -32.842 1.00 87.00 329 ARG A CA 1
ATOM 2484 C C . ARG A 1 329 ? 16.727 -8.185 -32.107 1.00 87.00 329 ARG A C 1
ATOM 2486 O O . ARG A 1 329 ? 16.639 -7.049 -32.554 1.00 87.00 329 ARG A O 1
ATOM 2493 N N . ILE A 1 330 ? 16.048 -8.577 -31.026 1.00 85.88 330 ILE A N 1
ATOM 2494 C CA . ILE A 1 330 ? 15.158 -7.675 -30.277 1.00 85.88 330 ILE A CA 1
ATOM 2495 C C . ILE A 1 330 ? 15.990 -6.610 -29.564 1.00 85.88 330 ILE A C 1
ATOM 2497 O O . ILE A 1 330 ? 15.683 -5.429 -29.693 1.00 85.88 330 ILE A O 1
ATOM 2501 N N . TYR A 1 331 ? 17.076 -7.012 -28.901 1.00 91.19 331 TYR A N 1
ATOM 2502 C CA . TYR A 1 331 ? 17.988 -6.074 -28.247 1.00 91.19 331 TYR A CA 1
ATOM 2503 C C . TYR A 1 331 ? 18.592 -5.089 -29.253 1.00 91.19 331 TYR A C 1
ATOM 2505 O O . TYR A 1 331 ? 18.551 -3.886 -29.017 1.00 91.19 331 TYR A O 1
ATOM 2513 N N . PHE A 1 332 ? 19.047 -5.568 -30.419 1.00 90.69 332 PHE A N 1
ATOM 2514 C CA . PHE A 1 332 ? 19.533 -4.687 -31.488 1.00 90.69 332 PHE A CA 1
ATOM 2515 C C . PHE A 1 332 ? 18.475 -3.701 -31.973 1.00 90.69 332 PHE A C 1
ATOM 2517 O O . PHE A 1 332 ? 18.777 -2.521 -32.102 1.00 90.69 332 PHE A O 1
ATOM 2524 N N . ARG A 1 333 ? 17.230 -4.141 -32.198 1.00 90.31 333 ARG A N 1
ATOM 2525 C CA . ARG A 1 333 ? 16.147 -3.221 -32.577 1.00 90.31 333 ARG A CA 1
ATOM 2526 C C . ARG A 1 333 ? 15.928 -2.144 -31.531 1.00 90.31 333 ARG A C 1
ATOM 2528 O O . ARG A 1 333 ? 15.807 -0.988 -31.902 1.00 90.31 333 ARG A O 1
ATOM 2535 N N . ILE A 1 334 ? 15.875 -2.517 -30.253 1.00 90.31 334 ILE A N 1
ATOM 2536 C CA . ILE A 1 334 ? 15.666 -1.559 -29.164 1.00 90.31 334 ILE A CA 1
ATOM 2537 C C . ILE A 1 334 ? 16.811 -0.546 -29.133 1.00 90.31 334 ILE A C 1
ATOM 2539 O O . ILE A 1 334 ? 16.537 0.649 -29.125 1.00 90.31 334 ILE A O 1
ATOM 2543 N N . MET A 1 335 ? 18.067 -1.003 -29.184 1.00 91.88 335 MET A N 1
ATOM 2544 C CA . MET A 1 335 ? 19.237 -0.118 -29.202 1.00 91.88 335 MET A CA 1
ATOM 2545 C C . MET A 1 335 ? 19.186 0.849 -30.386 1.00 91.88 335 MET A C 1
ATOM 2547 O O . MET A 1 335 ? 19.273 2.056 -30.200 1.00 91.88 335 MET A O 1
ATOM 2551 N N . VAL A 1 336 ? 18.967 0.329 -31.593 1.00 93.25 336 VAL A N 1
ATOM 2552 C CA . VAL A 1 336 ? 18.949 1.129 -32.821 1.00 93.25 336 VAL A CA 1
ATOM 2553 C C . VAL A 1 336 ? 17.789 2.126 -32.833 1.00 93.25 336 VAL A C 1
ATOM 2555 O O . VAL A 1 336 ? 17.993 3.297 -33.140 1.00 93.25 336 VAL A O 1
ATOM 2558 N N . VAL A 1 337 ? 16.578 1.692 -32.473 1.00 93.56 337 VAL A N 1
ATOM 2559 C CA . VAL A 1 337 ? 15.403 2.574 -32.392 1.00 93.56 337 VAL A CA 1
ATOM 2560 C C . VAL A 1 337 ? 15.617 3.653 -31.335 1.00 93.56 337 VAL A C 1
ATOM 2562 O O . VAL A 1 337 ? 15.296 4.809 -31.592 1.00 93.56 337 VAL A O 1
ATOM 2565 N N . ALA A 1 338 ? 16.194 3.309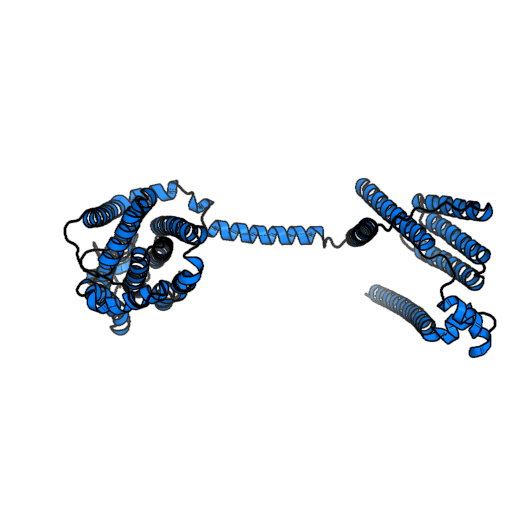 -30.181 1.00 94.50 338 ALA A N 1
ATOM 2566 C CA . ALA A 1 338 ? 16.515 4.279 -29.141 1.00 94.50 338 ALA A CA 1
ATOM 2567 C C . ALA A 1 338 ? 17.550 5.304 -29.626 1.00 94.50 338 ALA A C 1
ATOM 2569 O O . ALA A 1 338 ? 17.331 6.498 -29.445 1.00 94.50 338 ALA A O 1
ATOM 2570 N N . THR A 1 339 ? 18.623 4.874 -30.298 1.00 93.38 339 THR A N 1
ATOM 2571 C CA . THR A 1 339 ? 19.609 5.787 -30.898 1.00 93.38 339 THR A CA 1
ATOM 2572 C C . THR A 1 339 ? 18.953 6.711 -31.921 1.00 93.38 339 THR A C 1
ATOM 2574 O O . THR A 1 339 ? 19.118 7.925 -31.836 1.00 93.38 339 THR A O 1
ATOM 2577 N N . VAL A 1 340 ? 18.155 6.168 -32.846 1.00 94.62 340 VAL A N 1
ATOM 2578 C CA . VAL A 1 340 ? 17.475 6.980 -33.865 1.00 94.62 340 VAL A CA 1
ATOM 2579 C C . VAL A 1 340 ? 16.515 7.980 -33.231 1.00 94.62 340 VAL A C 1
ATOM 2581 O O . VAL A 1 340 ? 16.510 9.147 -33.615 1.00 94.62 340 VAL A O 1
ATOM 2584 N N . ALA A 1 341 ? 15.734 7.549 -32.240 1.00 94.88 341 ALA A N 1
ATOM 2585 C CA . ALA A 1 341 ? 14.790 8.409 -31.543 1.00 94.88 341 ALA A CA 1
ATOM 2586 C C . ALA A 1 341 ? 15.507 9.518 -30.762 1.00 94.88 341 ALA A C 1
ATOM 2588 O O . ALA A 1 341 ? 15.184 10.687 -30.939 1.00 94.88 341 ALA A O 1
ATOM 2589 N N . LEU A 1 342 ? 16.505 9.185 -29.940 1.00 95.56 342 LEU A N 1
ATOM 2590 C CA . LEU A 1 342 ? 17.212 10.158 -29.102 1.00 95.56 342 LEU A CA 1
ATOM 2591 C C . LEU A 1 342 ? 17.999 11.171 -29.938 1.00 95.56 342 LEU A C 1
ATOM 2593 O O . LEU A 1 342 ? 17.890 12.382 -29.718 1.00 95.56 342 LEU A O 1
ATOM 2597 N N . THR A 1 343 ? 18.767 10.694 -30.918 1.00 92.69 343 THR A N 1
ATOM 2598 C CA . THR A 1 343 ? 19.559 11.566 -31.788 1.00 92.69 343 THR A CA 1
ATOM 2599 C C . THR A 1 343 ? 18.666 12.363 -32.735 1.00 92.69 343 THR A C 1
ATOM 2601 O O . THR A 1 343 ? 18.898 13.555 -32.908 1.00 92.69 343 THR A O 1
ATOM 2604 N N . GLY A 1 344 ? 17.610 11.758 -33.289 1.00 90.81 344 GLY A N 1
ATOM 2605 C CA . GLY A 1 344 ? 16.639 12.452 -34.139 1.00 90.81 344 GLY A CA 1
ATOM 2606 C C . GLY A 1 344 ? 15.878 13.549 -33.391 1.00 90.81 344 GLY A C 1
ATOM 2607 O O . GLY A 1 344 ? 15.784 14.673 -33.883 1.00 90.81 344 GLY A O 1
ATOM 2608 N N . VAL A 1 345 ? 15.408 13.267 -32.170 1.00 93.38 345 VAL A N 1
ATOM 2609 C CA . VAL A 1 345 ? 14.765 14.270 -31.303 1.00 93.38 345 VAL A CA 1
ATOM 2610 C C . VAL A 1 345 ? 15.740 15.392 -30.962 1.00 93.38 345 VAL A C 1
ATOM 2612 O O . VAL A 1 345 ? 15.361 16.557 -31.004 1.00 93.38 345 VAL A O 1
ATOM 2615 N N . THR A 1 346 ? 17.005 15.077 -30.683 1.00 92.19 346 THR A N 1
ATOM 2616 C CA . THR A 1 346 ? 18.018 16.100 -30.384 1.00 92.19 346 THR A CA 1
ATOM 2617 C C . THR A 1 346 ? 18.320 16.968 -31.605 1.00 92.19 346 THR A C 1
ATOM 2619 O O . THR A 1 346 ? 18.362 18.190 -31.473 1.00 92.19 346 THR A O 1
ATOM 2622 N N . LEU A 1 347 ? 18.475 16.367 -32.789 1.00 89.38 347 LEU A N 1
ATOM 2623 C CA . LEU A 1 347 ? 18.680 17.087 -34.048 1.00 89.38 347 LEU A CA 1
ATOM 2624 C C . LEU A 1 347 ? 17.524 18.061 -34.316 1.00 89.38 347 LEU A C 1
ATOM 2626 O O . LEU A 1 347 ? 17.758 19.209 -34.690 1.00 89.38 347 LEU A O 1
ATOM 2630 N N . PHE A 1 348 ? 16.290 17.621 -34.060 1.00 89.25 348 PHE A N 1
ATOM 2631 C CA . PHE A 1 348 ? 15.094 18.448 -34.190 1.00 89.25 348 PHE A CA 1
ATOM 2632 C C . PHE A 1 348 ? 15.045 19.580 -33.155 1.00 89.25 348 PHE A C 1
ATOM 2634 O O . PHE A 1 348 ? 14.922 20.742 -33.527 1.00 89.25 348 PHE A O 1
ATOM 2641 N N . LEU A 1 349 ? 15.210 19.272 -31.865 1.00 93.38 349 LEU A N 1
ATOM 2642 C CA . LEU A 1 349 ? 15.139 20.264 -30.783 1.00 93.38 349 LEU A CA 1
ATOM 2643 C C . LEU A 1 349 ? 16.261 21.309 -30.839 1.00 93.38 349 LEU A C 1
ATOM 2645 O O . LEU A 1 349 ? 16.078 22.430 -30.368 1.00 93.38 349 LEU A O 1
ATOM 2649 N N . LYS A 1 350 ? 17.432 20.954 -31.378 1.00 88.69 350 LYS A N 1
ATOM 2650 C CA . LYS A 1 350 ? 18.585 21.857 -31.510 1.00 88.69 350 LYS A CA 1
ATOM 2651 C C . LYS A 1 350 ? 18.629 22.600 -32.848 1.00 88.69 350 LYS A C 1
ATOM 2653 O O . LYS A 1 350 ? 19.629 23.260 -33.108 1.00 88.69 350 LYS A O 1
ATOM 2658 N N . ASN A 1 351 ? 17.583 22.512 -33.677 1.00 83.38 351 ASN A N 1
ATOM 2659 C CA . ASN A 1 351 ? 17.551 23.096 -35.024 1.00 83.38 351 ASN A CA 1
ATOM 2660 C C . ASN A 1 351 ? 18.783 22.709 -35.865 1.00 83.38 351 ASN A C 1
ATOM 2662 O O . ASN A 1 351 ? 19.341 23.530 -36.587 1.00 83.38 351 ASN A O 1
ATOM 2666 N N . GLY A 1 352 ? 19.218 21.449 -35.779 1.00 78.50 352 GLY A N 1
ATOM 2667 C CA . GLY A 1 352 ? 20.410 20.956 -36.480 1.00 78.50 352 GLY A CA 1
ATOM 2668 C C . GLY A 1 352 ? 20.252 20.832 -38.001 1.00 78.50 352 GLY A C 1
ATOM 2669 O O . GLY A 1 352 ? 21.199 20.458 -38.685 1.00 78.50 352 GLY A O 1
ATOM 2670 N N . PHE A 1 353 ? 19.067 21.133 -38.537 1.00 81.81 353 PHE A N 1
ATOM 2671 C CA . PHE A 1 353 ? 18.790 21.159 -39.970 1.00 81.81 353 PHE A CA 1
ATOM 2672 C C . PHE A 1 353 ? 19.252 22.494 -40.564 1.00 81.81 353 PHE A C 1
ATOM 2674 O O . PHE A 1 353 ? 18.518 23.480 -40.562 1.00 81.81 353 PHE A O 1
ATOM 2681 N N . VAL A 1 354 ? 20.483 22.523 -41.070 1.00 79.69 354 VAL A N 1
ATOM 2682 C CA . VAL A 1 354 ? 21.073 23.717 -41.690 1.00 79.69 354 VAL A CA 1
ATOM 2683 C C . VAL A 1 354 ? 20.781 23.724 -43.190 1.00 79.69 354 VAL A C 1
ATOM 2685 O O . VAL A 1 354 ? 21.107 22.774 -43.898 1.00 79.69 354 VAL A O 1
ATOM 2688 N N . SER A 1 355 ? 20.190 24.802 -43.707 1.00 74.44 355 SER A N 1
ATOM 2689 C CA . SER A 1 355 ? 20.000 24.976 -45.151 1.00 74.44 355 SER A CA 1
ATOM 2690 C C . SER A 1 355 ? 21.315 25.375 -45.825 1.00 74.44 355 SER A C 1
ATOM 2692 O O . SER A 1 355 ? 21.876 26.423 -45.507 1.00 74.44 355 SER A O 1
ATOM 2694 N N . SER A 1 356 ? 21.781 24.589 -46.795 1.00 70.31 356 SER A N 1
ATOM 2695 C CA . SER A 1 356 ? 22.953 24.920 -47.616 1.00 70.31 356 SER A CA 1
ATOM 2696 C C . SER A 1 356 ? 22.728 24.584 -49.084 1.00 70.31 356 SER A C 1
ATOM 2698 O O . SER A 1 356 ? 22.068 23.593 -49.399 1.00 70.31 356 SER A O 1
ATOM 2700 N N . ALA A 1 357 ? 23.331 25.364 -49.983 1.00 74.69 357 ALA A N 1
ATOM 2701 C CA . ALA A 1 357 ? 23.334 25.061 -51.409 1.00 74.69 357 ALA A CA 1
ATOM 2702 C C . ALA A 1 357 ? 24.051 23.726 -51.679 1.00 74.69 357 ALA A C 1
ATOM 2704 O O . ALA A 1 357 ? 25.157 23.488 -51.186 1.00 74.69 357 ALA A O 1
ATOM 2705 N N . LEU A 1 358 ? 23.415 22.856 -52.467 1.00 76.12 358 LEU A N 1
ATOM 2706 C CA . LEU A 1 358 ? 24.015 21.599 -52.904 1.00 76.12 358 LEU A CA 1
ATOM 2707 C C . LEU A 1 358 ? 25.224 21.900 -53.794 1.00 76.12 358 LEU A C 1
ATOM 2709 O O . LEU A 1 358 ? 25.129 22.672 -54.749 1.00 76.12 358 LEU A O 1
ATOM 2713 N N . ARG A 1 359 ? 26.367 21.289 -53.477 1.00 78.81 359 ARG A N 1
ATOM 2714 C CA . ARG A 1 359 ? 27.566 21.384 -54.315 1.00 78.81 359 ARG A CA 1
ATOM 2715 C C . ARG A 1 359 ? 27.401 20.503 -55.560 1.00 78.81 359 ARG A C 1
ATOM 2717 O O . ARG A 1 359 ? 26.780 19.442 -55.460 1.00 78.81 359 ARG A O 1
ATOM 2724 N N . PRO A 1 360 ? 27.948 20.911 -56.718 1.00 81.00 360 PRO A N 1
ATOM 2725 C CA . PRO A 1 360 ? 27.896 20.094 -57.924 1.00 81.00 360 PRO A CA 1
ATOM 2726 C C . PRO A 1 360 ? 28.629 18.765 -57.704 1.00 81.00 360 PRO A C 1
ATOM 2728 O O . PRO A 1 360 ? 29.718 18.734 -57.133 1.00 81.00 360 PRO A O 1
ATOM 2731 N N . VAL A 1 361 ? 28.022 17.668 -58.157 1.00 82.69 361 VAL A N 1
ATOM 2732 C CA . VAL A 1 361 ? 28.591 16.318 -58.052 1.00 82.69 361 VAL A CA 1
ATOM 2733 C C . VAL A 1 361 ? 29.490 16.058 -59.258 1.00 82.69 361 VAL A C 1
ATOM 2735 O O . VAL A 1 361 ? 29.064 16.234 -60.401 1.00 82.69 361 VAL A O 1
ATOM 2738 N N . HIS A 1 362 ? 30.728 15.624 -59.024 1.00 87.19 362 HIS A N 1
ATOM 2739 C CA . HIS A 1 362 ? 31.644 15.254 -60.102 1.00 87.19 362 HIS A CA 1
ATOM 2740 C C . HIS A 1 362 ? 31.334 13.852 -60.652 1.00 87.19 362 HIS A C 1
ATOM 2742 O O . HIS A 1 362 ? 30.855 12.975 -59.933 1.00 87.19 362 HIS A O 1
ATOM 2748 N N . GLY A 1 363 ? 31.647 13.613 -61.932 1.00 86.75 363 GLY A N 1
ATOM 2749 C CA . GLY A 1 363 ? 31.284 12.369 -62.630 1.00 86.75 363 GLY A CA 1
ATOM 2750 C C . GLY A 1 363 ? 31.862 11.090 -62.010 1.00 86.75 363 GLY A C 1
ATOM 2751 O O . GLY A 1 363 ? 31.161 10.085 -61.925 1.00 86.75 363 GLY A O 1
ATOM 2752 N N . LEU A 1 364 ? 33.108 11.127 -61.520 1.00 87.50 364 LEU A N 1
ATOM 2753 C CA . LEU A 1 364 ? 33.724 9.985 -60.829 1.00 87.50 364 LEU A CA 1
ATOM 2754 C C . LEU A 1 364 ? 33.065 9.700 -59.472 1.00 87.50 364 LEU A C 1
ATOM 2756 O O . LEU A 1 364 ? 32.866 8.537 -59.127 1.00 87.50 364 LEU A O 1
ATOM 2760 N N . ASP A 1 365 ? 32.679 10.740 -58.732 1.00 89.19 365 ASP A N 1
ATOM 2761 C CA . ASP A 1 365 ? 32.039 10.597 -57.420 1.00 89.19 365 ASP A CA 1
ATOM 2762 C C . ASP A 1 365 ? 30.634 9.995 -57.584 1.00 89.19 365 ASP A C 1
ATOM 2764 O O . ASP A 1 365 ? 30.263 9.057 -56.876 1.00 89.19 365 ASP A O 1
ATOM 2768 N N . ALA A 1 366 ? 29.884 10.463 -58.591 1.00 89.94 366 ALA A N 1
ATOM 2769 C CA . ALA A 1 366 ? 28.588 9.899 -58.965 1.00 89.94 366 ALA A CA 1
ATOM 2770 C C . ALA A 1 366 ? 28.695 8.425 -59.389 1.00 89.94 366 ALA A C 1
ATOM 2772 O O . ALA A 1 366 ? 27.864 7.608 -58.989 1.00 89.94 366 ALA A O 1
ATOM 2773 N N . LEU A 1 367 ? 29.732 8.069 -60.158 1.00 93.25 367 LEU A N 1
ATOM 2774 C CA . LEU A 1 367 ? 29.990 6.687 -60.561 1.00 93.25 367 LEU A CA 1
ATOM 2775 C C . LEU A 1 367 ? 30.293 5.793 -59.350 1.00 93.25 367 LEU A C 1
ATOM 2777 O O . LEU A 1 367 ? 29.702 4.720 -59.229 1.00 93.25 367 LEU A O 1
ATOM 2781 N N . CYS A 1 368 ? 31.155 6.240 -58.431 1.00 93.44 368 CYS A N 1
ATOM 2782 C CA . CYS A 1 368 ? 31.480 5.495 -57.211 1.00 93.44 368 CYS A CA 1
ATOM 2783 C C . CYS A 1 368 ? 30.229 5.246 -56.358 1.00 93.44 368 CYS A C 1
ATOM 2785 O O . CYS A 1 368 ? 29.963 4.109 -55.963 1.00 93.44 368 CYS A O 1
ATOM 2787 N N . VAL A 1 369 ? 29.412 6.281 -56.130 1.00 92.12 369 VAL A N 1
ATOM 2788 C CA . VAL A 1 369 ? 28.138 6.150 -55.405 1.00 92.12 369 VAL A CA 1
ATOM 2789 C C . VAL A 1 369 ? 27.188 5.192 -56.129 1.00 92.12 369 VAL A C 1
ATOM 2791 O O . VAL A 1 369 ? 26.582 4.334 -55.487 1.00 92.12 369 VAL A O 1
ATOM 2794 N N . GLY A 1 370 ? 27.091 5.280 -57.458 1.00 95.00 370 GLY A N 1
ATOM 2795 C CA . GLY A 1 370 ? 26.278 4.373 -58.268 1.00 95.00 370 GLY A CA 1
ATOM 2796 C C . GLY A 1 370 ? 26.678 2.905 -58.094 1.00 95.00 370 GLY A C 1
ATOM 2797 O O . GLY A 1 370 ? 25.815 2.059 -57.852 1.00 95.00 370 GLY A O 1
ATOM 2798 N N . ILE A 1 371 ? 27.979 2.602 -58.137 1.00 95.94 371 ILE A N 1
ATOM 2799 C CA . ILE A 1 371 ? 28.487 1.237 -57.931 1.00 95.94 371 ILE A CA 1
ATOM 2800 C C . ILE A 1 371 ? 28.194 0.761 -56.502 1.00 95.94 371 ILE A C 1
ATOM 2802 O O . ILE A 1 371 ? 27.720 -0.363 -56.329 1.00 95.94 371 ILE A O 1
ATOM 2806 N N . ILE A 1 372 ? 28.401 1.608 -55.486 1.00 96.00 372 ILE A N 1
ATOM 2807 C CA . ILE A 1 372 ? 28.085 1.273 -54.086 1.00 96.00 372 ILE A CA 1
ATOM 2808 C C . ILE A 1 372 ? 26.594 0.957 -53.921 1.00 96.00 372 ILE A C 1
ATOM 2810 O O . ILE A 1 372 ? 26.251 -0.025 -53.260 1.00 96.00 372 ILE A O 1
ATOM 2814 N N . LEU A 1 373 ? 25.699 1.739 -54.532 1.00 95.44 373 LEU A N 1
ATOM 2815 C CA . LEU A 1 373 ? 24.256 1.491 -54.474 1.00 95.44 373 LEU A CA 1
ATOM 2816 C C . LEU A 1 373 ? 23.893 0.145 -55.110 1.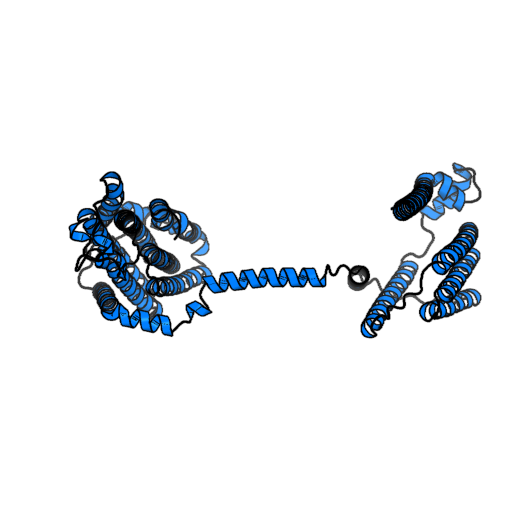00 95.44 373 LEU A C 1
ATOM 2818 O O . LEU A 1 373 ? 23.202 -0.660 -54.481 1.00 95.44 373 LEU A O 1
ATOM 2822 N N . VAL A 1 374 ? 24.395 -0.134 -56.317 1.00 96.56 374 VAL A N 1
ATOM 2823 C CA . VAL A 1 374 ? 24.150 -1.410 -57.012 1.00 96.56 374 VAL A CA 1
ATOM 2824 C C . VAL A 1 374 ? 24.674 -2.590 -56.190 1.00 96.56 374 VAL A C 1
ATOM 2826 O O . VAL A 1 374 ? 23.945 -3.562 -55.983 1.00 96.56 374 VAL A O 1
ATOM 2829 N N . ALA A 1 375 ? 25.897 -2.494 -55.668 1.00 96.06 375 ALA A N 1
ATOM 2830 C CA . ALA A 1 375 ? 26.493 -3.528 -54.829 1.00 96.06 375 ALA A CA 1
ATOM 2831 C C . ALA A 1 375 ? 25.715 -3.724 -53.513 1.00 96.06 375 ALA A C 1
ATOM 2833 O O . ALA A 1 375 ? 25.477 -4.856 -53.095 1.00 96.06 375 ALA A O 1
ATOM 2834 N N . THR A 1 376 ? 25.218 -2.647 -52.900 1.00 95.38 376 THR A N 1
ATOM 2835 C CA . THR A 1 376 ? 24.382 -2.715 -51.689 1.00 95.38 376 THR A CA 1
ATOM 2836 C C . THR A 1 376 ? 23.068 -3.450 -51.960 1.00 95.38 376 THR A C 1
ATOM 2838 O O . THR A 1 376 ? 22.701 -4.361 -51.214 1.00 95.38 376 THR A O 1
ATOM 2841 N N . PHE A 1 377 ? 22.372 -3.127 -53.055 1.00 94.75 377 PHE A N 1
ATOM 2842 C CA . PHE A 1 377 ? 21.159 -3.850 -53.448 1.00 94.75 377 PHE A CA 1
ATOM 2843 C C . PHE A 1 377 ? 21.447 -5.320 -53.774 1.00 94.75 377 PHE A C 1
ATOM 2845 O O . PHE A 1 377 ? 20.692 -6.199 -53.348 1.00 94.75 377 PHE A O 1
ATOM 2852 N N . ALA A 1 378 ? 22.557 -5.606 -54.461 1.00 94.38 378 ALA A N 1
ATOM 2853 C CA . ALA A 1 378 ? 22.991 -6.973 -54.735 1.00 94.38 378 ALA A CA 1
ATOM 2854 C C . ALA A 1 378 ? 23.250 -7.763 -53.440 1.00 94.38 378 ALA A C 1
ATOM 2856 O O . ALA A 1 378 ? 22.852 -8.925 -53.355 1.00 94.38 378 ALA A O 1
ATOM 2857 N N . ALA A 1 379 ? 23.836 -7.136 -52.415 1.00 92.69 379 ALA A N 1
ATOM 2858 C CA . ALA A 1 379 ? 24.061 -7.755 -51.110 1.00 92.69 379 ALA A CA 1
ATOM 2859 C C . ALA A 1 379 ? 22.748 -8.039 -50.355 1.00 92.69 379 ALA A C 1
ATOM 2861 O O . ALA A 1 379 ? 22.585 -9.124 -49.796 1.00 92.69 379 ALA A O 1
ATOM 2862 N N . ILE A 1 380 ? 21.788 -7.104 -50.372 1.00 91.62 380 ILE A N 1
ATOM 2863 C CA . ILE A 1 380 ? 20.486 -7.246 -49.690 1.00 91.62 380 ILE A CA 1
ATOM 2864 C C . ILE A 1 380 ? 19.644 -8.371 -50.307 1.00 91.62 380 ILE A C 1
ATOM 2866 O O . ILE A 1 380 ? 19.025 -9.158 -49.586 1.00 91.62 380 ILE A O 1
ATOM 2870 N N . PHE A 1 381 ? 19.609 -8.451 -51.639 1.00 90.06 381 PHE A N 1
ATOM 2871 C CA . PHE A 1 381 ? 18.812 -9.438 -52.375 1.00 90.06 381 PHE A CA 1
ATOM 2872 C C . PHE A 1 381 ? 19.583 -10.720 -52.717 1.00 90.06 381 PHE A C 1
ATOM 2874 O O . PHE A 1 381 ? 19.057 -11.595 -53.414 1.00 90.06 381 PHE A O 1
ATOM 2881 N N . ALA A 1 382 ? 20.813 -10.856 -52.216 1.00 89.44 382 ALA A N 1
ATOM 2882 C CA . ALA A 1 382 ? 21.659 -12.012 -52.453 1.00 89.44 382 ALA A CA 1
ATOM 2883 C C . ALA A 1 382 ? 20.955 -13.311 -52.033 1.00 89.44 382 ALA A C 1
ATOM 2885 O O . ALA A 1 382 ? 20.543 -13.497 -50.887 1.00 89.44 382 ALA A O 1
ATOM 2886 N N . ARG A 1 383 ? 20.854 -14.258 -52.971 1.00 84.31 383 ARG A N 1
ATOM 2887 C CA . ARG A 1 383 ? 20.279 -15.587 -52.700 1.00 84.31 383 ARG A CA 1
ATOM 2888 C C . ARG A 1 383 ? 21.230 -16.482 -51.906 1.00 84.31 383 ARG A C 1
ATOM 2890 O O . ARG A 1 383 ? 20.780 -17.400 -51.225 1.00 84.31 383 ARG A O 1
ATOM 2897 N N . THR A 1 384 ? 22.533 -16.223 -51.996 1.00 85.56 384 THR A N 1
ATOM 2898 C CA . THR A 1 384 ? 23.583 -16.982 -51.312 1.00 85.56 384 THR A CA 1
ATOM 2899 C C . THR A 1 384 ? 24.501 -16.044 -50.537 1.00 85.56 384 THR A C 1
ATOM 2901 O O . THR A 1 384 ? 24.721 -14.896 -50.924 1.00 85.56 384 THR A O 1
ATOM 2904 N N . ARG A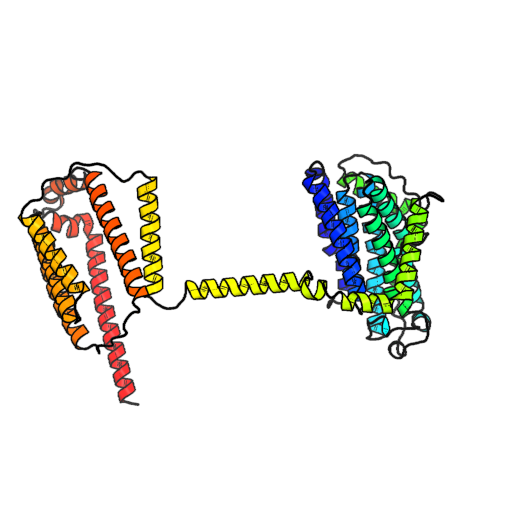 1 385 ? 25.074 -16.547 -49.437 1.00 84.81 385 ARG A N 1
ATOM 2905 C CA . ARG A 1 385 ? 26.006 -15.772 -48.604 1.00 84.81 385 ARG A CA 1
ATOM 2906 C C . ARG A 1 385 ? 27.260 -15.350 -49.378 1.00 84.81 385 ARG A C 1
ATOM 2908 O O . ARG A 1 385 ? 27.774 -14.270 -49.134 1.00 84.81 385 ARG A O 1
ATOM 2915 N N . LEU A 1 386 ? 27.709 -16.169 -50.334 1.00 86.56 386 LEU A N 1
ATOM 2916 C CA . LEU A 1 386 ? 28.857 -15.860 -51.189 1.00 86.56 386 LEU A CA 1
ATOM 2917 C C . LEU A 1 386 ? 28.602 -14.615 -52.051 1.00 86.56 386 LEU A C 1
ATOM 2919 O O . LEU A 1 386 ? 29.459 -13.743 -52.113 1.00 86.56 386 LEU A O 1
ATOM 2923 N N . ILE A 1 387 ? 27.412 -14.495 -52.659 1.00 88.50 387 ILE A N 1
ATOM 2924 C CA . ILE A 1 387 ? 27.036 -13.302 -53.437 1.00 88.50 387 ILE A CA 1
ATOM 2925 C C . ILE A 1 387 ? 27.017 -12.063 -52.537 1.00 88.50 387 ILE A C 1
ATOM 2927 O O . ILE A 1 387 ? 27.527 -11.022 -52.937 1.00 88.50 387 ILE A O 1
ATOM 2931 N N . ALA A 1 388 ? 26.492 -12.181 -51.312 1.00 89.94 388 ALA A N 1
ATOM 2932 C CA . ALA A 1 388 ? 26.494 -11.075 -50.356 1.00 89.94 388 ALA A CA 1
ATOM 2933 C C . ALA A 1 388 ? 27.919 -10.633 -49.984 1.00 89.94 388 ALA A C 1
ATOM 2935 O O . ALA A 1 388 ? 28.195 -9.438 -49.990 1.00 89.94 388 ALA A O 1
ATOM 2936 N N . ILE A 1 389 ? 28.832 -11.575 -49.712 1.00 90.94 389 ILE A N 1
ATOM 2937 C CA . ILE A 1 389 ? 30.239 -11.254 -49.418 1.00 90.94 389 ILE A CA 1
ATOM 2938 C C . ILE A 1 389 ? 30.909 -10.585 -50.617 1.00 90.94 389 ILE A C 1
ATOM 2940 O O . ILE A 1 389 ? 31.552 -9.558 -50.443 1.00 90.94 389 ILE A O 1
ATOM 2944 N N . MET A 1 390 ? 30.755 -11.132 -51.826 1.00 90.75 390 MET A N 1
ATOM 2945 C CA . MET A 1 390 ? 31.363 -10.543 -53.025 1.00 90.75 390 MET A CA 1
ATOM 2946 C C . MET A 1 390 ? 30.843 -9.126 -53.279 1.00 90.75 390 MET A C 1
ATOM 2948 O O . MET A 1 390 ? 31.624 -8.231 -53.586 1.00 90.75 390 MET A O 1
ATOM 2952 N N . ALA A 1 391 ? 29.538 -8.904 -53.103 1.00 93.56 391 ALA A N 1
ATOM 2953 C CA . ALA A 1 391 ? 28.938 -7.584 -53.231 1.00 93.56 391 ALA A CA 1
ATOM 2954 C C . ALA A 1 391 ? 29.464 -6.599 -52.169 1.00 93.56 391 ALA A C 1
ATOM 2956 O O . ALA A 1 391 ? 29.781 -5.463 -52.509 1.00 93.56 391 ALA A O 1
ATOM 2957 N N . MET A 1 392 ? 29.638 -7.032 -50.913 1.00 92.94 392 MET A N 1
ATOM 2958 C CA . MET A 1 392 ? 30.304 -6.220 -49.881 1.00 92.94 392 MET A CA 1
ATOM 2959 C C . MET A 1 392 ? 31.771 -5.924 -50.235 1.00 92.94 392 MET A C 1
ATOM 2961 O O . MET A 1 392 ? 32.200 -4.783 -50.090 1.00 92.94 392 MET A O 1
ATOM 2965 N N . GLY A 1 393 ? 32.491 -6.891 -50.811 1.00 94.75 393 GLY A N 1
ATOM 2966 C CA . GLY A 1 393 ? 33.855 -6.706 -51.317 1.00 94.75 393 GLY A CA 1
ATOM 2967 C C . GLY A 1 393 ? 33.964 -5.605 -52.371 1.00 94.75 393 GLY A C 1
ATOM 2968 O O . GLY A 1 393 ? 34.858 -4.763 -52.308 1.00 94.75 393 GLY A O 1
ATOM 2969 N N . VAL A 1 394 ? 33.012 -5.550 -53.310 1.00 95.94 394 VAL A N 1
ATOM 2970 C CA . VAL A 1 394 ? 32.935 -4.462 -54.301 1.00 95.94 394 VAL A CA 1
ATOM 2971 C C . VAL A 1 394 ? 32.765 -3.104 -53.615 1.00 95.94 394 VAL A C 1
ATOM 2973 O O . VAL A 1 394 ? 33.421 -2.144 -54.015 1.00 95.94 394 VAL A O 1
ATOM 2976 N N . ILE A 1 395 ? 31.943 -3.015 -52.562 1.00 95.88 395 ILE A N 1
ATOM 2977 C CA . ILE A 1 395 ? 31.777 -1.774 -51.787 1.00 95.88 395 ILE A CA 1
ATOM 2978 C C . ILE A 1 395 ? 33.121 -1.344 -51.184 1.00 95.88 395 ILE A C 1
ATOM 2980 O O . ILE A 1 395 ? 33.516 -0.192 -51.358 1.00 95.88 395 ILE A O 1
ATOM 2984 N N . GLY A 1 396 ? 33.853 -2.255 -50.537 1.00 95.00 396 GLY A N 1
ATOM 2985 C CA . GLY A 1 396 ? 35.153 -1.943 -49.934 1.00 95.00 396 GLY A CA 1
ATOM 2986 C C . GLY A 1 396 ? 36.216 -1.500 -50.947 1.00 95.00 396 GLY A C 1
ATOM 2987 O O . GLY A 1 396 ? 36.960 -0.553 -50.682 1.00 95.00 396 GLY A O 1
ATOM 2988 N N . LEU A 1 397 ? 36.242 -2.104 -52.141 1.00 94.69 397 LEU A N 1
ATOM 2989 C CA . LEU A 1 397 ? 37.132 -1.686 -53.234 1.00 94.69 397 LEU A CA 1
ATOM 2990 C C . LEU A 1 397 ? 36.801 -0.280 -53.755 1.00 94.69 397 LEU A C 1
ATOM 2992 O O . LEU A 1 397 ? 37.708 0.516 -54.003 1.00 94.69 397 LEU A O 1
ATOM 2996 N N . VAL A 1 398 ? 35.515 0.061 -53.882 1.00 96.25 398 VAL A N 1
ATOM 2997 C CA . VAL A 1 398 ? 35.105 1.418 -54.280 1.00 96.25 398 VAL A CA 1
ATOM 2998 C C . VAL A 1 398 ? 35.422 2.436 -53.181 1.00 96.25 398 VAL A C 1
ATOM 3000 O O . VAL A 1 398 ? 35.842 3.547 -53.493 1.00 96.25 398 VAL A O 1
ATOM 3003 N N . ILE A 1 399 ? 35.306 2.071 -51.900 1.00 95.38 399 ILE A N 1
ATOM 3004 C CA . ILE A 1 399 ? 35.740 2.933 -50.786 1.00 95.38 399 ILE A CA 1
ATOM 3005 C C . ILE A 1 399 ? 37.252 3.209 -50.858 1.00 95.38 399 ILE A C 1
ATOM 3007 O O . ILE A 1 399 ? 37.669 4.351 -50.673 1.00 95.38 399 ILE A O 1
ATOM 3011 N N . SER A 1 400 ? 38.076 2.211 -51.197 1.00 95.12 400 SER A N 1
ATOM 3012 C CA . SER A 1 400 ? 39.515 2.421 -51.429 1.00 95.12 400 SER A CA 1
ATOM 3013 C C . SER A 1 400 ? 39.766 3.431 -52.561 1.00 95.12 400 SER A C 1
ATOM 3015 O O . SER A 1 400 ? 40.565 4.356 -52.400 1.00 95.12 400 SER A O 1
ATOM 3017 N N . LEU A 1 401 ? 39.012 3.345 -53.665 1.00 93.56 401 LEU A N 1
ATOM 3018 C CA . LEU A 1 401 ? 39.083 4.324 -54.757 1.00 93.56 401 LEU A CA 1
ATOM 3019 C C . LEU A 1 401 ? 38.690 5.741 -54.301 1.00 93.56 401 LEU A C 1
ATOM 3021 O O . LEU A 1 401 ? 39.338 6.713 -54.692 1.00 93.56 401 LEU A O 1
ATOM 3025 N N . ILE A 1 402 ? 37.670 5.862 -53.444 1.00 93.50 402 ILE A N 1
ATOM 3026 C CA . ILE A 1 402 ? 37.276 7.136 -52.824 1.00 93.50 402 ILE A CA 1
ATOM 3027 C C . ILE A 1 402 ? 38.439 7.702 -51.991 1.00 93.50 402 ILE A C 1
ATOM 3029 O O . ILE A 1 402 ? 38.760 8.881 -52.126 1.00 93.50 402 ILE A O 1
ATOM 3033 N N . PHE A 1 403 ? 39.132 6.888 -51.190 1.00 94.94 403 PHE A N 1
ATOM 3034 C CA . PHE A 1 403 ? 40.295 7.358 -50.425 1.00 94.94 403 PHE A CA 1
ATOM 3035 C C . PHE A 1 403 ? 41.430 7.867 -51.317 1.00 94.94 403 PHE A C 1
ATOM 3037 O O . PHE A 1 403 ? 41.961 8.948 -51.054 1.00 94.94 403 PHE A O 1
ATOM 3044 N N . VAL A 1 404 ? 41.752 7.171 -52.413 1.00 93.69 404 VAL A N 1
ATOM 3045 C CA . VAL A 1 404 ? 42.737 7.665 -53.395 1.00 93.69 404 VAL A CA 1
ATOM 3046 C C . VAL A 1 404 ? 42.297 9.014 -53.966 1.00 93.69 404 VAL A C 1
ATOM 3048 O O . VAL A 1 404 ? 43.085 9.959 -54.020 1.00 93.69 404 VAL A O 1
ATOM 3051 N N . ARG A 1 405 ? 41.021 9.132 -54.349 1.00 90.69 405 ARG A N 1
ATOM 3052 C CA . ARG A 1 405 ? 40.446 10.348 -54.939 1.00 90.69 405 ARG A CA 1
ATOM 3053 C C . ARG A 1 405 ? 40.531 11.567 -54.015 1.00 90.69 405 ARG A C 1
ATOM 3055 O O . ARG A 1 405 ? 40.691 12.683 -54.521 1.00 90.69 405 ARG A O 1
ATOM 3062 N N . PHE A 1 406 ? 40.424 11.356 -52.704 1.00 89.62 406 PHE A N 1
ATOM 3063 C CA . PHE A 1 406 ? 40.526 12.395 -51.673 1.00 89.62 406 PHE A CA 1
ATOM 3064 C C . PHE A 1 406 ? 41.938 12.538 -51.072 1.00 89.62 406 PHE A C 1
ATOM 3066 O O . PHE A 1 406 ? 42.101 13.233 -50.073 1.00 89.62 406 PHE A O 1
ATOM 3073 N N . GLY A 1 407 ? 42.967 11.942 -51.689 1.00 90.38 407 GLY A N 1
ATOM 3074 C CA . GLY A 1 407 ? 44.366 12.149 -51.300 1.00 90.38 407 GLY A CA 1
ATOM 3075 C C . GLY A 1 407 ? 44.805 11.376 -50.054 1.00 90.38 407 GLY A C 1
ATOM 3076 O O . GLY A 1 407 ? 45.749 11.791 -49.387 1.00 90.38 407 GLY A O 1
ATOM 3077 N N . ALA A 1 408 ? 44.146 10.258 -49.743 1.00 93.81 408 ALA A N 1
ATOM 3078 C CA . ALA A 1 408 ? 44.447 9.387 -48.607 1.00 93.81 408 ALA A CA 1
ATOM 3079 C C . ALA A 1 408 ? 45.010 8.018 -49.070 1.00 93.81 408 ALA A C 1
ATOM 3081 O O . ALA A 1 408 ? 44.325 6.997 -48.958 1.00 93.81 408 ALA A O 1
ATOM 3082 N N . PRO A 1 409 ? 46.244 7.961 -49.615 1.00 93.19 409 PRO A N 1
ATOM 3083 C CA . PRO A 1 409 ? 46.810 6.738 -50.195 1.00 93.19 409 PRO A CA 1
ATOM 3084 C C . PRO A 1 409 ? 47.043 5.623 -49.163 1.00 93.19 409 PRO A C 1
ATOM 3086 O O . PRO A 1 409 ? 46.766 4.462 -49.455 1.00 93.19 409 PRO A O 1
ATOM 3089 N N . ASP A 1 410 ? 47.471 5.959 -47.942 1.00 93.62 410 ASP A N 1
ATOM 3090 C CA . ASP A 1 410 ? 47.708 4.969 -46.879 1.00 93.62 410 ASP A CA 1
ATOM 3091 C C . ASP A 1 410 ? 46.402 4.281 -46.441 1.00 93.62 410 ASP A C 1
ATOM 3093 O O . ASP A 1 410 ? 46.352 3.058 -46.278 1.00 93.62 410 ASP A O 1
ATOM 3097 N N . LEU A 1 411 ? 45.305 5.044 -46.344 1.00 94.56 411 LEU A N 1
ATOM 3098 C CA . LEU A 1 411 ? 43.970 4.499 -46.068 1.00 94.56 411 LEU A CA 1
ATOM 3099 C C . LEU A 1 411 ? 43.479 3.626 -47.228 1.00 94.56 411 LEU A C 1
ATOM 3101 O O . LEU A 1 411 ? 42.861 2.589 -47.006 1.00 94.56 411 LEU A O 1
ATOM 3105 N N . ALA A 1 412 ? 43.768 4.009 -48.472 1.00 95.88 412 ALA A N 1
ATOM 3106 C CA . ALA A 1 412 ? 43.387 3.214 -49.633 1.00 95.88 412 ALA A CA 1
ATOM 3107 C C . ALA A 1 412 ? 44.090 1.847 -49.665 1.00 95.88 412 ALA A C 1
ATOM 3109 O O . ALA A 1 412 ? 43.425 0.831 -49.895 1.00 95.88 412 ALA A O 1
ATOM 3110 N N . MET A 1 413 ? 45.405 1.813 -49.411 1.00 94.62 413 MET A N 1
ATOM 3111 C CA . MET A 1 413 ? 46.202 0.578 -49.386 1.00 94.62 413 MET A CA 1
ATOM 3112 C C . MET A 1 413 ? 45.745 -0.367 -48.273 1.00 94.62 413 MET A C 1
ATOM 3114 O O . MET A 1 413 ? 45.537 -1.559 -48.509 1.00 94.62 413 MET A O 1
ATOM 3118 N N . THR A 1 414 ? 45.545 0.172 -47.069 1.00 94.62 414 THR A N 1
ATOM 3119 C CA . THR A 1 414 ? 45.070 -0.603 -45.914 1.00 94.62 414 THR A CA 1
ATOM 3120 C C . THR A 1 414 ? 43.649 -1.118 -46.128 1.00 94.62 414 THR A C 1
ATOM 3122 O O . THR A 1 414 ? 43.416 -2.314 -45.956 1.00 94.62 414 THR A O 1
ATOM 3125 N N . GLN A 1 415 ? 42.722 -0.277 -46.599 1.00 96.19 415 GLN A N 1
ATOM 3126 C CA . GLN A 1 415 ? 41.352 -0.686 -46.926 1.00 96.19 415 GLN A CA 1
ATOM 3127 C C . GLN A 1 415 ? 41.331 -1.806 -47.972 1.00 96.19 415 GLN A C 1
ATOM 3129 O O . GLN A 1 415 ? 40.611 -2.788 -47.806 1.00 96.19 415 GLN A O 1
ATOM 3134 N N . PHE A 1 416 ? 42.140 -1.695 -49.029 1.00 95.62 416 PHE A N 1
ATOM 3135 C CA . PHE A 1 416 ? 42.233 -2.723 -50.065 1.00 95.62 416 PHE A CA 1
ATOM 3136 C C . PHE A 1 416 ? 42.723 -4.066 -49.500 1.00 95.62 416 PHE A C 1
ATOM 3138 O O . PHE A 1 416 ? 42.126 -5.116 -49.768 1.00 95.62 416 PHE A O 1
ATOM 3145 N N . ALA A 1 417 ? 43.787 -4.041 -48.693 1.00 95.00 417 ALA A N 1
ATOM 3146 C CA . ALA A 1 417 ? 44.357 -5.243 -48.092 1.00 95.00 417 ALA A CA 1
ATOM 3147 C C . ALA A 1 417 ? 43.384 -5.908 -47.103 1.00 95.00 417 ALA A C 1
ATOM 3149 O O . ALA A 1 417 ? 43.155 -7.119 -47.174 1.00 95.00 417 ALA A O 1
ATOM 3150 N N . VAL A 1 418 ? 42.777 -5.117 -46.212 1.00 94.75 418 VAL A N 1
ATOM 3151 C CA . VAL A 1 418 ? 41.833 -5.604 -45.195 1.00 94.75 418 VAL A CA 1
ATOM 3152 C C . VAL A 1 418 ? 40.557 -6.142 -45.835 1.00 94.75 418 VAL A C 1
ATOM 3154 O O . VAL A 1 418 ? 40.087 -7.206 -45.425 1.00 94.75 418 VAL A O 1
ATOM 3157 N N . GLU A 1 419 ? 40.017 -5.476 -46.858 1.00 95.06 419 GLU A N 1
ATOM 3158 C CA . GLU A 1 419 ? 38.830 -5.954 -47.576 1.00 95.06 419 GLU A CA 1
ATOM 3159 C C . GLU A 1 419 ? 39.110 -7.300 -48.251 1.00 95.06 419 GLU A C 1
ATOM 3161 O O . GLU A 1 419 ? 38.357 -8.259 -48.076 1.00 95.06 419 GLU A O 1
ATOM 3166 N N . THR A 1 420 ? 40.247 -7.407 -48.948 1.00 92.81 420 THR A N 1
ATOM 3167 C CA . THR A 1 420 ? 40.667 -8.650 -49.611 1.00 92.81 420 THR A CA 1
ATOM 3168 C C . THR A 1 420 ? 40.788 -9.793 -48.603 1.00 92.81 420 THR A C 1
ATOM 3170 O O . THR A 1 420 ? 40.226 -10.872 -48.814 1.00 92.81 420 THR A O 1
ATOM 3173 N N . LEU A 1 421 ? 41.457 -9.557 -47.470 1.00 93.12 421 LEU A N 1
ATOM 3174 C CA . LEU A 1 421 ? 41.600 -10.558 -46.414 1.00 93.12 421 LEU A CA 1
ATOM 3175 C C . LEU A 1 421 ? 40.242 -10.942 -45.808 1.00 93.12 421 LEU A C 1
ATOM 3177 O O . LEU A 1 421 ? 39.970 -12.125 -45.611 1.00 93.12 421 LEU A O 1
ATOM 3181 N N . THR A 1 422 ? 39.374 -9.966 -45.545 1.00 91.38 422 THR A N 1
ATOM 3182 C CA . THR A 1 422 ? 38.059 -10.192 -44.929 1.00 91.38 422 THR A CA 1
ATOM 3183 C C . THR A 1 422 ? 37.147 -11.006 -45.840 1.00 91.38 422 THR A C 1
ATOM 3185 O O . THR A 1 422 ? 36.537 -11.974 -45.381 1.00 91.38 422 THR A O 1
ATOM 3188 N N . VAL A 1 423 ? 37.097 -10.683 -47.135 1.00 91.31 423 VAL A N 1
ATOM 3189 C CA . VAL A 1 423 ? 36.346 -11.450 -48.140 1.00 91.31 423 VAL A CA 1
ATOM 3190 C C . VAL A 1 423 ? 36.835 -12.895 -48.194 1.00 91.31 423 VAL A C 1
ATOM 3192 O O . VAL A 1 423 ? 36.016 -13.816 -48.145 1.00 91.31 423 VAL A O 1
ATOM 3195 N N . ILE A 1 424 ? 38.155 -13.106 -48.230 1.00 90.06 424 ILE A N 1
ATOM 3196 C CA . ILE A 1 424 ? 38.758 -14.445 -48.251 1.00 90.06 424 ILE A CA 1
ATOM 3197 C C . ILE A 1 424 ? 38.401 -15.220 -46.973 1.00 90.06 424 ILE A C 1
ATOM 3199 O O . ILE A 1 424 ? 37.889 -16.341 -47.050 1.00 90.06 424 ILE A O 1
ATOM 3203 N N . LEU A 1 425 ? 38.616 -14.629 -45.793 1.00 89.50 425 LEU A N 1
ATOM 3204 C CA . LEU A 1 425 ? 38.336 -15.269 -44.504 1.00 89.50 425 LEU A CA 1
ATOM 3205 C C . LEU A 1 425 ? 36.848 -15.607 -44.343 1.00 89.50 425 LEU A C 1
ATOM 3207 O O . LEU A 1 425 ? 36.508 -16.738 -43.986 1.00 89.50 425 LEU A O 1
ATOM 3211 N N . LEU A 1 426 ? 35.949 -14.666 -44.644 1.00 89.00 426 LEU A N 1
ATOM 3212 C CA . LEU A 1 426 ? 34.505 -14.895 -44.562 1.00 89.00 426 LEU A CA 1
ATOM 3213 C C . LEU A 1 426 ? 34.039 -15.946 -45.571 1.00 89.00 426 LEU A C 1
ATOM 3215 O O . LEU A 1 426 ? 33.199 -16.777 -45.221 1.00 89.00 426 LEU A O 1
ATOM 3219 N N . ALA A 1 427 ? 34.591 -15.963 -46.787 1.00 85.44 427 ALA A N 1
ATOM 3220 C CA . ALA A 1 427 ? 34.281 -16.995 -47.771 1.00 85.44 427 ALA A CA 1
ATOM 3221 C C . ALA A 1 427 ? 34.663 -18.391 -47.251 1.00 85.44 427 ALA A C 1
ATOM 3223 O O . ALA A 1 427 ? 33.829 -19.299 -47.285 1.00 85.44 427 ALA A O 1
ATOM 3224 N N . PHE A 1 428 ? 35.865 -18.553 -46.686 1.00 84.81 428 PHE A N 1
ATOM 3225 C CA . PHE A 1 428 ? 36.301 -19.826 -46.099 1.00 84.81 428 PHE A CA 1
ATOM 3226 C C . PHE A 1 428 ? 35.440 -20.268 -44.912 1.00 84.81 428 PHE A C 1
ATOM 3228 O O . PHE A 1 428 ? 35.077 -21.445 -44.816 1.00 84.81 428 PHE A O 1
ATOM 3235 N N . VAL A 1 429 ? 35.090 -19.342 -44.014 1.00 86.06 429 VAL A N 1
ATOM 3236 C CA . VAL A 1 429 ? 34.248 -19.644 -42.848 1.00 86.06 429 VAL A CA 1
ATOM 3237 C C . VAL A 1 429 ? 32.842 -20.048 -43.291 1.00 86.06 429 VAL A C 1
ATOM 3239 O O . VAL A 1 429 ? 32.333 -21.085 -42.861 1.00 86.06 429 VAL A O 1
ATOM 3242 N N . LEU A 1 430 ? 32.215 -19.272 -44.179 1.00 82.31 430 LEU A N 1
ATOM 3243 C CA . LEU A 1 430 ? 30.841 -19.529 -44.612 1.00 82.31 430 LEU A CA 1
ATOM 3244 C C . LEU A 1 430 ? 30.715 -20.755 -45.516 1.00 82.31 430 LEU A C 1
ATOM 3246 O O . LEU A 1 430 ? 29.664 -21.392 -45.481 1.00 82.31 430 LEU A O 1
ATOM 3250 N N . TYR A 1 431 ? 31.767 -21.130 -46.250 1.00 79.50 431 TYR A N 1
ATOM 3251 C CA . TYR A 1 431 ? 31.804 -22.382 -47.013 1.00 79.50 431 TYR A CA 1
ATOM 3252 C C . TYR A 1 431 ? 31.642 -23.620 -46.114 1.00 79.50 431 TYR A C 1
ATOM 3254 O O . TYR A 1 431 ? 31.056 -24.617 -46.528 1.00 79.50 431 TYR A O 1
ATOM 3262 N N . ARG A 1 432 ? 32.112 -23.557 -44.859 1.00 78.81 432 ARG A N 1
ATOM 3263 C CA . ARG A 1 432 ? 32.015 -24.667 -43.893 1.00 78.81 432 ARG A CA 1
ATOM 3264 C C . ARG A 1 432 ? 30.755 -24.648 -43.023 1.00 78.81 432 ARG A C 1
ATOM 3266 O O . ARG A 1 432 ? 30.558 -25.573 -42.237 1.00 78.81 432 ARG A O 1
ATOM 3273 N N . MET A 1 433 ? 29.908 -23.624 -43.122 1.00 76.31 433 MET A N 1
ATOM 3274 C CA . MET A 1 433 ? 28.697 -23.524 -42.303 1.00 76.31 433 MET A CA 1
ATOM 3275 C C . MET A 1 433 ? 27.478 -24.124 -43.020 1.00 76.31 433 MET A C 1
ATOM 3277 O O . MET A 1 433 ? 27.187 -23.723 -44.147 1.00 76.31 433 MET A O 1
ATOM 3281 N N . PRO A 1 434 ? 26.688 -25.002 -42.367 1.00 67.56 434 PRO A N 1
ATOM 3282 C CA . PRO A 1 434 ? 25.464 -25.527 -42.959 1.00 67.56 434 PRO A CA 1
ATOM 3283 C C . PRO A 1 434 ? 24.461 -24.396 -43.225 1.00 67.56 434 PRO A C 1
ATOM 3285 O O . PRO A 1 434 ? 24.231 -23.511 -42.390 1.00 67.56 434 PRO A O 1
ATOM 3288 N N . VAL A 1 435 ? 23.848 -24.421 -44.409 1.00 64.50 435 VAL A N 1
ATOM 3289 C CA . VAL A 1 435 ? 22.877 -23.411 -44.845 1.00 64.50 435 VAL A CA 1
ATOM 3290 C C . VAL A 1 435 ? 21.528 -23.687 -44.175 1.00 64.50 435 VAL A C 1
ATOM 3292 O O . VAL A 1 435 ? 20.620 -24.256 -44.768 1.00 64.50 435 VAL A O 1
ATOM 3295 N N . SER A 1 436 ? 21.378 -23.291 -42.911 1.00 58.25 436 SER A N 1
ATOM 3296 C CA . SER A 1 436 ? 20.068 -23.294 -42.252 1.00 58.25 436 SER A CA 1
ATOM 3297 C C . SER A 1 436 ? 19.249 -22.088 -42.720 1.00 58.25 436 SER A C 1
ATOM 3299 O O . SER A 1 436 ? 19.597 -20.936 -42.441 1.00 58.25 436 SER A O 1
ATOM 3301 N N . SER A 1 437 ? 18.160 -22.340 -43.451 1.00 56.94 437 SER A N 1
ATOM 3302 C CA . SER A 1 437 ? 17.234 -21.307 -43.924 1.00 56.94 437 SER A CA 1
ATOM 3303 C C . SER A 1 437 ? 16.062 -21.121 -42.955 1.00 56.94 437 SER A C 1
ATOM 3305 O O . SER A 1 437 ? 14.911 -21.415 -43.289 1.00 56.94 437 SER A O 1
ATOM 3307 N N . MET A 1 438 ? 16.308 -20.612 -41.747 1.00 59.28 438 MET A N 1
ATOM 3308 C CA . MET A 1 438 ? 15.197 -20.106 -40.933 1.00 59.28 438 MET A CA 1
ATOM 3309 C C . MET A 1 438 ? 14.660 -18.818 -41.571 1.00 59.28 438 MET A C 1
ATOM 3311 O O . MET A 1 438 ? 15.223 -17.732 -41.420 1.00 59.28 438 MET A O 1
ATOM 3315 N N . LYS A 1 439 ? 13.577 -18.943 -42.346 1.00 68.50 439 LYS A N 1
ATOM 3316 C CA . LYS A 1 439 ? 12.932 -17.805 -43.010 1.00 68.50 439 LYS A CA 1
ATOM 3317 C C . LYS A 1 439 ? 12.343 -16.872 -41.949 1.00 68.50 439 LYS A C 1
ATOM 3319 O O . LYS A 1 439 ? 11.519 -17.276 -41.136 1.00 68.50 439 LYS A O 1
ATOM 3324 N N . SER A 1 440 ? 12.752 -15.604 -41.968 1.00 78.69 440 SER A N 1
ATOM 3325 C CA . SER A 1 440 ? 12.141 -14.585 -41.106 1.00 78.69 440 SER A CA 1
ATOM 3326 C C . SER A 1 440 ? 10.711 -14.274 -41.576 1.00 78.69 440 SER A C 1
ATOM 3328 O O . SER A 1 440 ? 10.495 -14.172 -42.788 1.00 78.69 440 SER A O 1
ATOM 3330 N N . PRO A 1 441 ? 9.745 -14.078 -40.659 1.00 84.69 441 PRO A N 1
ATOM 3331 C CA . PRO A 1 441 ? 8.374 -13.732 -41.025 1.00 84.69 441 PRO A CA 1
ATOM 3332 C C . PRO A 1 441 ? 8.314 -12.371 -41.728 1.00 84.69 441 PRO A C 1
ATOM 3334 O O . PRO A 1 441 ? 9.094 -11.468 -41.416 1.00 84.69 441 PRO A O 1
ATOM 3337 N N . GLN A 1 442 ? 7.359 -12.202 -42.646 1.00 86.12 442 GLN A N 1
ATOM 3338 C CA . GLN A 1 442 ? 7.271 -11.015 -43.507 1.00 86.12 442 GLN A CA 1
ATOM 3339 C C . GLN A 1 442 ? 7.147 -9.708 -42.710 1.00 86.12 442 GLN A C 1
ATOM 3341 O O . GLN A 1 442 ? 7.820 -8.729 -43.016 1.00 86.12 442 GLN A O 1
ATOM 3346 N N . ARG A 1 443 ? 6.373 -9.716 -41.617 1.00 88.31 443 ARG A N 1
ATOM 3347 C CA . ARG A 1 443 ? 6.242 -8.566 -40.708 1.00 88.31 443 ARG A CA 1
ATOM 3348 C C . ARG A 1 443 ? 7.579 -8.142 -40.096 1.00 88.31 443 ARG A C 1
ATOM 3350 O O . ARG A 1 443 ? 7.853 -6.955 -39.984 1.00 88.31 443 ARG A O 1
ATOM 3357 N N . SER A 1 444 ? 8.421 -9.105 -39.716 1.00 86.00 444 SER A N 1
ATOM 3358 C CA . SER A 1 444 ? 9.749 -8.812 -39.168 1.00 86.00 444 SER A CA 1
ATOM 3359 C C . SER A 1 444 ? 10.621 -8.110 -40.197 1.00 86.00 444 SER A C 1
ATOM 3361 O O . SER A 1 444 ? 11.287 -7.150 -39.841 1.00 86.00 444 SER A O 1
ATOM 3363 N N . LYS A 1 445 ? 10.605 -8.578 -41.449 1.00 87.56 445 LYS A N 1
ATOM 3364 C CA . LYS A 1 445 ? 11.418 -8.000 -42.523 1.00 87.56 445 LYS A CA 1
ATOM 3365 C C . LYS A 1 445 ? 11.039 -6.549 -42.803 1.00 87.56 445 LYS A C 1
ATOM 3367 O O . LYS A 1 445 ? 11.924 -5.723 -42.948 1.00 87.56 445 LYS A O 1
ATOM 3372 N N . TRP A 1 446 ? 9.742 -6.243 -42.823 1.00 92.06 446 TRP A N 1
ATOM 3373 C CA . TRP A 1 446 ? 9.266 -4.869 -42.989 1.00 92.06 446 TRP A CA 1
ATOM 3374 C C . TRP A 1 446 ? 9.683 -3.959 -41.835 1.00 92.06 446 TRP A C 1
ATOM 3376 O O . TRP A 1 446 ? 10.158 -2.858 -42.082 1.00 92.06 446 TRP A O 1
ATOM 3386 N N . ILE A 1 447 ? 9.566 -4.426 -40.587 1.00 90.81 447 ILE A N 1
ATOM 3387 C CA . ILE A 1 447 ? 10.037 -3.668 -39.418 1.00 90.81 447 ILE A CA 1
ATOM 3388 C C . ILE A 1 447 ? 11.544 -3.408 -39.522 1.00 90.81 447 ILE A C 1
ATOM 3390 O O . ILE A 1 447 ? 11.980 -2.277 -39.338 1.00 90.81 447 ILE A O 1
ATOM 3394 N N . ASP A 1 448 ? 12.327 -4.440 -39.842 1.00 91.56 448 ASP A N 1
ATOM 3395 C CA . ASP A 1 448 ? 13.778 -4.319 -39.992 1.00 91.56 448 ASP A CA 1
ATOM 3396 C C . ASP A 1 448 ? 14.133 -3.336 -41.123 1.00 91.56 448 ASP A C 1
ATOM 3398 O O . ASP A 1 448 ? 14.985 -2.479 -40.928 1.00 91.56 448 ASP A O 1
ATOM 3402 N N . ALA A 1 449 ? 13.421 -3.376 -42.254 1.00 92.62 449 ALA A N 1
ATOM 3403 C CA . ALA A 1 449 ? 13.624 -2.450 -43.369 1.00 92.62 449 ALA A CA 1
ATOM 3404 C C . ALA A 1 449 ? 13.328 -0.990 -42.991 1.00 92.62 449 ALA A C 1
ATOM 3406 O O . ALA A 1 449 ? 14.124 -0.108 -43.304 1.00 92.62 449 ALA A O 1
ATOM 3407 N N . VAL A 1 450 ? 12.218 -0.733 -42.289 1.00 94.56 450 VAL A N 1
ATOM 3408 C CA . VAL A 1 450 ? 11.866 0.618 -41.817 1.00 94.56 450 VAL A CA 1
ATOM 3409 C C . VAL A 1 450 ? 12.919 1.141 -40.842 1.00 94.56 450 VAL A C 1
ATOM 3411 O O . VAL A 1 450 ? 13.361 2.279 -40.979 1.00 94.56 450 VAL A O 1
ATOM 3414 N N . ILE A 1 451 ? 13.362 0.310 -39.892 1.00 94.00 451 ILE A N 1
ATOM 3415 C CA . ILE A 1 451 ? 14.410 0.686 -38.935 1.00 94.00 451 ILE A CA 1
ATOM 3416 C C . ILE A 1 451 ? 15.721 0.981 -39.674 1.00 94.00 451 ILE A C 1
ATOM 3418 O O . ILE A 1 451 ? 16.314 2.032 -39.448 1.00 94.00 451 ILE A O 1
ATOM 3422 N N . SER A 1 452 ? 16.162 0.106 -40.581 1.00 94.31 452 SER A N 1
ATOM 3423 C CA . SER A 1 452 ? 17.394 0.307 -41.354 1.00 94.31 452 SER A CA 1
ATOM 3424 C C . SER A 1 452 ? 17.350 1.574 -42.210 1.00 94.31 452 SER A C 1
ATOM 3426 O O . SER A 1 452 ? 18.341 2.301 -42.260 1.00 94.31 452 SER A O 1
ATOM 3428 N N . LEU A 1 453 ? 16.210 1.875 -42.837 1.00 94.94 453 LEU A N 1
ATOM 3429 C CA . LEU A 1 453 ? 16.040 3.100 -43.617 1.00 94.94 453 LEU A CA 1
ATOM 3430 C C . LEU A 1 453 ? 16.079 4.345 -42.723 1.00 94.94 453 LEU A C 1
ATOM 3432 O O . LEU A 1 453 ? 16.736 5.319 -43.075 1.00 94.94 453 LEU A O 1
ATOM 3436 N N . ALA A 1 454 ? 15.433 4.303 -41.554 1.00 93.88 454 ALA A N 1
ATOM 3437 C CA . ALA A 1 454 ? 15.456 5.403 -40.593 1.00 93.88 454 ALA A CA 1
ATOM 3438 C C . ALA A 1 454 ? 16.875 5.680 -40.068 1.00 93.88 454 ALA A C 1
ATOM 3440 O O . ALA A 1 454 ? 17.284 6.836 -39.980 1.00 93.88 454 ALA A O 1
ATOM 3441 N N . VAL A 1 455 ? 17.651 4.630 -39.779 1.00 95.56 455 VAL A N 1
ATOM 3442 C CA . VAL A 1 455 ? 19.068 4.755 -39.400 1.00 95.56 455 VAL A CA 1
ATOM 3443 C C . VAL A 1 455 ? 19.885 5.360 -40.531 1.00 95.56 455 VAL A C 1
ATOM 3445 O O . VAL A 1 455 ? 20.634 6.303 -40.293 1.00 95.56 455 VAL A O 1
ATOM 3448 N N . GLY A 1 456 ? 19.741 4.838 -41.753 1.00 94.44 456 GLY A N 1
ATOM 3449 C CA . GLY A 1 456 ? 20.463 5.342 -42.919 1.00 94.44 456 GLY A CA 1
ATOM 3450 C C . GLY A 1 456 ? 20.157 6.815 -43.186 1.00 94.44 456 GLY A C 1
ATOM 3451 O O . GLY A 1 456 ? 21.079 7.605 -43.366 1.00 94.44 456 GLY A O 1
ATOM 3452 N N . ALA A 1 457 ? 18.880 7.201 -43.127 1.00 93.56 457 ALA A N 1
ATOM 3453 C CA . ALA A 1 457 ? 18.443 8.584 -43.287 1.00 93.56 457 ALA A CA 1
ATOM 3454 C C . ALA A 1 457 ? 19.002 9.498 -42.188 1.00 93.56 457 ALA A C 1
ATOM 3456 O O . ALA A 1 457 ? 19.489 10.586 -42.488 1.00 93.56 457 ALA A O 1
ATOM 3457 N N . LEU A 1 458 ? 18.984 9.050 -40.928 1.00 93.06 458 LEU A N 1
ATOM 3458 C CA . LEU A 1 458 ? 19.561 9.807 -39.822 1.00 93.06 458 LEU A CA 1
ATOM 3459 C C . LEU A 1 458 ? 21.075 9.982 -39.986 1.00 93.06 458 LEU A C 1
ATOM 3461 O O . LEU A 1 458 ? 21.569 11.092 -39.836 1.00 93.06 458 LEU A O 1
ATOM 3465 N N . MET A 1 459 ? 21.814 8.917 -40.306 1.00 93.56 459 MET A N 1
ATOM 3466 C CA . MET A 1 459 ? 23.267 8.996 -40.497 1.00 93.56 459 MET A CA 1
ATOM 3467 C C . MET A 1 459 ? 23.631 9.873 -41.696 1.00 93.56 459 MET A C 1
ATOM 3469 O O . MET A 1 459 ? 24.557 10.673 -41.599 1.00 93.56 459 MET A O 1
ATOM 3473 N N . ALA A 1 460 ? 22.871 9.788 -42.791 1.00 91.75 460 ALA A N 1
ATOM 3474 C CA . ALA A 1 460 ? 23.032 10.674 -43.938 1.00 91.75 460 ALA A CA 1
ATOM 3475 C C . ALA A 1 460 ? 22.776 12.140 -43.557 1.00 91.75 460 ALA A C 1
ATOM 3477 O O . ALA A 1 460 ? 23.569 13.007 -43.916 1.00 91.75 460 ALA A O 1
ATOM 3478 N N . ALA A 1 461 ? 21.720 12.414 -42.783 1.00 89.31 461 ALA A N 1
ATOM 3479 C CA . ALA A 1 461 ? 21.430 13.752 -42.278 1.00 89.31 461 ALA A CA 1
ATOM 3480 C C . ALA A 1 461 ? 22.556 14.273 -41.372 1.00 89.31 461 ALA A C 1
ATOM 3482 O O . ALA A 1 461 ? 23.031 15.385 -41.574 1.00 89.31 461 ALA A O 1
ATOM 3483 N N . LEU A 1 462 ? 23.029 13.470 -40.414 1.00 89.31 462 LEU A N 1
ATOM 3484 C CA . LEU A 1 462 ? 24.124 13.852 -39.518 1.00 89.31 462 LEU A CA 1
ATOM 3485 C C . LEU A 1 462 ? 25.422 14.126 -40.281 1.00 89.31 462 LEU A C 1
ATOM 3487 O O . LEU A 1 462 ? 26.063 15.143 -40.031 1.00 89.31 462 LEU A O 1
ATOM 3491 N N . ALA A 1 463 ? 25.793 13.257 -41.225 1.00 89.38 463 ALA A N 1
ATOM 3492 C CA . ALA A 1 463 ? 26.983 13.446 -42.048 1.00 89.38 463 ALA A CA 1
ATOM 3493 C C . ALA A 1 463 ? 26.872 14.710 -42.915 1.00 89.38 463 ALA A C 1
ATOM 3495 O O . ALA A 1 463 ? 27.816 15.495 -42.983 1.00 89.38 463 ALA A O 1
ATOM 3496 N N . PHE A 1 464 ? 25.708 14.936 -43.532 1.00 87.31 464 PHE A N 1
ATOM 3497 C CA . PHE A 1 464 ? 25.460 16.104 -44.373 1.00 87.31 464 PHE A CA 1
ATOM 3498 C C . PHE A 1 464 ? 25.476 17.407 -43.566 1.00 87.31 464 PHE A C 1
ATOM 3500 O O . PHE A 1 464 ? 26.276 18.296 -43.850 1.00 87.31 464 PHE A O 1
ATOM 3507 N N . PHE A 1 465 ? 24.642 17.519 -42.528 1.00 86.12 465 PHE A N 1
ATOM 3508 C CA . PHE A 1 465 ? 24.558 18.740 -41.722 1.00 86.12 465 PHE A CA 1
ATOM 3509 C C . PHE A 1 465 ? 25.830 18.985 -40.908 1.00 86.12 465 PHE A C 1
ATOM 3511 O O . PHE A 1 465 ? 26.228 20.136 -40.756 1.00 86.12 465 PHE A O 1
ATOM 3518 N N . GLY A 1 466 ? 26.512 17.930 -40.450 1.00 85.00 466 GLY A N 1
ATOM 3519 C CA . GLY A 1 466 ? 27.817 18.044 -39.800 1.00 85.00 466 GLY A CA 1
ATOM 3520 C C . GLY A 1 466 ? 28.879 18.624 -40.734 1.00 85.00 466 GLY A C 1
ATOM 3521 O O . GLY A 1 466 ? 29.545 19.591 -40.374 1.00 85.00 466 GLY A O 1
ATOM 3522 N N . ALA A 1 467 ? 28.985 18.107 -41.963 1.00 82.62 467 ALA A N 1
ATOM 3523 C CA . ALA A 1 467 ? 29.930 18.620 -42.958 1.00 82.62 467 ALA A CA 1
ATOM 3524 C C . ALA A 1 467 ? 29.645 20.080 -43.358 1.00 82.62 467 ALA A C 1
ATOM 3526 O O . ALA A 1 467 ? 30.570 20.835 -43.655 1.00 82.62 467 ALA A O 1
ATOM 3527 N N . VAL A 1 468 ? 28.373 20.485 -43.361 1.00 81.88 468 VAL A N 1
ATOM 3528 C CA . VAL A 1 468 ? 27.957 21.868 -43.634 1.00 81.88 468 VAL A CA 1
ATOM 3529 C C . VAL A 1 468 ? 28.263 22.798 -42.454 1.00 81.88 468 VAL A C 1
ATOM 3531 O O . VAL A 1 468 ? 28.673 23.936 -42.674 1.00 81.88 468 VAL A O 1
ATOM 3534 N N . ALA A 1 469 ? 28.075 22.334 -41.216 1.00 78.88 469 ALA A N 1
ATOM 3535 C CA . ALA A 1 469 ? 28.198 23.154 -40.011 1.00 78.88 469 ALA A CA 1
ATOM 3536 C C . ALA A 1 469 ? 29.646 23.535 -39.658 1.00 78.88 469 ALA A C 1
ATOM 3538 O O . ALA A 1 469 ? 29.859 24.561 -39.016 1.00 78.88 469 ALA A O 1
ATOM 3539 N N . THR A 1 470 ? 30.642 22.749 -40.079 1.00 71.94 470 THR A N 1
ATOM 3540 C CA . THR A 1 470 ? 32.067 23.015 -39.806 1.00 71.94 470 THR A CA 1
ATOM 3541 C C . THR A 1 470 ? 32.872 23.212 -41.096 1.00 71.94 470 THR A C 1
ATOM 3543 O O . THR A 1 470 ? 33.608 22.311 -41.509 1.00 71.94 470 THR A O 1
ATOM 3546 N N . PRO A 1 471 ? 32.758 24.371 -41.770 1.00 66.38 471 PRO A N 1
ATOM 3547 C CA . PRO A 1 471 ? 33.547 24.648 -42.963 1.00 66.38 471 PRO A CA 1
ATOM 3548 C C . PRO A 1 471 ? 35.012 24.961 -42.604 1.00 66.38 471 PRO A C 1
ATOM 3550 O O . PRO A 1 471 ? 35.294 25.959 -41.948 1.00 66.38 471 PRO A O 1
ATOM 3553 N N . GLY A 1 472 ? 35.956 24.140 -43.084 1.00 69.56 472 GLY A N 1
ATOM 3554 C CA . GLY A 1 472 ? 37.400 24.423 -43.043 1.00 69.56 472 GLY A CA 1
ATOM 3555 C C . GLY A 1 472 ? 38.267 23.314 -42.437 1.00 69.56 472 GLY A C 1
ATOM 3556 O O . GLY A 1 472 ? 37.769 22.316 -41.926 1.00 69.56 472 GLY A O 1
ATOM 3557 N N . LEU A 1 473 ? 39.591 23.494 -42.518 1.00 71.50 473 LEU A N 1
ATOM 3558 C CA . LEU A 1 473 ? 40.574 22.628 -41.858 1.00 71.50 473 LEU A CA 1
ATOM 3559 C C . LEU A 1 473 ? 40.610 22.941 -40.353 1.00 71.50 473 LEU A C 1
ATOM 3561 O O . LEU A 1 473 ? 40.864 24.099 -40.005 1.00 71.50 473 LEU A O 1
ATOM 3565 N N . PRO A 1 474 ? 40.412 21.944 -39.469 1.00 81.19 474 PRO A N 1
ATOM 3566 C CA . PRO A 1 474 ? 40.579 22.127 -38.029 1.00 81.19 474 PRO A CA 1
ATOM 3567 C C . PRO A 1 474 ? 41.978 22.659 -37.692 1.00 81.19 474 PRO A C 1
ATOM 3569 O O . PRO A 1 474 ? 42.951 22.296 -38.353 1.00 81.19 474 PRO A O 1
ATOM 3572 N N . GLU A 1 475 ? 42.109 23.463 -36.634 1.00 85.69 475 GLU A N 1
ATOM 3573 C CA . GLU A 1 475 ? 43.417 23.972 -36.176 1.00 85.69 475 GLU A CA 1
ATOM 3574 C C . GLU A 1 475 ? 44.421 22.843 -35.916 1.00 85.69 475 GLU A C 1
ATOM 3576 O O . GLU A 1 475 ? 45.587 22.944 -36.285 1.00 85.69 475 GLU A O 1
ATOM 3581 N N . VAL A 1 476 ? 43.940 21.716 -35.388 1.00 87.94 476 VAL A N 1
ATOM 3582 C CA . VAL A 1 476 ? 44.740 20.506 -35.160 1.00 87.94 476 VAL A CA 1
ATOM 3583 C C . VAL A 1 476 ? 45.342 19.960 -36.463 1.00 87.94 476 VAL A C 1
ATOM 3585 O O . VAL A 1 476 ? 46.491 19.528 -36.481 1.00 87.94 476 VAL A O 1
ATOM 3588 N N . ALA A 1 477 ? 44.605 20.014 -37.577 1.00 88.69 477 ALA A N 1
ATOM 3589 C CA . ALA A 1 477 ? 45.116 19.562 -38.871 1.00 88.69 477 ALA A CA 1
ATOM 3590 C C . ALA A 1 477 ? 46.240 20.477 -39.387 1.00 88.69 477 ALA A C 1
ATOM 3592 O O . ALA A 1 477 ? 47.220 19.983 -39.942 1.00 88.69 477 ALA A O 1
ATOM 3593 N N . LYS A 1 478 ? 46.127 21.795 -39.162 1.00 89.75 478 LYS A N 1
ATOM 3594 C CA . LYS A 1 478 ? 47.190 22.759 -39.497 1.00 89.75 478 LYS A CA 1
ATOM 3595 C C . LYS A 1 478 ? 48.439 22.521 -38.654 1.00 89.75 478 LYS A C 1
ATOM 3597 O O . LYS A 1 478 ? 49.531 22.442 -39.206 1.00 89.75 478 LYS A O 1
ATOM 3602 N N . TYR A 1 479 ? 48.260 22.314 -37.349 1.00 92.62 479 TYR A N 1
ATOM 3603 C CA . TYR A 1 479 ? 49.355 22.001 -36.436 1.00 92.62 479 TYR A CA 1
ATOM 3604 C C . TYR A 1 479 ? 50.166 20.796 -36.926 1.00 92.62 479 TYR A C 1
ATOM 3606 O O . TYR A 1 479 ? 51.382 20.904 -37.079 1.00 92.62 479 TYR A O 1
ATOM 3614 N N . TYR A 1 480 ? 49.508 19.677 -37.253 1.00 93.12 480 TYR A N 1
ATOM 3615 C CA . TYR A 1 480 ? 50.213 18.501 -37.766 1.00 93.12 480 TYR A CA 1
ATOM 3616 C C . TYR A 1 480 ? 50.882 18.748 -39.118 1.00 93.12 480 TYR A C 1
ATOM 3618 O O . TYR A 1 480 ? 52.002 18.283 -39.323 1.00 93.12 480 TYR A O 1
ATOM 3626 N N . ALA A 1 481 ? 50.246 19.489 -40.028 1.00 90.56 481 ALA A N 1
ATOM 3627 C CA . ALA A 1 481 ? 50.842 19.805 -41.323 1.00 90.56 481 ALA A CA 1
ATOM 3628 C C . ALA A 1 481 ? 52.140 20.622 -41.190 1.00 90.56 481 ALA A C 1
ATOM 3630 O O . ALA A 1 481 ? 53.106 20.352 -41.898 1.00 90.56 481 ALA A O 1
ATOM 3631 N N . GLU A 1 482 ? 52.182 21.576 -40.259 1.00 92.44 482 GLU A N 1
ATOM 3632 C CA . GLU A 1 482 ? 53.353 22.428 -40.019 1.00 92.44 482 GLU A CA 1
ATOM 3633 C C . GLU A 1 482 ? 54.454 21.708 -39.226 1.00 92.44 482 GLU A C 1
ATOM 3635 O O . GLU A 1 482 ? 55.640 21.886 -39.501 1.00 92.44 482 GLU A O 1
ATOM 3640 N N . HIS A 1 483 ? 54.079 20.862 -38.261 1.00 93.12 483 HIS A N 1
ATOM 3641 C CA . HIS A 1 483 ? 55.020 20.323 -37.276 1.00 93.12 483 HIS A CA 1
ATOM 3642 C C . HIS A 1 483 ? 55.483 18.883 -37.546 1.00 93.12 483 HIS A C 1
ATOM 3644 O O . HIS A 1 483 ? 56.442 18.446 -36.911 1.00 93.12 483 HIS A O 1
ATOM 3650 N N . SER A 1 484 ? 54.881 18.141 -38.486 1.00 93.06 484 SER A N 1
ATOM 3651 C CA . SER A 1 484 ? 55.279 16.741 -38.756 1.00 93.06 484 SER A CA 1
ATOM 3652 C C . SER A 1 484 ? 56.728 16.601 -39.223 1.00 93.06 484 SER A C 1
ATOM 3654 O O . SER A 1 484 ? 57.453 15.737 -38.735 1.00 93.06 484 SER A O 1
ATOM 3656 N N . LEU A 1 485 ? 57.182 17.480 -40.121 1.00 92.00 485 LEU A N 1
ATOM 3657 C CA . LEU A 1 485 ? 58.571 17.461 -40.580 1.00 92.00 485 LEU A CA 1
ATOM 3658 C C . LEU A 1 485 ? 59.517 18.104 -39.556 1.00 92.00 485 LEU A C 1
ATOM 3660 O O . LEU A 1 485 ? 60.628 17.621 -39.364 1.00 92.00 485 LEU A O 1
ATOM 3664 N N . LEU A 1 486 ? 59.079 19.185 -38.900 1.00 91.88 486 LEU A N 1
ATOM 3665 C CA . LEU A 1 486 ? 59.918 19.983 -38.000 1.00 91.88 486 LEU A CA 1
ATOM 3666 C C . LEU A 1 486 ? 60.193 19.292 -36.659 1.00 91.88 486 LEU A C 1
ATOM 3668 O O . LEU A 1 486 ? 61.319 19.353 -36.172 1.00 91.88 486 LEU A O 1
ATOM 3672 N N . LEU A 1 487 ? 59.179 18.659 -36.060 1.00 91.31 487 LEU A N 1
ATOM 3673 C CA . LEU A 1 487 ? 59.289 18.030 -34.739 1.00 91.31 487 LEU A CA 1
ATOM 3674 C C . LEU A 1 487 ? 59.550 16.524 -34.821 1.00 91.31 487 LEU A C 1
ATOM 3676 O O . LEU A 1 487 ? 60.364 16.016 -34.059 1.00 91.31 487 LEU A O 1
ATOM 3680 N N . ALA A 1 488 ? 58.890 15.825 -35.747 1.00 89.62 488 ALA A N 1
ATOM 3681 C CA . ALA A 1 488 ? 58.916 14.361 -35.837 1.00 89.62 488 ALA A CA 1
ATOM 3682 C C . ALA A 1 488 ? 59.706 13.827 -37.050 1.00 89.62 488 ALA A C 1
ATOM 3684 O O . ALA A 1 488 ? 59.731 12.626 -37.305 1.00 89.62 488 ALA A O 1
ATOM 3685 N N . GLN A 1 489 ? 60.365 14.716 -37.809 1.00 91.69 489 GLN A N 1
ATOM 3686 C CA . GLN A 1 489 ? 61.301 14.378 -38.893 1.00 91.69 489 GLN A CA 1
ATOM 3687 C C . GLN A 1 489 ? 60.718 13.494 -40.014 1.00 91.69 489 GLN A C 1
ATOM 3689 O O . GLN A 1 489 ? 61.462 12.828 -40.735 1.00 91.69 489 GLN A O 1
ATOM 3694 N N . GLY A 1 490 ? 59.394 13.501 -40.207 1.00 90.19 490 GLY A N 1
ATOM 3695 C CA . GLY A 1 490 ? 58.721 12.691 -41.224 1.00 90.19 490 GLY A CA 1
ATOM 3696 C C . GLY A 1 490 ? 57.907 13.521 -42.216 1.00 90.19 490 GLY A C 1
ATOM 3697 O O . GLY A 1 490 ? 57.175 14.434 -41.840 1.00 90.19 490 GLY A O 1
ATOM 3698 N N . SER A 1 491 ? 58.010 13.180 -43.505 1.00 89.19 491 SER A N 1
ATOM 3699 C CA . SER A 1 491 ? 57.252 13.829 -44.587 1.00 89.19 491 SER A CA 1
ATOM 3700 C C . SER A 1 491 ? 55.852 13.239 -44.793 1.00 89.19 491 SER A C 1
ATOM 3702 O O . SER A 1 491 ? 54.959 13.931 -45.279 1.00 89.19 491 SER A O 1
ATOM 3704 N N . ASN A 1 492 ? 55.629 11.978 -44.402 1.00 92.25 492 ASN A N 1
ATOM 3705 C CA . ASN A 1 492 ? 54.299 11.374 -44.395 1.00 92.25 492 ASN A CA 1
ATOM 3706 C C . ASN A 1 492 ? 53.566 11.751 -43.101 1.00 92.25 492 ASN A C 1
ATOM 3708 O O . ASN A 1 492 ? 53.724 11.096 -42.071 1.00 92.25 492 ASN A O 1
ATOM 3712 N N . ILE A 1 493 ? 52.740 12.794 -43.188 1.00 92.19 493 ILE A N 1
ATOM 3713 C CA . ILE A 1 493 ? 51.969 13.335 -42.062 1.00 92.19 493 ILE A CA 1
ATOM 3714 C C . ILE A 1 493 ? 51.081 12.260 -41.414 1.00 92.19 493 ILE A C 1
ATOM 3716 O O . ILE A 1 493 ? 51.003 12.202 -40.192 1.00 92.19 493 ILE A O 1
ATOM 3720 N N . VAL A 1 494 ? 50.440 11.379 -42.194 1.00 92.12 494 VAL A N 1
ATOM 3721 C CA . VAL A 1 494 ? 49.552 10.335 -41.647 1.00 92.12 494 VAL A CA 1
ATOM 3722 C C . VAL A 1 494 ? 50.351 9.342 -40.807 1.00 92.12 494 VAL A C 1
ATOM 3724 O O . VAL A 1 494 ? 49.985 9.078 -39.662 1.00 92.12 494 VAL A O 1
ATOM 3727 N N . ASN A 1 495 ? 51.471 8.848 -41.340 1.00 92.56 495 ASN A N 1
ATOM 3728 C CA . ASN A 1 495 ? 52.346 7.923 -40.619 1.00 92.56 495 ASN A CA 1
ATOM 3729 C C . ASN A 1 495 ? 52.944 8.560 -39.352 1.00 92.56 495 ASN A C 1
ATOM 3731 O O . ASN A 1 495 ? 52.992 7.932 -38.299 1.00 92.56 495 ASN A O 1
ATOM 3735 N N . VAL A 1 496 ? 53.359 9.826 -39.434 1.00 94.06 496 VAL A N 1
ATOM 3736 C CA . VAL A 1 496 ? 53.877 10.577 -38.282 1.00 94.06 496 VAL A CA 1
ATOM 3737 C C . VAL A 1 496 ? 52.807 10.749 -37.201 1.00 94.06 496 VAL A C 1
ATOM 3739 O O . VAL A 1 496 ? 53.098 10.573 -36.020 1.00 94.06 496 VAL A O 1
ATOM 3742 N N . ILE A 1 497 ? 51.556 11.034 -37.578 1.00 93.62 497 ILE A N 1
ATOM 3743 C CA . ILE A 1 497 ? 50.460 11.143 -36.608 1.00 93.62 497 ILE A CA 1
ATOM 3744 C C . ILE A 1 497 ? 50.267 9.824 -35.859 1.00 93.62 497 ILE A C 1
ATOM 3746 O O . ILE A 1 497 ? 50.176 9.845 -34.635 1.00 93.62 497 ILE A O 1
ATOM 3750 N N . ILE A 1 498 ? 50.203 8.689 -36.557 1.00 93.88 498 ILE A N 1
ATOM 3751 C CA . ILE A 1 498 ? 49.885 7.405 -35.914 1.00 93.88 498 ILE A CA 1
ATOM 3752 C C . ILE A 1 498 ? 51.072 6.812 -35.139 1.00 93.88 498 ILE A C 1
ATOM 3754 O O . ILE A 1 498 ? 50.848 6.109 -34.158 1.00 93.88 498 ILE A O 1
ATOM 3758 N N . VAL A 1 499 ? 52.321 7.083 -35.533 1.00 93.75 499 VAL A N 1
ATOM 3759 C CA . VAL A 1 499 ? 53.507 6.501 -34.872 1.00 93.75 499 VAL A CA 1
ATOM 3760 C C . VAL A 1 499 ? 54.106 7.413 -33.800 1.00 93.75 499 VAL A C 1
ATOM 3762 O O . VAL A 1 499 ? 54.678 6.895 -32.845 1.00 93.75 499 VAL A O 1
ATOM 3765 N N . ASP A 1 500 ? 53.966 8.735 -33.923 1.00 94.56 500 ASP A N 1
ATOM 3766 C CA . ASP A 1 500 ? 54.602 9.706 -33.023 1.00 94.56 500 ASP A CA 1
ATOM 3767 C C . ASP A 1 500 ? 53.550 10.487 -32.216 1.00 94.56 500 ASP A C 1
ATOM 3769 O O . ASP A 1 500 ? 53.265 10.151 -31.064 1.00 94.56 500 ASP A O 1
ATOM 3773 N N . PHE A 1 501 ? 52.855 11.448 -32.841 1.00 93.94 501 PHE A N 1
ATOM 3774 C CA . PHE A 1 501 ? 51.946 12.354 -32.122 1.00 93.94 501 PHE A CA 1
ATOM 3775 C C . PHE A 1 501 ? 50.790 11.646 -31.397 1.00 93.94 501 PHE A C 1
ATOM 3777 O O . PHE A 1 501 ? 50.336 12.115 -30.352 1.00 93.94 501 PHE A O 1
ATOM 3784 N N . ARG A 1 502 ? 50.275 10.547 -31.959 1.00 94.62 502 ARG A N 1
ATOM 3785 C CA . ARG A 1 502 ? 49.173 9.735 -31.413 1.00 94.62 502 ARG A CA 1
ATOM 3786 C C . ARG A 1 502 ? 49.551 8.254 -31.316 1.00 94.62 502 ARG A C 1
ATOM 3788 O O . ARG A 1 502 ? 48.700 7.380 -31.465 1.00 94.62 502 ARG A O 1
ATOM 3795 N N . ALA A 1 503 ? 50.816 7.976 -30.991 1.00 94.88 503 ALA A N 1
ATOM 3796 C CA . ALA A 1 503 ? 51.366 6.622 -30.855 1.00 94.88 503 ALA A CA 1
ATOM 3797 C C . ALA A 1 503 ? 50.551 5.687 -29.939 1.00 94.88 503 ALA A C 1
ATOM 3799 O O . ALA A 1 503 ? 50.495 4.476 -30.158 1.00 94.88 503 ALA A O 1
ATOM 3800 N N . LEU A 1 504 ? 49.905 6.243 -28.905 1.00 96.31 504 LEU A N 1
ATOM 3801 C CA . LEU A 1 504 ? 49.086 5.479 -27.960 1.00 96.31 504 LEU A CA 1
ATOM 3802 C C . LEU A 1 504 ? 47.864 4.823 -28.618 1.00 96.31 504 LEU A C 1
ATOM 3804 O O . LEU A 1 504 ? 47.504 3.714 -28.223 1.00 96.31 504 LEU A O 1
ATOM 3808 N N . ASP A 1 505 ? 47.259 5.461 -29.623 1.00 95.69 505 ASP A N 1
ATOM 3809 C CA . ASP A 1 505 ? 46.110 4.888 -30.332 1.00 95.69 505 ASP A CA 1
ATOM 3810 C C . ASP A 1 505 ? 46.550 3.651 -31.125 1.00 95.69 505 ASP A C 1
ATOM 3812 O O . ASP A 1 505 ? 45.944 2.586 -31.006 1.00 95.69 505 ASP A O 1
ATOM 3816 N N . THR A 1 506 ? 47.688 3.745 -31.819 1.00 95.44 506 THR A N 1
ATOM 3817 C CA . THR A 1 506 ? 48.294 2.631 -32.562 1.00 95.44 506 THR A CA 1
ATOM 3818 C C . THR A 1 506 ? 48.707 1.483 -31.643 1.00 95.44 506 THR A C 1
ATOM 3820 O O . THR A 1 506 ? 48.461 0.317 -31.957 1.00 95.44 506 THR A O 1
ATOM 3823 N N . LEU A 1 507 ? 49.282 1.778 -30.471 1.00 96.88 507 LEU A N 1
ATOM 3824 C CA . LEU A 1 507 ? 49.576 0.754 -29.461 1.00 96.88 507 LEU A CA 1
ATOM 3825 C C . LEU A 1 507 ? 48.293 0.032 -29.011 1.00 96.88 507 LEU A C 1
ATOM 3827 O O . LEU A 1 507 ? 48.284 -1.195 -28.860 1.00 96.88 507 LEU A O 1
ATOM 3831 N N . GLY A 1 508 ? 47.202 0.781 -28.829 1.00 96.56 508 GLY A N 1
ATOM 3832 C CA . GLY A 1 508 ? 45.880 0.240 -28.523 1.00 96.56 508 GLY A CA 1
ATOM 3833 C C . GLY A 1 508 ? 45.347 -0.673 -29.629 1.00 96.56 508 GLY A C 1
ATOM 3834 O O . GLY A 1 508 ? 44.951 -1.806 -29.350 1.00 96.56 508 GLY A O 1
ATOM 3835 N N . GLU A 1 509 ? 45.392 -0.230 -30.884 1.00 94.69 509 GLU A N 1
ATOM 3836 C CA . GLU A 1 509 ? 44.949 -1.010 -32.047 1.00 94.69 509 GLU A CA 1
ATOM 3837 C C . GLU A 1 509 ? 45.742 -2.315 -32.210 1.00 94.69 509 GLU A C 1
ATOM 3839 O O . GLU A 1 509 ? 45.144 -3.388 -32.354 1.00 94.69 509 GLU A O 1
ATOM 3844 N N . ILE A 1 510 ? 47.076 -2.261 -32.097 1.00 96.00 510 ILE A N 1
ATOM 3845 C CA . ILE A 1 510 ? 47.944 -3.452 -32.123 1.00 96.00 510 ILE A CA 1
ATOM 3846 C C . ILE A 1 510 ? 47.555 -4.414 -30.996 1.00 96.00 510 ILE A C 1
ATOM 3848 O O . ILE A 1 510 ? 47.455 -5.625 -31.217 1.00 96.00 510 ILE A O 1
ATOM 3852 N N . THR A 1 511 ? 47.280 -3.888 -29.800 1.00 97.25 511 THR A N 1
ATOM 3853 C CA . THR A 1 511 ? 46.841 -4.697 -28.658 1.00 97.25 511 THR A CA 1
ATOM 3854 C C . THR A 1 511 ? 45.494 -5.372 -28.936 1.00 97.25 511 THR A C 1
ATOM 3856 O O . THR A 1 511 ? 45.347 -6.563 -28.662 1.00 97.25 511 THR A O 1
ATOM 3859 N N . VAL A 1 512 ? 44.524 -4.667 -29.532 1.00 97.19 512 VAL A N 1
ATOM 3860 C CA . VAL A 1 512 ? 43.218 -5.238 -29.919 1.00 97.19 512 VAL A CA 1
ATOM 3861 C C . VAL A 1 512 ? 43.389 -6.374 -30.929 1.00 97.19 512 VAL A C 1
ATOM 3863 O O . VAL A 1 512 ? 42.798 -7.440 -30.745 1.00 97.19 512 VAL A O 1
ATOM 3866 N N . VAL A 1 513 ? 44.220 -6.190 -31.959 1.00 94.56 513 VAL A N 1
ATOM 3867 C CA . VAL A 1 513 ? 44.493 -7.232 -32.964 1.00 94.56 513 VAL A CA 1
ATOM 3868 C C . VAL A 1 513 ? 45.193 -8.438 -32.331 1.00 94.56 513 VAL A C 1
ATOM 3870 O O . VAL A 1 513 ? 44.797 -9.579 -32.585 1.00 94.56 513 VAL A O 1
ATOM 3873 N N . ALA A 1 514 ? 46.180 -8.211 -31.460 1.00 96.94 514 ALA A N 1
ATOM 3874 C CA . ALA A 1 514 ? 46.876 -9.277 -30.744 1.00 96.94 514 ALA A CA 1
ATOM 3875 C C . ALA A 1 514 ? 45.917 -10.079 -29.849 1.00 96.94 514 ALA A C 1
ATOM 3877 O O . ALA A 1 514 ? 45.895 -11.311 -29.906 1.00 96.94 514 ALA A O 1
ATOM 3878 N N . VAL A 1 515 ? 45.069 -9.396 -29.073 1.00 97.25 515 VAL A N 1
ATOM 3879 C CA . VAL A 1 515 ? 44.061 -10.031 -28.209 1.00 97.25 515 VAL A CA 1
ATOM 3880 C C . VAL A 1 515 ? 43.020 -10.787 -29.035 1.00 97.25 515 VAL A C 1
ATOM 3882 O O . VAL A 1 515 ? 42.682 -11.919 -28.686 1.00 97.25 515 VAL A O 1
ATOM 3885 N N . ALA A 1 516 ? 42.548 -10.226 -30.152 1.00 95.56 516 ALA A N 1
ATOM 3886 C CA . ALA A 1 516 ? 41.639 -10.919 -31.064 1.00 95.56 516 ALA A CA 1
ATOM 3887 C C . ALA A 1 516 ? 42.281 -12.200 -31.627 1.00 95.56 516 ALA A C 1
ATOM 3889 O O . ALA A 1 516 ? 41.651 -13.260 -31.612 1.00 95.56 516 ALA A O 1
ATOM 3890 N N . GLY A 1 517 ? 43.551 -12.136 -32.041 1.00 94.50 517 GLY A N 1
ATOM 3891 C CA . GLY A 1 517 ? 44.321 -13.295 -32.499 1.00 94.50 517 GLY A CA 1
ATOM 3892 C C . GLY A 1 517 ? 44.462 -14.383 -31.428 1.00 94.50 517 GLY A C 1
ATOM 3893 O O . GLY A 1 517 ? 44.170 -15.553 -31.692 1.00 94.50 517 GLY A O 1
ATOM 3894 N N . ILE A 1 518 ? 44.828 -14.004 -30.197 1.00 96.31 518 ILE A N 1
ATOM 3895 C CA . ILE A 1 518 ? 44.917 -14.921 -29.045 1.00 96.31 518 ILE A CA 1
ATOM 3896 C C . ILE A 1 518 ? 43.546 -15.536 -28.727 1.00 96.31 518 ILE A C 1
ATOM 3898 O O . ILE A 1 518 ? 43.451 -16.737 -28.451 1.00 96.31 518 ILE A O 1
ATOM 3902 N N . GLY A 1 519 ? 42.475 -14.743 -28.796 1.00 96.00 519 GLY A N 1
ATOM 3903 C CA . GLY A 1 519 ? 41.101 -15.190 -28.574 1.00 96.00 519 GLY A CA 1
ATOM 3904 C C . GLY A 1 519 ? 40.655 -16.229 -29.602 1.00 96.00 519 GLY A C 1
ATOM 3905 O O . GLY A 1 519 ? 40.179 -17.303 -29.226 1.00 96.00 519 GLY A O 1
ATOM 3906 N N . VAL A 1 520 ? 40.882 -15.962 -30.892 1.00 92.12 520 VAL A N 1
ATOM 3907 C CA . VAL A 1 520 ? 40.598 -16.914 -31.980 1.00 92.12 520 VAL A CA 1
ATOM 3908 C C . VAL A 1 520 ? 41.393 -18.207 -31.787 1.00 92.12 520 VAL A C 1
ATOM 3910 O O . VAL A 1 520 ? 40.818 -19.296 -31.847 1.00 92.12 520 VAL A O 1
ATOM 3913 N N . PHE A 1 521 ? 42.692 -18.112 -31.493 1.00 93.88 521 PHE A N 1
ATOM 3914 C CA . PHE A 1 521 ? 43.538 -19.281 -31.245 1.00 93.88 521 PHE A CA 1
ATOM 3915 C C . PHE A 1 521 ? 43.042 -20.123 -30.060 1.00 93.88 521 PHE A C 1
ATOM 3917 O O . PHE A 1 521 ? 42.967 -21.353 -30.151 1.00 93.88 521 PHE A O 1
ATOM 3924 N N . SER A 1 522 ? 42.656 -19.465 -28.966 1.00 94.12 522 SER A N 1
ATOM 3925 C CA . SER A 1 522 ? 42.149 -20.120 -27.756 1.00 94.12 522 SER A CA 1
ATOM 3926 C C . SER A 1 522 ? 40.821 -20.836 -28.012 1.00 94.12 522 SER A C 1
ATOM 3928 O O . SER A 1 522 ? 40.671 -21.999 -27.634 1.00 94.12 522 SER A O 1
ATOM 3930 N N . LEU A 1 523 ? 39.888 -20.195 -28.725 1.00 92.88 523 LEU A N 1
ATOM 3931 C CA . LEU A 1 523 ? 38.612 -20.804 -29.120 1.00 92.88 523 LEU A CA 1
ATOM 3932 C C . LEU A 1 523 ? 38.814 -22.025 -30.025 1.00 92.88 523 LEU A C 1
ATOM 3934 O O . LEU A 1 523 ? 38.190 -23.064 -29.805 1.00 92.88 523 LEU A O 1
ATOM 3938 N N . LEU A 1 524 ? 39.718 -21.938 -31.005 1.00 89.06 524 LEU A N 1
ATOM 3939 C CA . LEU A 1 524 ? 40.031 -23.065 -31.887 1.00 89.06 524 LEU A CA 1
ATOM 3940 C C . LEU A 1 524 ? 40.612 -24.249 -31.106 1.00 89.06 524 LEU A C 1
ATOM 3942 O O . LEU A 1 524 ? 40.185 -25.387 -31.317 1.00 89.06 524 LEU A O 1
ATOM 3946 N N . LYS A 1 525 ? 41.536 -24.002 -30.169 1.00 91.75 525 LYS A N 1
ATOM 3947 C CA . LYS A 1 525 ? 42.093 -25.060 -29.313 1.00 91.75 525 LYS A CA 1
ATOM 3948 C C . LYS A 1 525 ? 41.035 -25.712 -28.428 1.00 91.75 525 LYS A C 1
ATOM 3950 O O . LYS A 1 525 ? 41.020 -26.939 -28.338 1.00 91.75 525 LYS A O 1
ATOM 3955 N N . LEU A 1 526 ? 40.148 -24.926 -27.817 1.00 90.56 526 LEU A N 1
ATOM 3956 C CA . LEU A 1 526 ? 39.072 -25.446 -26.967 1.00 90.56 526 LEU A CA 1
ATOM 3957 C C . LEU A 1 526 ? 38.106 -26.341 -27.752 1.00 90.56 526 LEU A C 1
ATOM 3959 O O . LEU A 1 526 ? 37.798 -27.446 -27.307 1.00 90.56 526 LEU A O 1
ATOM 3963 N N . ILE A 1 527 ? 37.685 -25.916 -28.946 1.00 85.06 527 ILE A N 1
ATOM 3964 C CA . ILE A 1 527 ? 36.785 -26.706 -29.803 1.00 85.06 527 ILE A CA 1
ATOM 3965 C C . ILE A 1 527 ? 37.459 -28.011 -30.248 1.00 85.06 527 ILE A C 1
ATOM 3967 O O . ILE A 1 527 ? 36.837 -29.073 -30.231 1.00 85.06 527 ILE A O 1
ATOM 3971 N N . LEU A 1 528 ? 38.738 -27.957 -30.632 1.00 85.00 528 LEU A N 1
ATOM 3972 C CA . LEU A 1 528 ? 39.494 -29.150 -31.024 1.00 85.00 528 LEU A CA 1
ATOM 3973 C C . LEU A 1 528 ? 39.701 -30.116 -29.850 1.00 85.00 528 LEU A C 1
ATOM 3975 O O . LEU A 1 528 ? 39.643 -31.330 -30.049 1.00 85.00 528 LEU A O 1
ATOM 3979 N N . ALA A 1 529 ? 39.922 -29.598 -28.640 1.00 79.94 529 ALA A N 1
ATOM 3980 C CA . ALA A 1 529 ? 40.023 -30.405 -27.428 1.00 79.94 529 ALA A CA 1
ATOM 3981 C C . ALA A 1 529 ? 38.685 -31.082 -27.085 1.00 79.94 529 ALA A C 1
ATOM 3983 O O . ALA A 1 529 ? 38.669 -32.283 -26.827 1.00 79.94 529 ALA A O 1
ATOM 3984 N N . SER A 1 530 ? 37.569 -30.349 -27.169 1.00 78.50 530 SER A N 1
ATOM 3985 C CA . SER A 1 530 ? 36.214 -30.879 -26.961 1.00 78.50 530 SER A CA 1
ATOM 3986 C C . SER A 1 530 ? 35.875 -31.994 -27.957 1.00 78.50 530 SER A C 1
ATOM 3988 O O . SER A 1 530 ? 35.499 -33.082 -27.531 1.00 78.50 530 SER A O 1
ATOM 3990 N N . LYS A 1 531 ? 36.131 -31.803 -29.259 1.00 77.94 531 LYS A N 1
ATOM 3991 C CA . LYS A 1 531 ? 35.917 -32.859 -30.268 1.00 77.94 531 LYS A CA 1
ATOM 3992 C C . LYS A 1 531 ? 36.796 -34.094 -30.055 1.00 77.94 531 LYS A C 1
ATOM 3994 O O . LYS A 1 531 ? 36.367 -35.208 -30.331 1.00 77.94 531 LYS A O 1
ATOM 3999 N N . LYS A 1 532 ? 38.035 -33.919 -29.577 1.00 75.12 532 LYS A N 1
ATOM 4000 C CA . LYS A 1 532 ? 38.920 -35.046 -29.226 1.00 75.12 532 LYS A CA 1
ATOM 4001 C C . LYS A 1 532 ? 38.444 -35.803 -27.984 1.00 75.12 532 LYS A C 1
ATOM 4003 O O . LYS A 1 532 ? 38.713 -36.996 -27.896 1.00 75.12 532 LYS A O 1
ATOM 4008 N N . ALA A 1 533 ? 37.799 -35.125 -27.035 1.00 68.31 533 ALA A N 1
ATOM 4009 C CA . ALA A 1 533 ? 37.204 -35.759 -25.863 1.00 68.31 533 ALA A CA 1
ATOM 4010 C C . ALA A 1 533 ? 35.946 -36.556 -26.243 1.00 68.31 533 ALA A C 1
ATOM 4012 O O . ALA A 1 533 ? 35.851 -37.719 -25.872 1.00 68.31 533 ALA A O 1
ATOM 4013 N N . GLU A 1 534 ? 35.059 -35.980 -27.063 1.00 69.25 534 GLU A N 1
ATOM 4014 C CA . GLU A 1 534 ? 33.867 -36.665 -27.596 1.00 69.25 534 GLU A CA 1
ATOM 4015 C C . GLU A 1 534 ? 34.207 -37.877 -28.476 1.00 69.25 534 GLU A C 1
ATOM 4017 O O . GLU A 1 534 ? 33.464 -38.842 -28.488 1.00 69.25 534 GLU A O 1
ATOM 4022 N N . ALA A 1 535 ? 35.331 -37.861 -29.201 1.00 68.62 535 ALA A N 1
ATOM 4023 C CA . ALA A 1 535 ? 35.774 -39.007 -30.005 1.00 68.62 535 ALA A CA 1
ATOM 4024 C C . ALA A 1 535 ? 36.448 -40.129 -29.185 1.00 68.62 535 ALA A C 1
ATOM 4026 O O . ALA A 1 535 ? 36.749 -41.186 -29.738 1.00 68.62 535 ALA A O 1
ATOM 4027 N N . LYS A 1 536 ? 36.764 -39.880 -27.905 1.00 65.19 536 LYS A N 1
ATOM 4028 C CA . LYS A 1 536 ? 37.359 -40.862 -26.981 1.00 65.19 536 LYS A CA 1
ATOM 4029 C C . LYS A 1 536 ? 36.335 -41.498 -26.032 1.00 65.19 536 LYS A C 1
ATOM 4031 O O . LYS A 1 536 ? 36.668 -42.519 -25.434 1.00 65.19 536 LYS A O 1
ATOM 4036 N N . SER A 1 537 ? 35.161 -40.884 -25.865 1.00 54.12 537 SER A N 1
ATOM 4037 C CA . SER A 1 537 ? 33.978 -41.456 -25.200 1.00 54.12 537 SER A CA 1
ATOM 4038 C C . SER A 1 537 ? 33.131 -42.228 -26.196 1.00 54.12 537 SER A C 1
ATOM 4040 O O . SER A 1 537 ? 32.598 -43.286 -25.809 1.00 54.12 537 SER A O 1
#

Sequence (537 aa):
MAAPAPVSAYLHSSTMVKAGVYLIARCHPIFSQSSLWLDSLTWFGAATVLTGAWLALQQCDLKKYLAYMTVSALGVMVMLLGSGTSFGIQAAMLFLLAHALYKGCLFMVAGIVDHATHCRNPEELGGLMRKMPWTAASAFLAALSMAGFFPFLGFIGKEWMLETVLHSENRVLLMLGVFAGAIYAAIAIWAAVKPFVGKLSSAAEHAHEAPPSMLFGAGVLACLGLIFGISPSLCKPLVSAAASAIMAETSYPMKLVLWHGFNFIFFLSLSAIGLGCVIYLKRGLVQKAIRKIGFLKIWGPEKGYFQLLEGLLSFSAFQTKLLQGGRLRIYFRIMVVATVALTGVTLFLKNGFVSSALRPVHGLDALCVGIILVATFAAIFARTRLIAIMAMGVIGLVISLIFVRFGAPDLAMTQFAVETLTVILLAFVLYRMPVSSMKSPQRSKWIDAVISLAVGALMAALAFFGAVATPGLPEVAKYYAEHSLLLAQGSNIVNVIIVDFRALDTLGEITVVAVAGIGVFSLLKLILASKKAEAKS

pLDDT: mean 90.46, std 7.57, range [54.12, 98.0]